Protein AF-A0A0P1NZK1-F1 (afdb_monomer_lite)

Structure (mmCIF, N/CA/C/O backbone):
data_AF-A0A0P1NZK1-F1
#
_entry.id   AF-A0A0P1NZK1-F1
#
loop_
_atom_site.group_PDB
_atom_site.id
_atom_site.type_symbol
_atom_site.label_atom_id
_atom_site.label_alt_id
_atom_site.label_comp_id
_atom_site.label_asym_id
_atom_site.label_entity_id
_atom_site.label_seq_id
_atom_site.pdbx_PDB_ins_code
_atom_site.Cartn_x
_atom_site.Cartn_y
_atom_site.Cartn_z
_atom_site.occupancy
_atom_site.B_iso_or_equiv
_atom_site.auth_seq_id
_atom_site.auth_comp_id
_atom_site.auth_asym_id
_atom_site.auth_atom_id
_atom_site.pdbx_PDB_model_num
ATOM 1 N N . MET A 1 1 ? 33.932 2.929 -53.462 1.00 49.22 1 MET A N 1
ATOM 2 C CA . MET A 1 1 ? 33.419 3.842 -52.414 1.00 49.22 1 MET A CA 1
ATOM 3 C C . MET A 1 1 ? 33.458 3.099 -51.087 1.00 49.22 1 MET A C 1
ATOM 5 O O . MET A 1 1 ? 32.961 1.983 -51.046 1.00 49.22 1 MET A O 1
ATOM 9 N N . LYS A 1 2 ? 34.105 3.637 -50.042 1.00 56.56 2 LYS A N 1
ATOM 10 C CA . LYS A 1 2 ? 34.019 3.042 -48.695 1.00 56.56 2 LYS A CA 1
ATOM 11 C C . LYS A 1 2 ? 32.570 3.193 -48.228 1.00 56.56 2 LYS A C 1
ATOM 13 O O . LYS A 1 2 ? 32.084 4.318 -48.188 1.00 56.56 2 LYS A O 1
ATOM 18 N N . GLU A 1 3 ? 31.894 2.078 -47.959 1.00 59.88 3 GLU A N 1
ATOM 19 C CA . GLU A 1 3 ? 30.515 2.084 -47.463 1.00 59.88 3 GLU A CA 1
ATOM 20 C C . GLU A 1 3 ? 30.405 2.930 -46.191 1.00 59.88 3 GLU A C 1
ATOM 22 O O . GLU A 1 3 ? 31.264 2.859 -45.305 1.00 59.88 3 GLU A O 1
ATOM 27 N N . GLU A 1 4 ? 29.350 3.736 -46.133 1.00 66.81 4 GLU A N 1
ATOM 28 C CA . GLU A 1 4 ? 29.003 4.565 -44.986 1.00 66.81 4 GLU A CA 1
ATOM 29 C C . GLU A 1 4 ? 28.733 3.672 -43.771 1.00 66.81 4 GLU A C 1
ATOM 31 O O . GLU A 1 4 ? 28.030 2.664 -43.870 1.00 66.81 4 GLU A O 1
ATOM 36 N N . ARG A 1 5 ? 29.373 3.986 -42.641 1.00 79.94 5 ARG A N 1
ATOM 37 C CA . ARG A 1 5 ? 29.208 3.232 -41.397 1.00 79.94 5 ARG A CA 1
ATOM 38 C C . ARG A 1 5 ? 29.163 4.183 -40.214 1.00 79.94 5 ARG A C 1
ATOM 40 O O . ARG A 1 5 ? 30.105 4.952 -40.017 1.00 79.94 5 ARG A O 1
ATOM 47 N N . PHE A 1 6 ? 28.113 4.056 -39.420 1.00 83.00 6 PHE A N 1
ATOM 48 C CA . PHE A 1 6 ? 27.947 4.720 -38.137 1.00 83.00 6 PHE A CA 1
ATOM 49 C C . PHE A 1 6 ? 28.688 3.920 -37.076 1.00 83.00 6 PHE A C 1
ATOM 51 O O . PHE A 1 6 ? 28.549 2.696 -37.013 1.00 83.00 6 PHE A O 1
ATOM 58 N N . LYS A 1 7 ? 29.498 4.600 -36.267 1.00 86.62 7 LYS A N 1
ATOM 59 C CA . LYS A 1 7 ? 30.209 4.002 -35.141 1.00 86.62 7 LYS A CA 1
ATOM 60 C C . LYS A 1 7 ? 29.671 4.603 -33.851 1.00 86.62 7 LYS A C 1
ATOM 62 O O . LYS A 1 7 ? 29.614 5.823 -33.717 1.00 86.62 7 LYS A O 1
ATOM 67 N N . ILE A 1 8 ? 29.302 3.737 -32.918 1.00 85.94 8 ILE A N 1
ATOM 68 C CA . ILE A 1 8 ? 28.911 4.122 -31.566 1.00 85.94 8 ILE A CA 1
ATOM 69 C C . ILE A 1 8 ? 29.997 3.646 -30.616 1.00 85.94 8 ILE A C 1
ATOM 71 O O . ILE A 1 8 ? 30.360 2.467 -30.619 1.00 85.94 8 ILE A O 1
ATOM 75 N N . GLU A 1 9 ? 30.522 4.572 -29.827 1.00 88.56 9 GLU A N 1
ATOM 76 C CA . GLU A 1 9 ? 31.442 4.291 -28.731 1.00 88.56 9 GLU A CA 1
ATOM 77 C C . GLU A 1 9 ? 30.789 4.736 -27.438 1.00 88.56 9 GLU A C 1
ATOM 79 O O . GLU A 1 9 ? 30.301 5.862 -27.337 1.00 88.56 9 GLU A O 1
ATOM 84 N N . GLY A 1 10 ? 30.766 3.851 -26.454 1.00 86.44 10 GLY A N 1
ATOM 85 C CA . GLY A 1 10 ? 30.181 4.170 -25.173 1.00 86.44 10 GLY A CA 1
ATOM 86 C C . GLY A 1 10 ? 30.790 3.402 -24.023 1.00 86.44 10 GLY A C 1
ATOM 87 O O . GLY A 1 10 ? 31.536 2.444 -24.205 1.00 86.44 10 GLY A O 1
ATOM 88 N N . GLU A 1 11 ? 30.460 3.863 -22.831 1.00 87.94 11 GLU A N 1
ATOM 89 C CA . GLU A 1 11 ? 30.982 3.376 -21.569 1.00 87.94 11 GLU A CA 1
ATOM 90 C C . GLU A 1 11 ? 29.815 3.161 -20.609 1.00 87.94 11 GLU A C 1
ATOM 92 O O . GLU A 1 11 ? 28.948 4.027 -20.461 1.00 87.94 11 GLU A O 1
ATOM 97 N N . VAL A 1 12 ? 29.807 2.013 -19.941 1.00 85.88 12 VAL A N 1
ATOM 98 C CA . VAL A 1 12 ? 28.857 1.683 -18.879 1.00 85.88 12 VAL A CA 1
ATOM 99 C C . VAL A 1 12 ? 29.594 1.667 -17.549 1.00 85.88 12 VAL A C 1
ATOM 101 O O . VAL A 1 12 ? 30.631 1.012 -17.414 1.00 85.88 12 VAL A O 1
ATOM 104 N N . TRP A 1 13 ? 29.037 2.369 -16.569 1.00 83.12 13 TRP A N 1
ATOM 105 C CA . TRP A 1 13 ? 29.583 2.515 -15.226 1.00 83.12 13 TRP A CA 1
ATOM 106 C C . TRP A 1 13 ? 28.562 2.065 -14.181 1.00 83.12 13 TRP A C 1
ATOM 108 O O . TRP A 1 13 ? 27.394 2.435 -14.263 1.00 83.12 13 TRP A O 1
ATOM 118 N N . PHE A 1 14 ? 29.007 1.327 -13.163 1.00 78.56 14 PHE A N 1
ATOM 119 C CA . PHE A 1 14 ? 28.186 0.953 -12.003 1.00 78.56 14 PHE A CA 1
ATOM 120 C C . PHE A 1 14 ? 28.749 1.561 -10.713 1.00 78.56 14 PHE A C 1
ATOM 122 O O . PHE A 1 14 ? 29.967 1.593 -10.519 1.00 78.56 14 PHE A O 1
ATOM 129 N N . GLY A 1 15 ? 27.871 2.014 -9.814 1.00 65.12 15 GLY A N 1
ATOM 130 C CA . GLY A 1 15 ? 28.260 2.555 -8.507 1.00 65.12 15 GLY A CA 1
ATOM 131 C C . GLY A 1 15 ? 28.775 1.478 -7.541 1.00 65.12 15 GLY A C 1
ATOM 132 O O . GLY A 1 15 ? 28.077 0.511 -7.257 1.00 65.12 15 GLY A O 1
ATOM 133 N N . GLY A 1 16 ? 29.996 1.634 -7.013 1.00 56.16 16 GLY A N 1
ATOM 134 C CA . GLY A 1 16 ? 30.585 0.742 -6.002 1.00 56.16 16 GLY A CA 1
ATOM 135 C C . GLY A 1 16 ? 32.078 1.004 -5.750 1.00 56.16 16 GLY A C 1
ATOM 136 O O . GLY A 1 16 ? 32.742 1.649 -6.552 1.00 56.16 16 GLY A O 1
ATOM 137 N N . ALA A 1 17 ? 32.636 0.485 -4.643 1.00 44.00 17 ALA A N 1
ATOM 138 C CA . ALA A 1 17 ? 34.033 0.725 -4.221 1.00 44.00 17 ALA A CA 1
ATOM 139 C C . ALA A 1 17 ? 35.107 0.250 -5.228 1.00 44.00 17 ALA A C 1
ATOM 141 O O . ALA A 1 17 ? 36.265 0.656 -5.149 1.00 44.00 17 ALA A O 1
ATOM 142 N N . LYS A 1 18 ? 34.722 -0.596 -6.188 1.00 49.97 18 LYS A N 1
ATOM 143 C CA . LYS A 1 18 ? 35.483 -0.883 -7.404 1.00 49.97 18 LYS A CA 1
ATOM 144 C C . LYS A 1 18 ? 34.634 -0.388 -8.572 1.00 49.97 18 LYS A C 1
ATOM 146 O O . LYS A 1 18 ? 33.710 -1.089 -8.969 1.00 49.97 18 LYS A O 1
ATOM 151 N N . ASN A 1 19 ? 34.911 0.814 -9.077 1.00 54.41 19 ASN A N 1
ATOM 152 C CA . ASN A 1 19 ? 34.243 1.356 -10.263 1.00 54.41 19 ASN A CA 1
ATOM 153 C C . ASN A 1 19 ? 34.354 0.340 -11.407 1.00 54.41 19 ASN A C 1
ATOM 155 O O . ASN A 1 19 ? 35.443 0.113 -11.938 1.00 54.41 19 ASN A O 1
ATOM 159 N N . PHE A 1 20 ? 33.243 -0.309 -11.752 1.00 69.94 20 PHE A N 1
ATOM 160 C CA . PHE A 1 20 ? 33.209 -1.274 -12.839 1.00 69.94 20 PHE A CA 1
ATOM 161 C C . PHE A 1 20 ? 32.874 -0.519 -14.119 1.00 69.94 20 PHE A C 1
ATOM 163 O O . PHE A 1 20 ? 31.742 -0.072 -14.299 1.00 69.94 20 PHE A O 1
ATOM 170 N N . LYS A 1 21 ? 33.890 -0.334 -14.963 1.00 82.94 21 LYS A N 1
ATOM 171 C CA . LYS A 1 21 ? 33.775 0.290 -16.281 1.00 82.94 21 LYS A CA 1
ATOM 172 C C . LYS A 1 21 ? 33.770 -0.794 -17.358 1.00 82.94 21 LYS A C 1
ATOM 174 O O . LYS A 1 21 ? 34.608 -1.703 -17.338 1.00 82.94 21 LYS A O 1
ATOM 179 N N . ARG A 1 22 ? 32.835 -0.695 -18.300 1.00 85.50 22 ARG A N 1
ATOM 180 C CA . ARG A 1 22 ? 32.758 -1.537 -19.500 1.00 85.50 22 ARG A CA 1
ATOM 181 C C . ARG A 1 22 ? 32.665 -0.661 -20.737 1.00 85.50 22 ARG A C 1
ATOM 183 O O . ARG A 1 22 ? 31.718 0.107 -20.873 1.00 85.50 22 ARG A O 1
ATOM 190 N N . ASP A 1 23 ? 33.630 -0.817 -21.632 1.00 89.31 23 ASP A N 1
ATOM 191 C CA . ASP A 1 23 ? 33.650 -0.116 -22.910 1.00 89.31 23 ASP A CA 1
ATOM 192 C C . ASP A 1 23 ? 32.896 -0.930 -23.963 1.00 89.31 23 ASP A C 1
ATOM 194 O O . ASP A 1 23 ? 33.093 -2.139 -24.106 1.00 89.31 23 ASP A O 1
ATOM 198 N N . ILE A 1 24 ? 32.025 -0.261 -24.711 1.00 89.31 24 ILE A N 1
ATOM 199 C CA . ILE A 1 24 ? 31.193 -0.846 -25.755 1.00 89.31 24 ILE A CA 1
ATOM 200 C C . ILE A 1 24 ? 31.467 -0.099 -27.057 1.00 89.31 24 ILE A C 1
ATOM 202 O O . ILE A 1 24 ? 31.371 1.124 -27.132 1.00 89.31 24 ILE A O 1
ATOM 206 N N . SER A 1 25 ? 31.761 -0.850 -28.118 1.00 91.25 25 SER A N 1
ATOM 207 C CA . SER A 1 25 ? 31.860 -0.305 -29.471 1.00 91.25 25 SER A CA 1
ATOM 208 C C . SER A 1 25 ? 31.006 -1.109 -30.446 1.00 91.25 25 SER A C 1
ATOM 210 O O . SER A 1 25 ? 31.015 -2.348 -30.435 1.00 91.25 25 SER A O 1
ATOM 212 N N . VAL A 1 26 ? 30.240 -0.405 -31.275 1.00 90.25 26 VAL A N 1
ATOM 213 C CA . VAL A 1 26 ? 29.365 -0.969 -32.312 1.00 90.25 26 VAL A CA 1
ATOM 214 C C . VAL A 1 26 ? 29.567 -0.201 -33.608 1.00 90.25 26 VAL A C 1
ATOM 216 O O . VAL A 1 26 ? 29.790 1.009 -33.594 1.00 90.25 26 VAL A O 1
ATOM 219 N N . GLN A 1 27 ? 29.494 -0.900 -34.740 1.00 89.69 27 GLN A N 1
ATOM 220 C CA . GLN A 1 27 ? 29.602 -0.273 -36.048 1.00 89.69 27 GLN A CA 1
ATOM 221 C C . GLN A 1 27 ? 28.663 -0.929 -37.058 1.00 89.69 27 GLN A C 1
ATOM 223 O O . GLN A 1 27 ? 28.843 -2.096 -37.383 1.00 89.69 27 GLN A O 1
ATOM 228 N N . GLU A 1 28 ? 27.738 -0.156 -37.627 1.00 90.81 28 GLU A N 1
ATOM 229 C CA . GLU A 1 28 ? 26.769 -0.637 -38.622 1.00 90.81 28 GLU A CA 1
ATOM 230 C C . GLU A 1 28 ? 26.623 0.320 -39.800 1.00 90.81 28 GLU A C 1
ATOM 232 O O . GLU A 1 28 ? 27.124 1.444 -39.777 1.00 90.81 28 GLU A O 1
ATOM 237 N N . ARG A 1 29 ? 25.941 -0.133 -40.858 1.00 86.31 29 ARG A N 1
ATOM 238 C CA . ARG A 1 29 ? 25.690 0.677 -42.060 1.00 86.31 29 ARG A CA 1
ATOM 239 C C . ARG A 1 29 ? 24.663 1.782 -41.819 1.00 86.31 29 ARG A C 1
ATOM 241 O O . ARG A 1 29 ? 24.811 2.864 -42.376 1.00 86.31 29 ARG A O 1
ATOM 248 N N . LYS A 1 30 ? 23.643 1.530 -40.993 1.00 86.50 30 LYS A N 1
ATOM 249 C CA . LYS A 1 30 ? 22.625 2.521 -40.615 1.00 86.50 30 LYS A CA 1
ATOM 250 C C . LYS A 1 30 ? 22.752 2.895 -39.145 1.00 86.50 30 LYS A C 1
ATOM 252 O O . LYS A 1 30 ? 23.001 2.034 -38.308 1.00 86.50 30 LYS A O 1
ATOM 257 N N . GLU A 1 31 ? 22.503 4.163 -38.828 1.00 83.00 31 GLU A N 1
ATOM 258 C CA . GLU A 1 31 ? 22.537 4.667 -37.451 1.00 83.00 31 GLU A CA 1
ATOM 259 C C . GLU A 1 31 ? 21.571 3.910 -36.535 1.00 83.00 31 GLU A C 1
ATOM 261 O O . GLU A 1 31 ? 21.951 3.495 -35.446 1.00 83.00 31 GLU A O 1
ATOM 266 N N . ARG A 1 32 ? 20.342 3.664 -37.007 1.00 84.56 32 ARG A N 1
ATOM 267 C CA . ARG A 1 32 ? 19.329 2.906 -36.264 1.00 84.56 32 ARG A CA 1
ATOM 268 C C . ARG A 1 32 ? 19.810 1.501 -35.894 1.00 84.56 32 ARG A C 1
ATOM 270 O O . ARG A 1 32 ? 19.697 1.112 -34.741 1.00 84.56 32 ARG A O 1
ATOM 277 N N . GLU A 1 33 ? 20.387 0.777 -36.852 1.00 87.38 33 GLU A N 1
ATOM 278 C CA . GLU A 1 33 ? 20.924 -0.575 -36.632 1.00 87.38 33 GLU A CA 1
ATOM 279 C C . GLU A 1 33 ? 22.104 -0.544 -35.642 1.00 87.38 33 GLU A C 1
ATOM 281 O O . GLU A 1 33 ? 22.230 -1.426 -34.794 1.00 87.38 33 GLU A O 1
ATOM 286 N N . ALA A 1 34 ? 22.950 0.496 -35.705 1.00 85.88 34 ALA A N 1
ATOM 287 C CA . ALA A 1 34 ? 24.035 0.691 -34.744 1.00 85.88 34 ALA A CA 1
ATOM 288 C C . ALA A 1 34 ? 23.501 0.948 -33.325 1.00 85.88 34 ALA A C 1
ATOM 290 O O . ALA A 1 34 ? 24.021 0.372 -32.370 1.00 85.88 34 ALA A O 1
ATOM 291 N N . LYS A 1 35 ? 22.465 1.788 -33.189 1.00 86.06 35 LYS A N 1
ATOM 292 C CA . LYS A 1 35 ? 21.804 2.094 -31.911 1.00 86.06 35 LYS A CA 1
ATOM 293 C C . LYS A 1 35 ? 21.144 0.853 -31.315 1.00 86.06 35 LYS A C 1
ATOM 295 O O . LYS A 1 35 ? 21.416 0.538 -30.163 1.00 86.06 35 LYS A O 1
ATOM 300 N N . GLU A 1 36 ? 20.365 0.108 -32.102 1.00 88.00 36 GLU A N 1
ATOM 301 C CA . GLU A 1 36 ? 19.723 -1.147 -31.675 1.00 88.00 36 GLU A CA 1
ATOM 302 C C . GLU A 1 36 ? 20.766 -2.152 -31.149 1.00 88.00 36 GLU A C 1
ATOM 304 O O . GLU A 1 36 ? 20.678 -2.592 -30.004 1.00 88.00 36 GLU A O 1
ATOM 309 N N . LYS A 1 37 ? 21.840 -2.407 -31.910 1.00 89.56 37 LYS A N 1
ATOM 310 C CA . LYS A 1 37 ? 22.923 -3.305 -31.46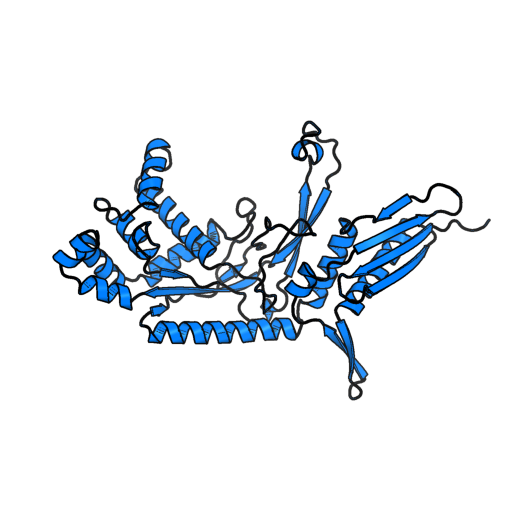8 1.00 89.56 37 LYS A CA 1
ATOM 311 C C . LYS A 1 37 ? 23.685 -2.799 -30.243 1.00 89.56 37 LYS A C 1
ATOM 313 O O . LYS A 1 37 ? 24.187 -3.601 -29.459 1.00 89.56 37 LYS A O 1
ATOM 318 N N . PHE A 1 38 ? 23.830 -1.486 -30.077 1.00 89.81 38 PHE A N 1
ATOM 319 C CA . PHE A 1 38 ? 24.457 -0.917 -28.884 1.00 89.81 38 PHE A CA 1
ATOM 320 C C . PHE A 1 38 ? 23.584 -1.124 -27.641 1.00 89.81 38 PHE A C 1
ATOM 322 O O . PHE A 1 38 ? 24.103 -1.509 -26.594 1.00 89.81 38 PHE A O 1
ATOM 329 N N . ILE A 1 39 ? 22.265 -0.953 -27.769 1.00 88.38 39 ILE A N 1
ATOM 330 C CA . ILE A 1 39 ? 21.299 -1.243 -26.703 1.00 88.38 39 ILE A CA 1
ATOM 331 C C . ILE A 1 39 ? 21.331 -2.725 -26.312 1.00 88.38 39 ILE A C 1
ATOM 333 O O . ILE A 1 39 ? 21.346 -3.032 -25.119 1.00 88.38 39 ILE A O 1
ATOM 337 N N . ASP A 1 40 ? 21.412 -3.640 -27.279 1.00 89.38 40 ASP A N 1
ATOM 338 C CA . ASP A 1 40 ? 21.532 -5.075 -26.992 1.00 89.38 40 ASP A CA 1
ATOM 339 C C . ASP A 1 40 ? 22.804 -5.394 -26.192 1.00 89.38 40 ASP A C 1
ATOM 341 O O . ASP A 1 40 ? 22.743 -6.101 -25.185 1.00 89.38 40 ASP A O 1
ATOM 345 N N . LYS A 1 41 ? 23.944 -4.782 -26.543 1.00 89.50 41 LYS A N 1
ATOM 346 C CA . LYS A 1 41 ? 25.182 -4.925 -25.758 1.00 89.50 41 LYS A CA 1
ATOM 347 C C . LYS A 1 41 ? 25.063 -4.353 -24.343 1.00 89.50 41 LYS A C 1
ATOM 349 O O . LYS A 1 41 ? 25.617 -4.928 -23.411 1.00 89.50 41 LYS A O 1
ATOM 354 N N . ILE A 1 42 ? 24.344 -3.244 -24.150 1.00 88.19 42 ILE A N 1
ATOM 355 C CA . ILE A 1 42 ? 24.078 -2.710 -22.803 1.00 88.19 42 ILE A CA 1
ATOM 356 C C . ILE A 1 42 ? 23.262 -3.710 -21.983 1.00 88.19 42 ILE A C 1
ATOM 358 O O . ILE A 1 42 ? 23.593 -3.955 -20.823 1.00 88.19 42 ILE A O 1
ATOM 362 N N . LYS A 1 43 ? 22.221 -4.308 -22.578 1.00 87.50 43 LYS A N 1
ATOM 363 C CA . LYS A 1 43 ? 21.408 -5.336 -21.912 1.00 87.50 43 LYS A CA 1
ATOM 364 C C . LYS A 1 43 ? 22.263 -6.510 -21.450 1.00 87.50 43 LYS A C 1
ATOM 366 O O . LYS A 1 43 ? 22.110 -6.954 -20.315 1.00 87.50 43 LYS A O 1
ATOM 371 N N . GLU A 1 44 ? 23.166 -6.991 -22.301 1.00 86.56 44 GLU A N 1
ATOM 372 C CA . GLU A 1 44 ? 24.112 -8.055 -21.949 1.00 86.56 44 GLU A CA 1
ATOM 373 C C . GLU A 1 44 ? 25.009 -7.644 -20.778 1.00 86.56 44 GLU A C 1
ATOM 375 O O . GLU A 1 44 ? 25.074 -8.363 -19.783 1.00 86.56 44 GLU A O 1
ATOM 380 N N . VAL A 1 45 ? 25.617 -6.453 -20.837 1.00 86.38 45 VAL A N 1
ATOM 381 C CA . VAL A 1 45 ? 26.463 -5.930 -19.752 1.00 86.38 45 VAL A CA 1
ATOM 382 C C . VAL A 1 45 ? 25.693 -5.828 -18.432 1.00 86.38 45 VAL A C 1
ATOM 384 O O . VAL A 1 45 ? 26.225 -6.198 -17.385 1.00 86.38 45 VAL A O 1
ATOM 387 N N . PHE A 1 46 ? 24.440 -5.365 -18.450 1.00 85.38 46 PHE A N 1
ATOM 388 C CA . PHE A 1 46 ? 23.596 -5.313 -17.253 1.00 85.38 46 PHE A CA 1
ATOM 389 C C . PHE A 1 46 ? 23.311 -6.715 -16.701 1.00 85.38 46 PHE A C 1
ATOM 391 O O . PHE A 1 46 ? 23.503 -6.946 -15.508 1.00 85.38 46 PHE A O 1
ATOM 398 N N . LYS A 1 47 ? 22.931 -7.672 -17.557 1.00 80.69 47 LYS A N 1
ATOM 399 C CA . LYS A 1 47 ? 22.675 -9.065 -17.152 1.00 80.69 47 LYS A CA 1
ATOM 400 C C . LYS A 1 47 ? 23.909 -9.719 -16.539 1.00 80.69 47 LYS A C 1
ATOM 402 O O . LYS A 1 47 ? 23.809 -10.307 -15.469 1.00 80.69 47 LYS A O 1
ATOM 407 N N . GLU A 1 48 ? 25.071 -9.575 -17.169 1.00 79.44 48 GLU A N 1
ATOM 408 C CA . GLU A 1 48 ? 26.343 -10.081 -16.637 1.00 79.44 48 GLU A CA 1
ATOM 409 C C . GLU A 1 48 ? 26.741 -9.425 -15.309 1.00 79.44 48 GLU A C 1
ATOM 411 O O . GLU A 1 48 ? 27.425 -10.044 -14.499 1.00 79.44 48 GLU A O 1
ATOM 416 N N . SER A 1 49 ? 26.316 -8.183 -15.066 1.00 77.62 49 SER A N 1
ATOM 417 C CA . SER A 1 49 ? 26.636 -7.476 -13.822 1.00 77.62 49 SER A CA 1
ATOM 418 C C . SER A 1 49 ? 25.722 -7.879 -12.663 1.00 77.62 49 SER A C 1
ATOM 420 O O . SER A 1 49 ? 26.155 -7.868 -11.512 1.00 77.62 49 SER A O 1
ATOM 422 N N . PHE A 1 50 ? 24.466 -8.242 -12.943 1.00 75.44 50 PHE A N 1
ATOM 423 C CA . PHE A 1 50 ? 23.483 -8.610 -11.916 1.00 75.44 50 PHE A CA 1
ATOM 424 C C . PHE A 1 50 ? 23.347 -10.120 -11.716 1.00 75.44 50 PHE A C 1
ATOM 426 O O . PHE A 1 50 ? 22.789 -10.546 -10.701 1.00 75.44 50 PHE A O 1
ATOM 433 N N . CYS A 1 51 ? 23.853 -10.928 -12.649 1.00 70.94 51 CYS A N 1
ATOM 434 C CA . CYS A 1 51 ? 23.767 -12.380 -12.610 1.00 70.94 51 CYS A CA 1
ATOM 435 C C . CYS A 1 51 ? 25.130 -13.044 -12.798 1.00 70.94 51 CYS A C 1
ATOM 437 O O . CYS A 1 51 ? 25.808 -12.849 -13.803 1.00 70.94 51 CYS A O 1
ATOM 439 N N . GLU A 1 52 ? 25.494 -13.915 -11.859 1.00 63.94 52 GLU A N 1
ATOM 440 C CA . GLU A 1 52 ? 26.661 -14.781 -11.987 1.00 63.94 52 GLU A CA 1
ATOM 441 C C . GLU A 1 52 ? 26.298 -16.051 -12.765 1.00 63.94 52 GLU A C 1
ATOM 443 O O . GLU A 1 52 ? 25.310 -16.727 -12.468 1.00 63.94 52 GLU A O 1
ATOM 448 N N . LYS A 1 53 ? 27.117 -16.409 -13.760 1.00 60.19 53 LYS A N 1
ATOM 449 C CA . LYS A 1 53 ? 27.025 -17.708 -14.440 1.00 60.19 53 LYS A CA 1
ATOM 450 C C . LYS A 1 53 ? 27.550 -18.805 -13.513 1.00 60.19 53 LYS A C 1
ATOM 452 O O . LYS A 1 53 ? 28.751 -18.874 -13.263 1.00 60.19 53 LYS A O 1
ATOM 457 N N . LEU A 1 54 ? 26.679 -19.705 -13.061 1.00 54.69 54 LEU A N 1
ATOM 458 C CA . LEU A 1 54 ? 27.074 -20.967 -12.438 1.00 54.69 54 LEU A CA 1
ATOM 459 C C . LEU A 1 54 ? 26.982 -22.095 -13.471 1.00 54.69 54 LEU A C 1
ATOM 461 O O . LEU A 1 54 ? 25.905 -22.469 -13.937 1.00 54.69 54 LEU A O 1
ATOM 465 N N . LEU A 1 55 ? 28.139 -22.656 -13.817 1.00 46.38 55 LEU A N 1
ATOM 466 C CA . LEU A 1 55 ? 28.240 -23.869 -14.624 1.00 46.38 55 LEU A CA 1
ATOM 467 C C . LEU A 1 55 ? 27.878 -25.077 -13.760 1.00 46.38 55 LEU A C 1
ATOM 469 O O . LEU A 1 55 ? 28.637 -25.467 -12.871 1.00 46.38 55 LEU A O 1
ATOM 473 N N . ASN A 1 56 ? 26.727 -25.693 -14.028 1.00 50.50 56 ASN A N 1
ATOM 474 C CA . ASN A 1 56 ? 26.373 -26.952 -13.389 1.00 50.50 56 ASN A CA 1
ATOM 475 C C . ASN A 1 56 ? 27.046 -28.112 -14.140 1.00 50.50 56 ASN A C 1
ATOM 477 O O . ASN A 1 56 ? 26.510 -28.630 -15.121 1.00 50.50 56 ASN A O 1
ATOM 481 N N . GLN A 1 57 ? 28.235 -28.515 -13.675 1.00 47.50 57 GLN A N 1
ATOM 482 C CA . GLN A 1 57 ? 29.092 -29.518 -14.331 1.00 47.50 57 GLN A CA 1
ATOM 483 C C . GLN A 1 57 ? 28.410 -30.881 -14.561 1.00 47.50 57 GLN A C 1
ATOM 485 O O . GLN A 1 57 ? 28.860 -31.647 -15.405 1.00 47.50 57 GLN A O 1
ATOM 490 N N . GLN A 1 58 ? 27.323 -31.191 -13.846 1.00 48.53 58 GLN A N 1
ATOM 491 C CA . GLN A 1 58 ? 26.611 -32.468 -13.970 1.00 48.53 58 GLN A CA 1
ATOM 492 C C . GLN A 1 58 ? 25.482 -32.477 -15.011 1.00 48.53 58 GLN A C 1
ATOM 494 O O . GLN A 1 58 ? 25.051 -33.558 -15.403 1.00 48.53 58 GLN A O 1
ATOM 499 N N . LYS A 1 59 ? 24.976 -31.315 -15.450 1.00 53.06 59 LYS A N 1
ATOM 500 C CA . LYS A 1 59 ? 23.789 -31.240 -16.327 1.00 53.06 59 LYS A CA 1
ATOM 501 C C . LYS A 1 59 ? 24.009 -30.550 -17.671 1.00 53.06 59 LYS A C 1
ATOM 503 O O . LYS A 1 59 ? 23.094 -30.565 -18.482 1.00 53.06 59 LYS A O 1
ATOM 508 N N . ASN A 1 60 ? 25.186 -29.970 -17.930 1.00 49.25 60 ASN A N 1
ATOM 509 C CA . ASN A 1 60 ? 25.412 -29.135 -19.123 1.00 49.25 60 ASN A CA 1
ATOM 510 C C . ASN A 1 60 ? 24.342 -28.027 -19.282 1.00 49.25 60 ASN A C 1
ATOM 512 O O . ASN A 1 60 ? 24.048 -27.575 -20.384 1.00 49.25 60 ASN A O 1
ATOM 516 N N . GLU A 1 61 ? 23.758 -27.593 -18.163 1.00 47.66 61 GLU A N 1
ATOM 517 C CA . GLU A 1 61 ? 22.777 -26.515 -18.090 1.00 47.66 61 GLU A CA 1
ATOM 518 C C . GLU A 1 61 ? 23.466 -25.288 -17.485 1.00 47.66 61 GLU A C 1
ATOM 520 O O . GLU A 1 61 ? 24.016 -25.347 -16.378 1.00 47.66 61 GLU A O 1
ATOM 525 N N . GLU A 1 62 ? 23.447 -24.171 -18.212 1.00 49.16 62 GLU A N 1
ATOM 526 C CA . GLU A 1 62 ? 23.879 -22.876 -17.687 1.00 49.16 62 GLU A CA 1
ATOM 527 C C . GLU A 1 62 ? 22.830 -22.367 -16.693 1.00 49.16 62 GLU A C 1
ATOM 529 O O . GLU A 1 62 ? 21.672 -22.149 -17.056 1.00 49.16 62 GLU A O 1
ATOM 534 N N . LYS A 1 63 ? 23.215 -22.170 -15.425 1.00 54.94 63 LYS A N 1
ATOM 535 C CA . LYS A 1 63 ? 22.329 -21.587 -14.414 1.00 54.94 63 LYS A CA 1
ATOM 536 C C . LYS A 1 63 ? 22.846 -20.213 -14.020 1.00 54.94 63 LYS A C 1
ATOM 538 O O . LYS A 1 63 ? 23.918 -20.089 -13.441 1.00 54.94 63 LYS A O 1
ATOM 543 N N . PHE A 1 64 ? 22.069 -19.176 -14.301 1.00 56.53 64 PHE A N 1
ATOM 544 C CA . PHE A 1 64 ? 22.369 -17.828 -13.833 1.00 56.53 64 PHE A CA 1
ATOM 545 C C . PHE A 1 64 ? 21.844 -17.654 -12.406 1.00 56.53 64 PHE A C 1
ATOM 547 O O . PHE A 1 64 ? 20.691 -17.977 -12.111 1.00 56.53 64 PHE A O 1
ATOM 554 N N . VAL A 1 65 ? 22.697 -17.166 -11.508 1.00 61.22 65 VAL A N 1
ATOM 555 C CA . VAL A 1 65 ? 22.331 -16.801 -10.140 1.00 61.22 65 VAL A CA 1
ATOM 556 C C . VAL A 1 65 ? 22.405 -15.297 -10.028 1.00 61.22 65 VAL A C 1
ATOM 558 O O . VAL A 1 65 ? 23.475 -14.696 -10.009 1.00 61.22 65 VAL A O 1
ATOM 561 N N . CYS A 1 66 ? 21.227 -14.693 -10.005 1.00 67.44 66 CYS A N 1
ATOM 562 C CA . CYS A 1 66 ? 21.086 -13.256 -9.940 1.00 67.44 66 CYS A CA 1
ATOM 563 C C . CYS A 1 66 ? 21.054 -12.768 -8.499 1.00 67.44 66 CYS A C 1
ATOM 565 O O . CYS A 1 66 ? 20.677 -13.499 -7.579 1.00 67.44 66 CYS A O 1
ATOM 567 N N . TRP A 1 67 ? 21.466 -11.521 -8.310 1.00 72.12 67 TRP A N 1
ATOM 568 C CA . TRP A 1 67 ? 21.418 -10.851 -7.021 1.00 72.12 67 TRP A CA 1
ATOM 569 C C . TRP A 1 67 ? 20.008 -10.918 -6.433 1.00 72.12 67 TRP A C 1
ATOM 571 O O . TRP A 1 67 ? 19.013 -10.683 -7.110 1.00 72.12 67 TRP A O 1
ATOM 581 N N . SER A 1 68 ? 19.922 -11.242 -5.146 1.00 68.44 68 SER A N 1
ATOM 582 C CA . SER A 1 68 ? 18.654 -11.577 -4.492 1.00 68.44 68 SER A CA 1
ATOM 583 C C . SER A 1 68 ? 17.836 -10.367 -4.039 1.00 68.44 68 SER A C 1
ATOM 585 O O . SER A 1 68 ? 16.676 -10.529 -3.666 1.00 68.44 68 SER A O 1
ATOM 587 N N . ASN A 1 69 ? 18.417 -9.162 -4.050 1.00 80.06 69 ASN A N 1
ATOM 588 C CA . ASN A 1 69 ? 17.791 -7.971 -3.486 1.00 80.06 69 ASN A CA 1
ATOM 589 C C . ASN A 1 69 ? 17.679 -6.826 -4.507 1.00 80.06 69 ASN A C 1
ATOM 591 O O . ASN A 1 69 ? 18.639 -6.095 -4.758 1.00 80.06 69 ASN A O 1
ATOM 595 N N . LEU A 1 70 ? 16.465 -6.634 -5.028 1.00 84.69 70 LEU A N 1
ATOM 596 C CA . LEU A 1 70 ? 16.125 -5.588 -5.994 1.00 84.69 70 LEU A CA 1
ATOM 597 C C . LEU A 1 70 ? 16.393 -4.170 -5.466 1.00 84.69 70 LEU A C 1
ATOM 599 O O . LEU A 1 70 ? 16.884 -3.327 -6.216 1.00 84.69 70 LEU A O 1
ATOM 603 N N . ILE A 1 71 ? 16.133 -3.900 -4.178 1.00 86.81 71 ILE A N 1
ATOM 604 C CA . ILE A 1 71 ? 16.312 -2.548 -3.621 1.00 86.81 71 ILE A CA 1
ATOM 605 C C . ILE A 1 71 ? 17.789 -2.143 -3.586 1.00 86.81 71 ILE A C 1
ATOM 607 O O . ILE A 1 71 ? 18.116 -0.968 -3.732 1.00 86.81 71 ILE A O 1
ATOM 611 N N . LEU A 1 72 ? 18.694 -3.116 -3.436 1.00 84.44 72 LEU A N 1
ATOM 612 C CA . LEU A 1 72 ? 20.127 -2.858 -3.461 1.00 84.44 72 LEU A CA 1
ATOM 613 C C . LEU A 1 72 ? 20.554 -2.396 -4.854 1.00 84.44 72 LEU A C 1
ATOM 615 O O . LEU A 1 72 ? 21.278 -1.411 -4.970 1.00 84.44 72 LEU A O 1
ATOM 619 N N . ILE A 1 73 ? 20.072 -3.068 -5.901 1.00 84.75 73 ILE A N 1
ATOM 620 C CA . ILE A 1 73 ? 20.420 -2.720 -7.279 1.00 84.75 73 ILE A CA 1
ATOM 621 C C . ILE A 1 73 ? 19.842 -1.354 -7.646 1.00 84.75 73 ILE A C 1
ATOM 623 O O . ILE A 1 73 ? 20.590 -0.481 -8.081 1.00 84.75 73 ILE A O 1
ATOM 627 N N . LEU A 1 74 ? 18.549 -1.141 -7.376 1.00 85.69 74 LEU A N 1
ATOM 628 C CA . LEU A 1 74 ? 17.868 0.123 -7.665 1.00 85.69 74 LEU A CA 1
ATOM 629 C C . LEU A 1 74 ? 18.502 1.320 -6.952 1.00 85.69 74 LEU A C 1
ATOM 631 O O . LEU A 1 74 ? 18.604 2.377 -7.559 1.00 85.69 74 LEU A O 1
ATOM 635 N N . ASN A 1 75 ? 18.965 1.165 -5.706 1.00 83.38 75 ASN A N 1
ATOM 636 C CA . ASN A 1 75 ? 19.462 2.301 -4.923 1.00 83.38 75 ASN A CA 1
ATOM 637 C C . ASN A 1 75 ? 20.986 2.478 -4.952 1.00 83.38 75 ASN A C 1
ATOM 639 O O . ASN A 1 75 ? 21.469 3.569 -4.646 1.00 83.38 75 ASN A O 1
ATOM 643 N N . LYS A 1 76 ? 21.763 1.415 -5.199 1.00 82.94 76 LYS A N 1
ATOM 644 C CA . LYS A 1 76 ? 23.236 1.444 -5.070 1.00 82.94 76 LYS A CA 1
ATOM 645 C C . LYS A 1 76 ? 23.981 1.135 -6.363 1.00 82.94 76 LYS A C 1
ATOM 647 O O . LYS A 1 76 ? 25.121 1.570 -6.483 1.00 82.94 76 LYS A O 1
ATOM 652 N N . TYR A 1 77 ? 23.348 0.459 -7.320 1.00 82.56 77 TYR A N 1
ATOM 653 C CA . TYR A 1 77 ? 23.982 0.005 -8.561 1.00 82.56 77 TYR A CA 1
ATOM 654 C C . TYR A 1 77 ? 23.249 0.518 -9.805 1.00 82.56 77 TYR A C 1
ATOM 656 O O . TYR A 1 77 ? 23.178 -0.176 -10.818 1.00 82.56 77 TYR A O 1
ATOM 664 N N . VAL A 1 78 ? 22.720 1.745 -9.737 1.00 85.38 78 VAL A N 1
ATOM 665 C CA . VAL A 1 78 ? 22.143 2.427 -10.903 1.00 85.38 78 VAL A CA 1
ATOM 666 C C . VAL A 1 78 ? 23.239 2.605 -11.960 1.00 85.38 78 VAL A C 1
ATOM 668 O O . VAL A 1 78 ? 24.265 3.223 -11.653 1.00 85.38 78 VAL A O 1
ATOM 671 N N . PRO A 1 79 ? 23.066 2.060 -13.177 1.00 84.62 79 PRO A N 1
ATOM 672 C CA . PRO A 1 79 ? 24.073 2.166 -14.215 1.00 84.62 79 PRO A CA 1
ATOM 673 C C . PRO A 1 79 ? 24.062 3.555 -14.847 1.00 84.62 79 PRO A C 1
ATOM 675 O O . PRO A 1 79 ? 23.006 4.089 -15.176 1.00 84.62 79 PRO A O 1
ATOM 678 N N . ILE A 1 80 ? 25.252 4.097 -15.087 1.00 84.44 80 ILE A N 1
ATOM 679 C CA . ILE A 1 80 ? 25.460 5.320 -15.859 1.00 84.44 80 ILE A CA 1
ATOM 680 C C . ILE A 1 80 ? 25.993 4.921 -17.234 1.00 84.44 80 ILE A C 1
ATOM 682 O O . ILE A 1 80 ? 26.998 4.214 -17.334 1.00 84.44 80 ILE A O 1
ATOM 686 N N . VAL A 1 81 ? 25.320 5.372 -18.293 1.00 84.75 81 VAL A N 1
ATOM 687 C CA . VAL A 1 81 ? 25.657 5.029 -19.680 1.00 84.75 81 VAL A CA 1
ATOM 688 C C . VAL A 1 81 ? 26.019 6.294 -20.447 1.00 84.75 81 VAL A C 1
ATOM 690 O O . VAL A 1 81 ? 25.199 7.200 -20.587 1.00 84.75 81 VAL A O 1
ATOM 693 N N . TYR A 1 82 ? 27.231 6.320 -20.994 1.00 84.62 82 TYR A N 1
ATOM 694 C CA . TYR A 1 82 ? 27.691 7.356 -21.913 1.00 84.62 82 TYR A CA 1
ATOM 695 C C . TYR A 1 82 ? 27.849 6.759 -23.307 1.00 84.62 82 TYR A C 1
ATOM 697 O O . TYR A 1 82 ? 28.459 5.705 -23.441 1.00 84.62 82 TYR A O 1
ATOM 705 N N . ALA A 1 83 ? 27.332 7.410 -24.348 1.00 84.88 83 ALA A N 1
ATOM 706 C CA . ALA A 1 83 ? 27.504 6.962 -25.728 1.00 84.88 83 ALA A CA 1
ATOM 707 C C . ALA A 1 83 ? 27.592 8.137 -26.707 1.00 84.88 83 ALA A C 1
ATOM 709 O O . ALA A 1 83 ? 26.795 9.080 -26.660 1.00 84.88 83 ALA A O 1
ATOM 710 N N . ARG A 1 84 ? 28.550 8.053 -27.630 1.00 84.38 84 ARG A N 1
ATOM 711 C CA . ARG A 1 84 ? 28.769 9.012 -28.717 1.00 84.38 84 ARG A CA 1
ATOM 712 C C . ARG A 1 84 ? 28.590 8.325 -30.057 1.00 84.38 84 ARG A C 1
ATOM 714 O O . ARG A 1 84 ? 29.058 7.202 -30.251 1.00 84.38 84 ARG A O 1
ATOM 721 N N . VAL A 1 85 ? 27.929 9.015 -30.979 1.00 82.75 85 VAL A N 1
ATOM 722 C CA . VAL A 1 85 ? 27.718 8.549 -32.349 1.00 82.75 85 VAL A CA 1
ATOM 723 C C . VAL A 1 85 ? 28.603 9.374 -33.273 1.00 82.75 85 VAL A C 1
ATOM 725 O O . VAL A 1 85 ? 28.525 10.602 -33.284 1.00 82.75 85 VAL A O 1
ATOM 728 N N . SER A 1 86 ? 29.421 8.687 -34.066 1.00 82.06 86 SER A N 1
ATOM 729 C CA . SER A 1 86 ? 30.289 9.294 -35.076 1.00 82.06 86 SER A CA 1
ATOM 730 C C . SER A 1 86 ? 30.000 8.712 -36.465 1.00 82.06 86 SER A C 1
ATOM 732 O O . SER A 1 86 ? 29.752 7.510 -36.629 1.00 82.06 86 SER A O 1
ATOM 734 N N . ASN A 1 87 ? 30.043 9.570 -37.490 1.00 76.50 87 ASN A N 1
ATOM 735 C CA . ASN A 1 87 ? 29.974 9.181 -38.901 1.00 76.50 87 ASN A CA 1
ATOM 736 C C . ASN A 1 87 ? 31.253 9.638 -39.624 1.00 76.50 87 ASN A C 1
ATOM 738 O O . ASN A 1 87 ? 31.698 10.772 -39.480 1.00 76.50 87 ASN A O 1
ATOM 742 N N . LYS A 1 88 ? 31.845 8.764 -40.447 1.00 59.28 88 LYS A N 1
ATOM 743 C CA . LYS A 1 88 ? 33.135 8.993 -41.125 1.00 59.28 88 LYS A CA 1
ATOM 744 C C . LYS A 1 88 ? 33.169 10.179 -42.109 1.00 59.28 88 LYS A C 1
ATOM 746 O O . LYS A 1 88 ? 34.264 10.513 -42.555 1.00 59.28 88 LYS A O 1
ATOM 751 N N . LYS A 1 89 ? 32.032 10.787 -42.477 1.00 54.28 89 LYS A N 1
ATOM 752 C CA . LYS A 1 89 ? 31.974 11.969 -43.367 1.00 54.28 89 LYS A CA 1
ATOM 753 C C . LYS A 1 89 ? 32.133 13.311 -42.640 1.00 54.28 89 LYS A C 1
ATOM 755 O O . LYS A 1 89 ? 32.776 14.194 -43.197 1.00 54.28 89 LYS A O 1
ATOM 760 N N . ASN A 1 90 ? 31.631 13.443 -41.412 1.00 49.38 90 ASN A N 1
ATOM 761 C CA . ASN A 1 90 ? 31.761 14.667 -40.619 1.00 49.38 90 ASN A CA 1
ATOM 762 C C . ASN A 1 90 ? 32.894 14.470 -39.610 1.00 49.38 90 ASN A C 1
ATOM 764 O O . ASN A 1 90 ? 32.654 14.201 -38.436 1.00 49.38 90 ASN A O 1
ATOM 768 N N . GLN A 1 91 ? 34.146 14.555 -40.074 1.00 45.47 91 GLN A N 1
ATOM 769 C CA . GLN A 1 91 ? 35.296 14.691 -39.174 1.00 45.47 91 GLN A CA 1
ATOM 770 C C . GLN A 1 91 ? 35.170 16.034 -38.431 1.00 45.47 91 GLN A C 1
ATOM 772 O O . GLN A 1 91 ? 35.702 17.041 -38.885 1.00 45.47 91 GLN A O 1
ATOM 777 N N . GLY A 1 92 ? 34.405 16.060 -37.336 1.00 48.38 92 GLY A N 1
ATOM 778 C CA . GLY A 1 92 ? 34.209 17.257 -36.514 1.00 48.38 92 GLY A CA 1
ATOM 779 C C . GLY A 1 92 ? 32.908 17.326 -35.707 1.00 48.38 92 GLY A C 1
ATOM 780 O O . GLY A 1 92 ? 32.865 18.083 -34.745 1.00 48.38 92 GLY A O 1
ATOM 781 N N . GLU A 1 93 ? 31.877 16.541 -36.034 1.00 51.00 93 GLU A N 1
ATOM 782 C CA . GLU A 1 93 ? 30.590 16.565 -35.314 1.00 51.00 93 GLU A CA 1
ATOM 783 C C . GLU A 1 93 ? 30.313 15.211 -34.653 1.00 51.00 93 GLU A C 1
ATOM 785 O O . GLU A 1 93 ? 29.484 14.422 -35.107 1.00 51.00 93 GLU A O 1
ATOM 790 N N . ASP A 1 94 ? 31.031 14.927 -33.565 1.00 59.12 94 ASP A N 1
ATOM 791 C CA . ASP A 1 94 ? 30.608 13.880 -32.639 1.00 59.12 94 ASP A CA 1
ATOM 792 C C . ASP A 1 94 ? 29.312 14.342 -31.968 1.00 59.12 94 ASP A C 1
ATOM 794 O O . ASP A 1 94 ? 29.305 15.287 -31.175 1.00 59.12 94 ASP A O 1
ATOM 798 N N . SER A 1 95 ? 28.204 13.671 -32.279 1.00 65.88 95 SER A N 1
ATOM 799 C CA . SER A 1 95 ? 26.948 13.911 -31.575 1.00 65.88 95 SER A CA 1
ATOM 800 C C . SER A 1 95 ? 26.897 13.025 -30.335 1.00 65.88 95 SER A C 1
ATOM 802 O O . SER A 1 95 ? 27.031 11.796 -30.383 1.00 65.88 95 SER A O 1
ATOM 804 N N . ILE A 1 96 ? 26.745 13.668 -29.183 1.00 65.81 96 ILE A N 1
ATOM 805 C CA . ILE A 1 96 ? 26.452 12.977 -27.938 1.00 65.81 96 ILE A CA 1
ATOM 806 C C . ILE A 1 96 ? 25.034 12.413 -28.054 1.00 65.81 96 ILE A C 1
ATOM 808 O O . ILE A 1 96 ? 24.083 13.174 -28.209 1.00 65.81 96 ILE A O 1
ATOM 812 N N . TRP A 1 97 ? 24.898 11.088 -27.980 1.00 66.62 97 TRP A N 1
ATOM 813 C CA . TRP A 1 97 ? 23.595 10.422 -28.040 1.00 66.62 97 TRP A CA 1
ATOM 814 C C . TRP A 1 97 ? 23.060 10.112 -26.642 1.00 66.62 97 TRP A C 1
ATOM 816 O O . TRP A 1 97 ? 21.918 10.445 -26.345 1.00 66.62 97 TRP A O 1
ATOM 826 N N . LEU A 1 98 ? 23.893 9.544 -25.763 1.00 63.94 98 LEU A N 1
ATOM 827 C CA . LEU A 1 98 ? 23.552 9.282 -24.362 1.00 63.94 98 LEU A CA 1
ATOM 828 C C . LEU A 1 98 ? 24.582 9.968 -23.465 1.00 63.94 98 LEU A C 1
ATOM 830 O O . LEU A 1 98 ? 25.771 9.656 -23.526 1.00 63.94 98 LEU A O 1
ATOM 834 N N . ASN A 1 99 ? 24.144 10.921 -22.647 1.00 56.75 99 ASN A N 1
ATOM 835 C CA . ASN A 1 99 ? 25.017 11.625 -21.707 1.00 56.75 99 ASN A CA 1
ATOM 836 C C . ASN A 1 99 ? 24.247 12.095 -20.487 1.00 56.75 99 ASN A C 1
ATOM 838 O O . ASN A 1 99 ? 24.143 13.286 -20.236 1.00 56.75 99 ASN A O 1
ATOM 842 N N . TYR A 1 100 ? 23.695 11.148 -19.743 1.00 53.66 100 TYR A N 1
ATOM 843 C CA . TYR A 1 100 ? 23.154 11.413 -18.422 1.00 53.66 100 TYR A CA 1
ATOM 844 C C . TYR A 1 100 ? 23.327 10.173 -17.559 1.00 53.66 100 TYR A C 1
ATOM 846 O O . TYR A 1 100 ? 23.406 9.053 -18.064 1.00 53.66 100 TYR A O 1
ATOM 854 N N . ALA A 1 101 ? 23.341 10.387 -16.241 1.00 50.00 101 ALA A N 1
ATOM 855 C CA . ALA A 1 101 ? 23.259 9.315 -15.256 1.00 50.00 101 ALA A CA 1
ATOM 856 C C . ALA A 1 101 ? 22.123 8.327 -15.584 1.00 50.00 101 ALA A C 1
ATOM 858 O O . ALA A 1 101 ? 22.252 7.148 -15.281 1.00 50.00 101 ALA A O 1
ATOM 859 N N . VAL A 1 102 ? 21.054 8.803 -16.246 1.00 50.25 102 VAL A N 1
ATOM 860 C CA . VAL A 1 102 ? 19.924 8.023 -16.752 1.00 50.25 102 VAL A CA 1
ATOM 861 C C . VAL A 1 102 ? 19.314 8.755 -17.967 1.00 50.25 102 VAL A C 1
ATOM 863 O O . VAL A 1 102 ? 18.556 9.699 -17.792 1.00 50.25 102 VAL A O 1
ATOM 866 N N . GLY A 1 103 ? 19.646 8.385 -19.208 1.00 63.03 103 GLY A N 1
ATOM 867 C CA . GLY A 1 103 ? 18.814 8.777 -20.359 1.00 63.03 103 GLY A CA 1
ATOM 868 C C . GLY A 1 103 ? 17.532 7.936 -20.372 1.00 63.03 103 GLY A C 1
ATOM 869 O O . GLY A 1 103 ? 17.569 6.797 -19.915 1.00 63.03 103 GLY A O 1
ATOM 870 N N . GLU A 1 104 ? 16.403 8.437 -20.888 1.00 70.50 104 GLU A N 1
ATOM 871 C CA . GLU A 1 104 ? 15.128 7.681 -20.891 1.00 70.50 104 GLU A CA 1
ATOM 872 C C . GLU A 1 104 ? 15.269 6.289 -21.542 1.00 70.50 104 GLU A C 1
ATOM 874 O O . GLU A 1 104 ? 14.759 5.295 -21.020 1.00 70.50 104 GLU A O 1
ATOM 879 N N . GLU A 1 105 ? 16.048 6.187 -22.625 1.00 78.25 105 GLU A N 1
ATOM 880 C CA . GLU A 1 105 ? 16.350 4.913 -23.289 1.00 78.25 105 GLU A CA 1
ATOM 881 C C . GLU A 1 105 ? 17.174 3.967 -22.397 1.00 78.25 105 GLU A C 1
ATOM 883 O O . GLU A 1 105 ? 16.852 2.783 -22.293 1.00 78.25 105 GLU A O 1
ATOM 888 N N . SER A 1 106 ? 18.205 4.464 -21.699 1.00 80.19 106 SER A N 1
ATOM 889 C CA . SER A 1 106 ? 19.015 3.626 -20.802 1.00 80.19 106 SER A CA 1
ATOM 890 C C . SER A 1 106 ? 18.259 3.246 -19.527 1.00 80.19 106 SER A C 1
ATOM 892 O O . SER A 1 106 ? 18.417 2.124 -19.042 1.00 80.19 106 SER A O 1
ATOM 894 N N . LYS A 1 107 ? 17.378 4.129 -19.033 1.00 85.88 107 LYS A N 1
ATOM 895 C CA . LYS A 1 107 ? 16.430 3.862 -17.942 1.00 85.88 107 LYS A CA 1
ATOM 896 C C . LYS A 1 107 ? 15.547 2.676 -18.277 1.00 85.88 107 LYS A C 1
ATOM 898 O O . LYS A 1 107 ? 15.484 1.723 -17.507 1.00 85.88 107 LYS A O 1
ATOM 903 N N . LYS A 1 108 ? 14.886 2.737 -19.435 1.00 88.31 108 LYS A N 1
ATOM 904 C CA . LYS A 1 108 ? 13.999 1.682 -19.918 1.00 88.31 108 LYS A CA 1
ATOM 905 C C . LYS A 1 108 ? 14.739 0.352 -19.975 1.00 88.31 108 LYS A C 1
ATOM 907 O O . LYS A 1 108 ? 14.285 -0.622 -19.394 1.00 88.31 108 LYS A O 1
ATOM 912 N N . VAL A 1 109 ? 15.910 0.339 -20.612 1.00 88.94 109 VAL A N 1
ATOM 913 C CA . VAL A 1 109 ? 16.746 -0.861 -20.739 1.00 88.94 109 VAL A CA 1
ATOM 914 C C . VAL A 1 109 ? 17.141 -1.427 -19.377 1.00 88.94 109 VAL A C 1
ATOM 916 O O . VAL A 1 109 ? 17.089 -2.638 -19.178 1.00 88.94 109 VAL A O 1
ATOM 919 N N . PHE A 1 110 ? 17.517 -0.568 -18.430 1.00 88.69 110 PHE A N 1
ATOM 920 C CA . PHE A 1 110 ? 17.854 -0.985 -17.074 1.00 88.69 110 PHE A CA 1
ATOM 921 C C . PHE A 1 110 ? 16.658 -1.620 -16.358 1.00 88.69 110 PHE A C 1
ATOM 923 O O . PHE A 1 110 ? 16.790 -2.713 -15.810 1.00 88.69 110 PHE A O 1
ATOM 930 N N . LEU A 1 111 ? 15.488 -0.976 -16.398 1.00 90.56 111 LEU A N 1
ATOM 931 C CA . LEU A 1 111 ? 14.273 -1.494 -15.770 1.00 90.56 111 LEU A CA 1
ATOM 932 C C . LEU A 1 111 ? 13.790 -2.799 -16.428 1.00 90.56 111 LEU A C 1
ATOM 934 O O . LEU A 1 111 ? 13.453 -3.731 -15.703 1.00 90.56 111 LEU A O 1
ATOM 938 N N . ASP A 1 112 ? 13.845 -2.904 -17.760 1.00 90.75 112 ASP A N 1
ATOM 939 C CA . ASP A 1 112 ? 13.542 -4.135 -18.508 1.00 90.75 112 ASP A CA 1
ATOM 940 C C . ASP A 1 112 ? 14.437 -5.294 -18.026 1.00 90.75 112 ASP A C 1
ATOM 942 O O . ASP A 1 112 ? 13.948 -6.372 -17.686 1.00 90.75 112 ASP A O 1
ATOM 946 N N . VAL A 1 113 ? 15.753 -5.063 -17.908 1.00 88.19 113 VAL A N 1
ATOM 947 C CA . VAL A 1 113 ? 16.693 -6.081 -17.409 1.00 88.19 113 VAL A CA 1
ATOM 948 C C . VAL A 1 113 ? 16.379 -6.479 -15.967 1.00 88.19 113 VAL A C 1
ATOM 950 O O . VAL A 1 113 ? 16.458 -7.665 -15.644 1.00 88.19 113 VAL A O 1
ATOM 953 N N . LEU A 1 114 ? 16.003 -5.540 -15.093 1.00 88.69 114 LEU A N 1
ATOM 954 C CA . LEU A 1 114 ? 15.590 -5.869 -13.725 1.00 88.69 114 LEU A CA 1
ATOM 955 C C . LEU A 1 114 ? 14.333 -6.744 -13.710 1.00 88.69 114 LEU A C 1
ATOM 957 O O . LEU A 1 114 ? 14.308 -7.753 -13.009 1.00 88.69 114 LEU A O 1
ATOM 961 N N . ILE A 1 115 ? 13.315 -6.400 -14.498 1.00 89.94 115 ILE A N 1
ATOM 962 C CA . ILE A 1 115 ? 12.083 -7.189 -14.610 1.00 89.94 115 ILE A CA 1
ATOM 963 C C . ILE A 1 115 ? 12.419 -8.618 -15.053 1.00 89.94 115 ILE A C 1
ATOM 965 O O . ILE A 1 115 ? 12.044 -9.567 -14.365 1.00 89.94 115 ILE A O 1
ATOM 969 N N . GLU A 1 116 ? 13.188 -8.775 -16.135 1.00 87.00 116 GLU A N 1
ATOM 970 C CA . GLU A 1 116 ? 13.628 -10.080 -16.651 1.00 87.00 116 GLU A CA 1
ATOM 971 C C . GLU A 1 116 ? 14.445 -10.883 -15.627 1.00 87.00 116 GLU A C 1
ATOM 973 O O . GLU A 1 116 ? 14.352 -12.107 -15.572 1.00 87.00 116 GLU A O 1
ATOM 978 N N . THR A 1 117 ? 15.243 -10.194 -14.811 1.00 82.56 117 THR A N 1
ATOM 979 C CA . THR A 1 117 ? 16.145 -10.808 -13.830 1.00 82.56 117 THR A CA 1
ATOM 980 C C . THR A 1 117 ? 15.411 -11.283 -12.577 1.00 82.56 117 THR A C 1
ATOM 982 O O . THR A 1 117 ? 15.731 -12.342 -12.034 1.00 82.56 117 THR A O 1
ATOM 985 N N . PHE A 1 118 ? 14.454 -10.497 -12.078 1.00 83.75 118 PHE A N 1
ATOM 986 C CA . PHE A 1 118 ? 13.800 -10.755 -10.794 1.00 83.75 118 PHE A CA 1
ATOM 987 C C . PHE A 1 118 ? 12.511 -11.556 -10.925 1.00 83.75 118 PHE A C 1
ATOM 989 O O . PHE A 1 118 ? 12.250 -12.408 -10.063 1.00 83.75 118 PHE A O 1
ATOM 996 N N . ASN A 1 119 ? 11.731 -11.336 -11.986 1.00 85.12 119 ASN A N 1
ATOM 997 C CA . ASN A 1 119 ? 10.539 -12.134 -12.237 1.00 85.12 119 ASN A CA 1
ATOM 998 C C . ASN A 1 119 ? 10.939 -13.602 -12.455 1.00 85.12 119 ASN A C 1
ATOM 1000 O O . ASN A 1 119 ? 11.886 -13.929 -13.161 1.00 85.12 119 ASN A O 1
ATOM 1004 N N . ASN A 1 120 ? 10.209 -14.507 -11.811 1.00 80.50 120 ASN A N 1
ATOM 1005 C CA . ASN A 1 120 ? 10.471 -15.943 -11.706 1.00 80.50 120 ASN A CA 1
ATOM 1006 C C . ASN A 1 120 ? 11.767 -16.344 -10.990 1.00 80.50 120 ASN A C 1
ATOM 1008 O O . ASN A 1 120 ? 12.018 -17.548 -10.863 1.00 80.50 120 ASN A O 1
ATOM 1012 N N . SER A 1 121 ? 12.570 -15.400 -10.492 1.00 82.50 121 SER A N 1
ATOM 1013 C CA . SER A 1 121 ? 13.834 -15.742 -9.845 1.00 82.50 121 SER A CA 1
ATOM 1014 C C . SER A 1 121 ? 13.606 -16.563 -8.574 1.00 82.50 121 SER A C 1
ATOM 1016 O O . SER A 1 121 ? 12.659 -16.353 -7.807 1.00 82.50 121 SER A O 1
ATOM 1018 N N . PHE A 1 122 ? 14.504 -17.521 -8.334 1.00 82.12 122 PHE A N 1
ATOM 1019 C CA . PHE A 1 122 ? 14.444 -18.386 -7.157 1.00 82.12 122 PHE A CA 1
ATOM 1020 C C . PHE A 1 122 ? 14.456 -17.573 -5.853 1.00 82.12 122 PHE A C 1
ATOM 1022 O O . PHE A 1 122 ? 13.650 -17.825 -4.958 1.00 82.12 122 PHE A O 1
ATOM 1029 N N . TYR A 1 123 ? 15.328 -16.563 -5.765 1.00 81.62 123 TYR A N 1
ATOM 1030 C CA . TYR A 1 123 ? 15.440 -15.724 -4.574 1.00 81.62 123 TYR A CA 1
ATOM 1031 C C . TYR A 1 123 ? 14.205 -14.869 -4.332 1.00 81.62 123 TYR A C 1
ATOM 1033 O O . TYR A 1 123 ? 13.806 -14.717 -3.182 1.00 81.62 123 TYR A O 1
ATOM 1041 N N . PHE A 1 124 ? 13.569 -14.349 -5.384 1.00 84.88 124 PHE A N 1
ATOM 1042 C CA . PHE A 1 124 ? 12.344 -13.576 -5.224 1.00 84.88 124 PHE A CA 1
ATOM 1043 C C . PHE A 1 124 ? 11.217 -14.433 -4.627 1.00 84.88 124 PHE A C 1
ATOM 1045 O O . PHE A 1 124 ? 10.608 -14.047 -3.628 1.00 84.88 124 PHE A O 1
ATOM 1052 N N . LYS A 1 125 ? 11.021 -15.654 -5.149 1.00 87.06 125 LYS A N 1
ATOM 1053 C CA . LYS A 1 125 ? 10.072 -16.631 -4.582 1.00 87.06 125 LYS A CA 1
ATOM 1054 C C . LYS A 1 125 ? 10.403 -16.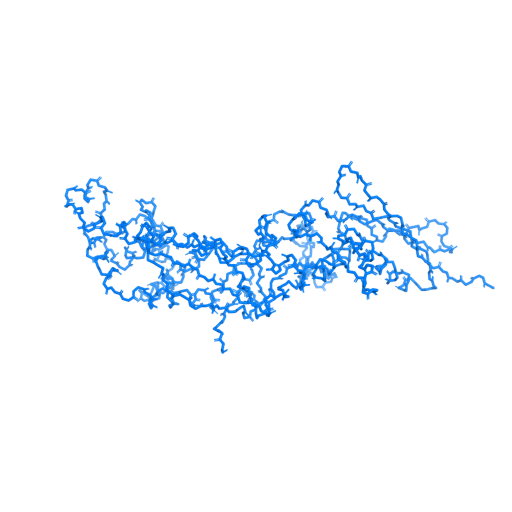958 -3.121 1.00 87.06 125 LYS A C 1
ATOM 1056 O O . LYS A 1 125 ? 9.525 -16.942 -2.263 1.00 87.06 125 LYS A O 1
ATOM 1061 N N . GLN A 1 126 ? 11.681 -17.195 -2.816 1.00 87.69 126 GLN A N 1
ATOM 1062 C CA . GLN A 1 126 ? 12.137 -17.471 -1.452 1.00 87.69 126 GLN A CA 1
ATOM 1063 C C . GLN A 1 126 ? 11.916 -16.284 -0.498 1.00 87.69 126 GLN A C 1
ATOM 1065 O O . GLN A 1 126 ? 11.585 -16.494 0.673 1.00 87.69 126 GLN A O 1
ATOM 1070 N N . SER A 1 127 ? 12.078 -15.048 -0.976 1.00 89.00 127 SER A N 1
ATOM 1071 C CA . SER A 1 127 ? 11.801 -13.827 -0.214 1.00 89.00 127 SER A CA 1
ATOM 1072 C C . SER A 1 127 ? 10.319 -13.708 0.138 1.00 89.00 127 SER A C 1
ATOM 1074 O O . SER A 1 127 ? 10.008 -13.439 1.299 1.00 89.00 127 SER A O 1
ATOM 1076 N N . LEU A 1 128 ? 9.412 -13.974 -0.811 1.00 89.94 128 LEU A N 1
ATOM 1077 C CA . LEU A 1 128 ? 7.965 -13.988 -0.556 1.00 89.94 128 LEU A CA 1
ATOM 1078 C C . LEU A 1 128 ? 7.584 -15.041 0.496 1.00 89.94 128 LEU A C 1
ATOM 1080 O O . LEU A 1 128 ? 6.901 -14.727 1.470 1.00 89.94 128 LEU A O 1
ATOM 1084 N N . GLU A 1 129 ? 8.097 -16.265 0.362 1.00 91.62 129 GLU A N 1
ATOM 1085 C CA . GLU A 1 129 ? 7.878 -17.346 1.335 1.00 91.62 129 GLU A CA 1
ATOM 1086 C C . GLU A 1 129 ? 8.418 -17.010 2.732 1.00 91.62 129 GLU A C 1
ATOM 1088 O O . GLU A 1 129 ? 7.764 -17.231 3.755 1.00 91.62 129 GLU A O 1
ATOM 1093 N N . SER A 1 130 ? 9.623 -16.441 2.796 1.00 91.81 130 SER A N 1
ATOM 1094 C CA . SER A 1 130 ? 10.249 -16.044 4.062 1.00 91.81 130 SER A CA 1
ATOM 1095 C C . SER A 1 130 ? 9.462 -14.937 4.757 1.00 91.81 130 SER A C 1
ATOM 1097 O O . SER A 1 130 ? 9.338 -14.929 5.983 1.00 91.81 130 SER A O 1
ATOM 1099 N N . LEU A 1 131 ? 8.930 -13.995 3.982 1.00 91.75 131 LEU A N 1
ATOM 1100 C CA . LEU A 1 131 ? 8.123 -12.901 4.487 1.00 91.75 131 LEU A CA 1
ATOM 1101 C C . LEU A 1 131 ? 6.757 -13.390 4.982 1.00 91.75 131 LEU A C 1
ATOM 1103 O O . LEU A 1 131 ? 6.365 -13.010 6.085 1.00 91.75 131 LEU A O 1
ATOM 1107 N N . LYS A 1 132 ? 6.085 -14.282 4.240 1.00 92.75 132 LYS A N 1
ATOM 1108 C CA . LYS A 1 132 ? 4.838 -14.933 4.675 1.00 92.75 132 LYS A CA 1
ATOM 1109 C C . LYS A 1 132 ? 5.001 -15.559 6.061 1.00 92.75 132 LYS A C 1
ATOM 1111 O O . LYS A 1 132 ? 4.278 -15.188 6.982 1.00 92.75 132 LYS A O 1
ATOM 1116 N N . LYS A 1 133 ? 6.025 -16.399 6.244 1.00 94.50 133 LYS A N 1
ATOM 1117 C CA . LYS A 1 133 ? 6.322 -17.040 7.538 1.00 94.50 133 LYS A CA 1
ATOM 1118 C C . LYS A 1 133 ? 6.559 -16.023 8.656 1.00 94.50 133 LYS A C 1
ATOM 1120 O O . LYS A 1 133 ? 6.097 -16.207 9.777 1.00 94.50 133 LYS A O 1
ATOM 1125 N N . ARG A 1 134 ? 7.268 -14.923 8.372 1.00 94.44 134 ARG A N 1
ATOM 1126 C CA . ARG A 1 134 ? 7.505 -13.856 9.364 1.00 94.44 134 ARG A CA 1
ATOM 1127 C C . ARG A 1 134 ? 6.220 -13.139 9.766 1.00 94.44 134 ARG A C 1
ATOM 1129 O O . ARG A 1 134 ? 6.077 -12.780 10.933 1.00 94.44 134 ARG A O 1
ATOM 1136 N N . ILE A 1 135 ? 5.307 -12.914 8.825 1.00 93.81 135 ILE A N 1
ATOM 1137 C CA . ILE A 1 135 ? 4.007 -12.297 9.105 1.00 93.81 135 ILE A CA 1
ATOM 1138 C C . ILE A 1 135 ? 3.144 -13.244 9.937 1.00 93.81 135 ILE A C 1
ATOM 1140 O O . ILE A 1 135 ? 2.565 -12.803 10.922 1.00 93.81 135 ILE A O 1
ATOM 1144 N N . GLU A 1 136 ? 3.114 -14.533 9.599 1.00 94.56 136 GLU A N 1
ATOM 1145 C CA . GLU A 1 136 ? 2.391 -15.558 10.362 1.00 94.56 136 GLU A CA 1
ATOM 1146 C C . GLU A 1 136 ? 2.875 -15.623 11.816 1.00 94.56 136 GLU A C 1
ATOM 1148 O O . GLU A 1 136 ? 2.064 -15.525 12.733 1.00 94.56 136 GLU A O 1
ATOM 1153 N N . VAL A 1 137 ? 4.194 -15.665 12.046 1.00 97.25 137 VAL A N 1
ATOM 1154 C CA . VAL A 1 137 ? 4.770 -15.619 13.403 1.00 97.25 137 VAL A CA 1
ATOM 1155 C C . VAL A 1 137 ? 4.411 -14.316 14.123 1.00 97.25 137 VAL A C 1
ATOM 1157 O O . VAL A 1 137 ? 4.065 -14.334 15.302 1.00 97.25 137 VAL A O 1
ATOM 1160 N N . LYS A 1 138 ? 4.464 -13.170 13.431 1.00 96.56 138 LYS A N 1
ATOM 1161 C CA . LYS A 1 138 ? 4.084 -11.877 14.021 1.00 96.56 138 LYS A CA 1
ATOM 1162 C C . LYS A 1 138 ? 2.614 -11.868 14.449 1.00 96.56 138 LYS A C 1
ATOM 1164 O O . LYS A 1 138 ? 2.315 -11.371 15.529 1.00 96.56 138 LYS A O 1
ATOM 1169 N N . ILE A 1 139 ? 1.719 -12.416 13.630 1.00 96.50 139 ILE A N 1
ATOM 1170 C CA . ILE A 1 139 ? 0.291 -12.535 13.947 1.00 96.50 139 ILE A CA 1
ATOM 1171 C C . ILE A 1 139 ? 0.093 -13.437 15.165 1.00 96.50 139 ILE A C 1
ATOM 1173 O O . ILE A 1 139 ? -0.565 -13.008 16.100 1.00 96.50 139 ILE A O 1
ATOM 1177 N N . GLN A 1 140 ? 0.739 -14.605 15.218 1.00 97.31 140 GLN A N 1
ATOM 1178 C CA . GLN A 1 140 ? 0.658 -15.508 16.375 1.00 97.31 140 GLN A CA 1
ATOM 1179 C C . GLN A 1 140 ? 1.115 -14.835 17.678 1.00 97.31 140 GLN A C 1
ATOM 1181 O O . GLN A 1 140 ? 0.494 -14.999 18.725 1.00 97.31 140 GLN A O 1
ATOM 1186 N N . ILE A 1 141 ? 2.192 -14.041 17.630 1.00 98.19 141 ILE A N 1
ATOM 1187 C CA . ILE A 1 141 ? 2.658 -13.268 18.792 1.00 98.19 141 ILE A CA 1
ATOM 1188 C C . ILE A 1 141 ? 1.598 -12.251 19.235 1.00 98.19 141 ILE A C 1
ATOM 1190 O O . ILE A 1 141 ? 1.376 -12.095 20.433 1.00 98.19 141 ILE A O 1
ATOM 1194 N N . LEU A 1 142 ? 0.950 -11.567 18.290 1.00 97.94 142 LEU A N 1
ATOM 1195 C CA . LEU A 1 142 ? -0.110 -10.601 18.586 1.00 97.94 142 LEU A CA 1
ATOM 1196 C C . LEU A 1 142 ? -1.364 -11.293 19.141 1.00 97.94 142 LEU A C 1
ATOM 1198 O O . LEU A 1 142 ? -1.949 -10.804 20.102 1.00 97.94 142 LEU A O 1
ATOM 1202 N N . GLU A 1 143 ? -1.743 -12.451 18.606 1.00 97.31 143 GLU A N 1
ATOM 1203 C CA . GLU A 1 143 ? -2.859 -13.259 19.113 1.00 97.31 143 GLU A CA 1
ATOM 1204 C C . GLU A 1 143 ? -2.623 -13.704 20.562 1.00 97.31 143 GLU A C 1
ATOM 1206 O O . GLU A 1 143 ? -3.511 -13.568 21.403 1.00 97.31 143 GLU A O 1
ATOM 1211 N N . ASN A 1 144 ? -1.393 -14.103 20.904 1.00 97.62 144 ASN A N 1
ATOM 1212 C CA . ASN A 1 144 ? -0.998 -14.391 22.290 1.00 97.62 144 ASN A CA 1
ATOM 1213 C C . ASN A 1 144 ? -1.054 -13.155 23.209 1.00 97.62 144 ASN A C 1
ATOM 1215 O O . ASN A 1 144 ? -1.120 -13.293 24.428 1.00 97.62 144 ASN A O 1
ATOM 1219 N N . GLN A 1 145 ? -1.026 -11.948 22.641 1.00 97.19 145 GLN A N 1
ATOM 1220 C CA . GLN A 1 145 ? -1.231 -10.678 23.344 1.00 97.19 145 GLN A CA 1
ATOM 1221 C C . GLN A 1 145 ? -2.696 -10.218 23.295 1.00 97.19 145 GLN A C 1
ATOM 1223 O O . GLN A 1 145 ? -2.973 -9.044 23.530 1.00 97.19 145 GLN A O 1
ATOM 1228 N N . HIS A 1 146 ? -3.628 -11.132 23.000 1.00 96.75 146 HIS A N 1
ATOM 1229 C CA . HIS A 1 146 ? -5.060 -10.862 22.892 1.00 96.75 146 HIS A CA 1
ATOM 1230 C C . HIS A 1 146 ? -5.394 -9.817 21.813 1.00 96.75 146 HIS A C 1
ATOM 1232 O O . HIS A 1 146 ? -6.296 -8.998 21.983 1.00 96.75 146 HIS A O 1
ATOM 1238 N N . TYR A 1 147 ? -4.687 -9.839 20.682 1.00 97.19 147 TYR A N 1
ATOM 1239 C CA . TYR A 1 147 ? -5.201 -9.254 19.445 1.00 97.19 147 TYR A CA 1
ATOM 1240 C C . TYR A 1 147 ? -6.043 -10.291 18.701 1.00 97.19 147 TYR A C 1
ATOM 1242 O O . TYR A 1 147 ? -5.678 -11.457 18.614 1.00 97.19 147 TYR A O 1
ATOM 1250 N N . GLU A 1 148 ? -7.149 -9.863 18.111 1.00 94.88 148 GLU A N 1
ATOM 1251 C CA . GLU A 1 148 ? -8.017 -10.721 17.311 1.00 94.88 148 GLU A CA 1
ATO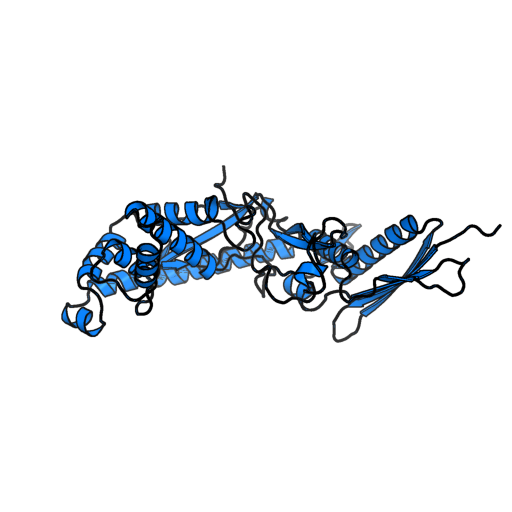M 1252 C C . GLU A 1 148 ? -7.823 -10.400 15.829 1.00 94.88 148 GLU A C 1
ATOM 1254 O O . GLU A 1 148 ? -8.056 -9.270 15.391 1.00 94.88 148 GLU A O 1
ATOM 1259 N N . LYS A 1 149 ? -7.359 -11.372 15.037 1.00 93.75 149 LYS A N 1
ATOM 1260 C CA . LYS A 1 149 ? -7.222 -11.183 13.592 1.00 93.75 149 LYS A CA 1
ATOM 1261 C C . LYS A 1 149 ? -8.605 -11.089 12.953 1.00 93.75 149 LYS A C 1
ATOM 1263 O O . LYS A 1 149 ? -9.398 -12.023 13.031 1.00 93.75 149 LYS A O 1
ATOM 1268 N N . ILE A 1 150 ? -8.853 -9.998 12.236 1.00 91.44 150 ILE A N 1
ATOM 1269 C CA . ILE A 1 150 ? -10.041 -9.859 11.400 1.00 91.44 150 ILE A CA 1
ATOM 1270 C C . ILE A 1 150 ? -9.795 -10.663 10.114 1.00 91.44 150 ILE A C 1
ATOM 1272 O O . ILE A 1 150 ? -8.837 -10.365 9.390 1.00 91.44 150 ILE A O 1
ATOM 1276 N N . PRO A 1 151 ? -10.600 -11.700 9.815 1.00 84.56 151 PRO A N 1
ATOM 1277 C CA . PRO A 1 151 ? -10.399 -12.495 8.615 1.00 84.56 151 PRO A CA 1
ATOM 1278 C C . PRO A 1 151 ? -10.730 -11.657 7.386 1.00 84.56 151 PRO A C 1
ATOM 1280 O O . PRO A 1 151 ? -11.869 -11.234 7.216 1.00 84.56 151 PRO A O 1
ATOM 1283 N N . VAL A 1 152 ? -9.735 -11.467 6.527 1.00 83.19 152 VAL A N 1
ATOM 1284 C CA . VAL A 1 152 ? -9.879 -10.833 5.219 1.00 83.19 152 VAL A CA 1
ATOM 1285 C C . VAL A 1 152 ? -9.324 -11.803 4.186 1.00 83.19 152 VAL A C 1
ATOM 1287 O O . VAL A 1 152 ? -8.199 -12.298 4.339 1.00 83.19 152 VAL A O 1
ATOM 1290 N N . GLN A 1 153 ? -10.115 -12.090 3.155 1.00 84.00 153 GLN A N 1
ATOM 1291 C CA . GLN A 1 153 ? -9.655 -12.908 2.039 1.00 84.00 153 GLN A CA 1
ATOM 1292 C C . GLN A 1 153 ? -8.531 -12.192 1.270 1.00 84.00 153 GLN A C 1
ATOM 1294 O O . GLN A 1 153 ? -8.513 -10.959 1.214 1.00 84.00 153 GLN A O 1
ATOM 1299 N N . PRO A 1 154 ? -7.570 -12.927 0.688 1.00 88.81 154 PRO A N 1
ATOM 1300 C CA . PRO A 1 154 ? -6.619 -12.323 -0.232 1.00 88.81 154 PRO A CA 1
ATOM 1301 C C . PRO A 1 154 ? -7.357 -11.689 -1.418 1.00 88.81 154 PRO A C 1
ATOM 1303 O O . PRO A 1 154 ? -8.384 -12.195 -1.870 1.00 88.81 154 PRO A O 1
ATOM 1306 N N . LEU A 1 155 ? -6.822 -10.583 -1.928 1.00 92.19 155 LEU A N 1
ATOM 1307 C CA . LEU A 1 155 ? -7.382 -9.873 -3.079 1.00 92.19 155 LEU A CA 1
ATOM 1308 C C . LEU A 1 155 ? -6.302 -9.692 -4.131 1.00 92.19 155 LEU A C 1
ATOM 1310 O O . LEU A 1 155 ? -5.126 -9.564 -3.795 1.00 92.19 155 LEU A O 1
ATOM 1314 N N . LYS A 1 156 ? -6.693 -9.653 -5.400 1.00 94.56 156 LYS A N 1
ATOM 1315 C CA . LYS A 1 156 ? -5.763 -9.474 -6.518 1.00 94.56 156 LYS A CA 1
ATOM 1316 C C . LYS A 1 156 ? -5.823 -8.054 -7.056 1.00 94.56 156 LYS A C 1
ATOM 1318 O O . LYS A 1 156 ? -6.898 -7.456 -7.089 1.00 94.56 156 LYS A O 1
ATOM 1323 N N . THR A 1 157 ? -4.689 -7.516 -7.494 1.00 96.06 157 THR A N 1
ATOM 1324 C CA . THR A 1 157 ? -4.656 -6.233 -8.203 1.00 96.06 157 THR A CA 1
ATOM 1325 C C . THR A 1 157 ? -5.560 -6.315 -9.439 1.00 96.06 157 THR A C 1
ATOM 1327 O O . THR A 1 157 ? -5.468 -7.246 -10.238 1.00 96.06 157 THR A O 1
ATOM 1330 N N . GLN A 1 158 ? -6.489 -5.374 -9.575 1.00 95.94 158 GLN A N 1
ATOM 1331 C CA . GLN A 1 158 ? -7.334 -5.213 -10.760 1.00 95.94 158 GLN A CA 1
ATOM 1332 C C . GLN A 1 158 ? -6.632 -4.357 -11.818 1.00 95.94 158 GLN A C 1
ATOM 1334 O O . GLN A 1 158 ? -6.859 -4.542 -13.005 1.00 95.94 158 GLN A O 1
ATOM 1339 N N . SER A 1 159 ? -5.785 -3.430 -11.381 1.00 95.44 159 SER A N 1
ATOM 1340 C CA . SER A 1 159 ? -4.993 -2.544 -12.227 1.00 95.44 159 SER A CA 1
ATOM 1341 C C . SER A 1 159 ? -3.549 -2.484 -11.735 1.00 95.44 159 SER A C 1
ATOM 1343 O O . SER A 1 159 ? -3.234 -2.970 -10.644 1.00 95.44 159 SER A O 1
ATOM 1345 N N . CYS A 1 160 ? -2.662 -1.872 -12.525 1.00 95.81 160 CYS A N 1
ATOM 1346 C CA . CYS A 1 160 ? -1.286 -1.628 -12.106 1.00 95.81 160 CYS A CA 1
ATOM 1347 C C . CYS A 1 160 ? -1.248 -0.896 -10.759 1.00 95.81 160 CYS A C 1
ATOM 1349 O O . CYS A 1 160 ? -1.964 0.080 -10.530 1.00 95.81 160 CYS A O 1
ATOM 1351 N N . LEU A 1 161 ? -0.377 -1.348 -9.866 1.00 96.38 161 LEU A N 1
ATOM 1352 C CA . LEU A 1 161 ? -0.193 -0.787 -8.537 1.00 96.38 161 LEU A CA 1
ATOM 1353 C C . LEU A 1 161 ? 1.189 -0.147 -8.440 1.00 96.38 161 LEU A C 1
ATOM 1355 O O . LEU A 1 161 ? 2.213 -0.778 -8.698 1.00 96.38 161 LEU A O 1
ATOM 1359 N N . ILE A 1 162 ? 1.224 1.107 -7.999 1.00 94.69 162 ILE A N 1
ATOM 1360 C CA . ILE A 1 162 ? 2.464 1.835 -7.750 1.00 94.69 162 ILE A CA 1
ATOM 1361 C C . ILE A 1 162 ? 2.403 2.511 -6.386 1.00 94.69 162 ILE A C 1
ATOM 1363 O O . ILE A 1 162 ? 1.553 3.358 -6.131 1.00 94.69 162 ILE A O 1
ATOM 1367 N N . ILE A 1 163 ? 3.315 2.143 -5.488 1.00 90.56 163 ILE A N 1
ATOM 1368 C CA . ILE A 1 163 ? 3.432 2.751 -4.158 1.00 90.56 163 ILE A CA 1
ATOM 1369 C C . ILE A 1 163 ? 4.740 3.533 -4.087 1.00 90.56 163 ILE A C 1
ATOM 1371 O O . ILE A 1 163 ? 5.800 2.989 -4.378 1.00 90.56 163 ILE A O 1
ATOM 1375 N N . GLY A 1 164 ? 4.680 4.791 -3.647 1.00 86.81 164 GLY A N 1
ATOM 1376 C CA . GLY A 1 164 ? 5.873 5.617 -3.426 1.00 86.81 164 GLY A CA 1
ATOM 1377 C C . GLY A 1 164 ? 6.464 6.246 -4.688 1.00 86.81 164 GLY A C 1
ATOM 1378 O O . GLY A 1 164 ? 7.653 6.547 -4.700 1.00 86.81 164 GLY A O 1
ATOM 1379 N N . LEU A 1 165 ? 5.649 6.492 -5.722 1.00 87.06 165 LEU A N 1
ATOM 1380 C CA . LEU A 1 165 ? 6.114 7.093 -6.980 1.00 87.06 165 LEU A CA 1
ATOM 1381 C C . LEU A 1 165 ? 6.868 8.415 -6.771 1.00 87.06 165 LEU A C 1
ATOM 1383 O O . LEU A 1 165 ? 7.851 8.672 -7.455 1.00 87.06 165 LEU A O 1
ATOM 1387 N N . GLY A 1 166 ? 6.409 9.230 -5.815 1.00 79.44 166 GLY A N 1
ATOM 1388 C CA . GLY A 1 166 ? 6.969 10.550 -5.511 1.00 79.44 166 GLY A CA 1
ATOM 1389 C C . GLY A 1 166 ? 8.188 10.554 -4.583 1.00 79.44 166 GLY A C 1
ATOM 1390 O O . GLY A 1 166 ? 8.612 11.626 -4.158 1.00 79.44 166 GLY A O 1
ATOM 1391 N N . SER A 1 167 ? 8.735 9.396 -4.203 1.00 80.50 167 SER A N 1
ATOM 1392 C CA . SER A 1 167 ? 9.962 9.364 -3.402 1.00 80.50 167 SER A CA 1
ATOM 1393 C C . SER A 1 167 ? 11.169 9.801 -4.236 1.00 80.50 167 SER A C 1
ATOM 1395 O O . SER A 1 167 ? 11.328 9.372 -5.376 1.00 80.50 167 SER A O 1
ATOM 1397 N N . GLN A 1 168 ? 12.042 10.624 -3.646 1.00 78.31 168 GLN A N 1
ATOM 1398 C CA . GLN A 1 168 ? 13.256 11.106 -4.310 1.00 78.31 168 GLN A CA 1
ATOM 1399 C C . GLN A 1 168 ? 14.155 9.933 -4.714 1.00 78.31 168 GLN A C 1
ATOM 1401 O O . GLN A 1 168 ? 14.558 9.129 -3.872 1.00 78.31 168 GLN A O 1
ATOM 1406 N N . HIS A 1 169 ? 14.475 9.846 -6.002 1.00 82.19 169 HIS A N 1
ATOM 1407 C CA . HIS A 1 169 ? 15.313 8.790 -6.551 1.00 82.19 169 HIS A CA 1
ATOM 1408 C C . HIS A 1 169 ? 16.067 9.283 -7.793 1.00 82.19 169 HIS A C 1
ATOM 1410 O O . HIS A 1 169 ? 15.571 10.141 -8.517 1.00 82.19 169 HIS A O 1
ATOM 1416 N N . VAL A 1 170 ? 17.247 8.714 -8.068 1.00 77.56 170 VAL A N 1
ATOM 1417 C CA . VAL A 1 170 ? 18.084 9.077 -9.237 1.00 77.56 170 VAL A CA 1
ATOM 1418 C C . VAL A 1 170 ? 17.383 8.762 -10.562 1.00 77.56 170 VAL A C 1
ATOM 1420 O O . VAL A 1 170 ? 17.604 9.431 -11.561 1.00 77.56 170 VAL A O 1
ATOM 1423 N N . LEU A 1 171 ? 16.500 7.763 -10.554 1.00 78.94 171 LEU A N 1
ATOM 1424 C CA . LEU A 1 171 ? 15.649 7.402 -11.690 1.00 78.94 171 LEU A CA 1
ATOM 1425 C C . LEU A 1 171 ? 14.406 8.305 -11.813 1.00 78.94 171 LEU A C 1
ATOM 1427 O O . LEU A 1 171 ? 13.517 7.941 -12.569 1.00 78.94 171 LEU A O 1
ATOM 1431 N N . GLU A 1 172 ? 14.275 9.395 -11.044 1.00 77.19 172 GLU A N 1
ATOM 1432 C CA . GLU A 1 172 ? 13.119 10.329 -10.994 1.00 77.19 172 GLU A CA 1
ATOM 1433 C C . GLU A 1 172 ? 11.803 9.729 -10.469 1.00 77.19 172 GLU A C 1
ATOM 1435 O O . GLU A 1 172 ? 10.947 10.433 -9.942 1.00 77.19 172 GLU A O 1
ATOM 1440 N N . THR A 1 173 ? 11.654 8.413 -10.579 1.00 82.00 173 THR A N 1
ATOM 1441 C CA . THR A 1 173 ? 10.507 7.618 -10.153 1.00 82.00 173 THR A CA 1
ATOM 1442 C C . THR A 1 173 ? 10.979 6.525 -9.210 1.00 82.00 173 THR A C 1
ATOM 1444 O O . THR A 1 173 ? 12.037 5.926 -9.435 1.00 82.00 173 THR A O 1
ATOM 1447 N N . SER A 1 174 ? 10.180 6.228 -8.189 1.00 85.94 174 SER A N 1
ATOM 1448 C CA . SER A 1 174 ? 10.493 5.204 -7.192 1.00 85.94 174 SER A CA 1
ATOM 1449 C C . SER A 1 174 ? 9.340 4.223 -6.991 1.00 85.94 174 SER A C 1
ATOM 1451 O O . SER A 1 174 ? 8.193 4.495 -7.343 1.00 85.94 174 SER A O 1
ATOM 1453 N N . ILE A 1 175 ? 9.660 3.070 -6.412 1.00 90.88 175 ILE A N 1
ATOM 1454 C CA . ILE A 1 175 ? 8.698 2.074 -5.952 1.00 90.88 175 ILE A CA 1
ATOM 1455 C C . ILE A 1 175 ? 9.066 1.653 -4.529 1.00 90.88 175 ILE A C 1
ATOM 1457 O O . ILE A 1 175 ? 10.232 1.450 -4.190 1.00 90.88 175 ILE A O 1
ATOM 1461 N N . THR A 1 176 ? 8.058 1.528 -3.674 1.00 92.12 176 THR A N 1
ATOM 1462 C CA . THR A 1 176 ? 8.233 1.131 -2.276 1.00 92.12 176 THR A CA 1
ATOM 1463 C C . THR A 1 176 ? 8.494 -0.366 -2.194 1.00 92.12 176 THR A C 1
ATOM 1465 O O . THR A 1 176 ? 7.591 -1.174 -2.404 1.00 92.12 176 THR A O 1
ATOM 1468 N N . LEU A 1 177 ? 9.737 -0.730 -1.869 1.00 92.06 177 LEU A N 1
ATOM 1469 C CA . LEU A 1 177 ? 10.172 -2.111 -1.670 1.00 92.06 177 LEU A CA 1
ATOM 1470 C C . LEU A 1 177 ? 10.614 -2.339 -0.225 1.00 92.06 177 LEU A C 1
ATOM 1472 O O . LEU A 1 177 ? 11.243 -1.486 0.403 1.00 92.06 177 LEU A O 1
ATOM 1476 N N . HIS A 1 178 ? 10.345 -3.530 0.298 1.00 91.69 178 HIS A N 1
ATOM 1477 C CA . HIS A 1 178 ? 10.820 -3.945 1.605 1.00 91.69 178 HIS A CA 1
ATOM 1478 C C . HIS A 1 178 ? 12.347 -4.070 1.584 1.00 91.69 178 HIS A C 1
ATOM 1480 O O . HIS A 1 178 ? 12.901 -4.926 0.894 1.00 91.69 178 HIS A O 1
ATOM 1486 N N . HIS A 1 179 ? 13.032 -3.279 2.409 1.00 88.62 179 HIS A N 1
ATOM 1487 C CA . HIS A 1 179 ? 14.490 -3.109 2.376 1.00 88.62 179 HIS A CA 1
ATOM 1488 C C . HIS A 1 179 ? 15.302 -4.423 2.396 1.00 88.62 179 HIS A C 1
ATOM 1490 O O . HIS A 1 179 ? 16.318 -4.560 1.720 1.00 88.62 179 HIS A O 1
ATOM 1496 N N . ILE A 1 180 ? 14.858 -5.415 3.173 1.00 87.12 180 ILE A N 1
ATOM 1497 C CA . ILE A 1 180 ? 15.568 -6.702 3.307 1.00 87.12 180 ILE A CA 1
ATOM 1498 C C . ILE A 1 180 ? 15.219 -7.685 2.180 1.00 87.12 180 ILE A C 1
ATOM 1500 O O . ILE A 1 180 ? 16.046 -8.511 1.814 1.00 87.12 180 ILE A O 1
ATOM 1504 N N . PHE A 1 181 ? 13.999 -7.617 1.648 1.00 86.94 181 PHE A N 1
ATOM 1505 C CA . PHE A 1 181 ? 13.433 -8.675 0.806 1.00 86.94 181 PHE A CA 1
ATOM 1506 C C . PHE A 1 181 ? 13.286 -8.272 -0.661 1.00 86.94 181 PHE A C 1
ATOM 1508 O O . PHE A 1 181 ? 13.069 -9.138 -1.499 1.00 86.94 181 PHE A O 1
ATOM 1515 N N . GLY A 1 182 ? 13.368 -6.976 -0.975 1.00 87.81 182 GLY A N 1
ATOM 1516 C CA . GLY A 1 182 ? 13.190 -6.461 -2.332 1.00 87.81 182 GLY A CA 1
ATOM 1517 C C . GLY A 1 182 ? 11.776 -6.647 -2.892 1.00 87.81 182 GLY A C 1
ATOM 1518 O O . GLY A 1 182 ? 11.587 -6.516 -4.094 1.00 87.81 182 GLY A O 1
ATOM 1519 N N . VAL A 1 183 ? 10.791 -6.964 -2.046 1.00 90.62 183 VAL A N 1
ATOM 1520 C CA . VAL A 1 183 ? 9.391 -7.175 -2.445 1.00 90.62 183 VAL A CA 1
ATOM 1521 C C . VAL A 1 183 ? 8.596 -5.878 -2.296 1.00 90.62 183 VAL A C 1
ATOM 1523 O O . VAL A 1 183 ? 8.809 -5.160 -1.315 1.00 90.62 183 VAL A O 1
ATOM 1526 N N . PRO A 1 184 ? 7.679 -5.555 -3.217 1.00 93.06 184 PRO A N 1
ATOM 1527 C CA . PRO A 1 184 ? 6.809 -4.404 -3.059 1.00 93.06 184 PRO A CA 1
ATOM 1528 C C . PRO A 1 184 ? 5.828 -4.658 -1.920 1.00 93.06 184 PRO A C 1
ATOM 1530 O O . PRO A 1 184 ? 5.473 -5.803 -1.633 1.00 93.06 184 PRO A O 1
ATOM 1533 N N . TYR A 1 185 ? 5.406 -3.595 -1.249 1.00 94.75 185 TYR A N 1
ATOM 1534 C CA . TYR A 1 185 ? 4.432 -3.704 -0.171 1.00 94.75 185 TYR A CA 1
ATOM 1535 C C . TYR A 1 185 ? 3.581 -2.449 -0.062 1.00 94.75 185 TYR A C 1
ATOM 1537 O O . TYR A 1 185 ? 4.010 -1.351 -0.420 1.00 94.75 185 TYR A O 1
ATOM 1545 N N . ILE A 1 186 ? 2.376 -2.624 0.467 1.00 96.06 186 ILE A N 1
ATOM 1546 C CA . ILE A 1 186 ? 1.485 -1.527 0.814 1.00 96.06 186 ILE A CA 1
ATOM 1547 C C . ILE A 1 186 ? 1.649 -1.262 2.313 1.00 96.06 186 ILE A C 1
ATOM 1549 O O . ILE A 1 186 ? 1.357 -2.153 3.117 1.00 96.06 186 ILE A O 1
ATOM 1553 N N . PRO A 1 187 ? 2.094 -0.061 2.718 1.00 95.75 187 PRO A N 1
ATOM 1554 C CA . PRO A 1 187 ? 2.218 0.278 4.127 1.00 95.75 187 PRO A CA 1
ATOM 1555 C C . PRO A 1 187 ? 0.880 0.171 4.868 1.00 95.75 187 PRO A C 1
ATOM 1557 O O . PRO A 1 187 ? -0.145 0.660 4.388 1.00 95.75 187 PRO A O 1
ATOM 1560 N N . GLY A 1 188 ? 0.894 -0.373 6.086 1.00 95.81 188 GLY A N 1
ATOM 1561 C CA . GLY A 1 188 ? -0.289 -0.447 6.948 1.00 95.81 188 GLY A CA 1
ATOM 1562 C C . GLY A 1 188 ? -0.880 0.933 7.257 1.00 95.81 188 GLY A C 1
ATOM 1563 O O . GLY A 1 188 ? -2.092 1.080 7.402 1.00 95.81 188 GLY A O 1
ATOM 1564 N N . SER A 1 189 ? -0.047 1.979 7.272 1.00 94.62 189 SER A N 1
ATOM 1565 C CA . SER A 1 189 ? -0.490 3.373 7.386 1.00 94.62 189 SER A CA 1
ATOM 1566 C C . SER A 1 189 ? -1.303 3.842 6.176 1.00 94.62 189 SER A C 1
ATOM 1568 O O . SER A 1 189 ? -2.302 4.535 6.360 1.00 94.62 189 SER A O 1
ATOM 1570 N N . ALA A 1 190 ? -0.921 3.439 4.960 1.00 94.81 190 ALA A N 1
ATOM 1571 C CA . ALA A 1 190 ? -1.663 3.752 3.742 1.00 94.81 190 ALA A CA 1
ATOM 1572 C C . ALA A 1 190 ? -3.022 3.039 3.740 1.00 94.81 190 ALA A C 1
ATOM 1574 O O . ALA A 1 190 ? -4.041 3.686 3.509 1.00 94.81 190 ALA A O 1
ATOM 1575 N N . LEU A 1 191 ? -3.049 1.747 4.101 1.00 95.94 191 LEU A N 1
ATOM 1576 C CA . LEU A 1 191 ? -4.286 0.965 4.243 1.00 95.94 191 LEU A CA 1
ATOM 1577 C C . LEU A 1 191 ? -5.235 1.572 5.273 1.00 95.94 191 LEU A C 1
ATOM 1579 O O . LEU A 1 191 ? -6.414 1.786 4.996 1.00 95.94 191 LEU A O 1
ATOM 1583 N N . LYS A 1 192 ? -4.704 1.901 6.453 1.00 97.06 192 LYS A N 1
ATOM 1584 C CA . LYS A 1 192 ? -5.462 2.559 7.514 1.00 97.06 192 LYS A CA 1
ATOM 1585 C C . LYS A 1 192 ? -6.030 3.898 7.046 1.00 97.06 192 LYS A C 1
ATOM 1587 O O . LYS A 1 192 ? -7.179 4.204 7.350 1.00 97.06 192 LYS A O 1
ATOM 1592 N N . GLY A 1 193 ? -5.234 4.681 6.318 1.00 96.25 193 GLY A N 1
ATOM 1593 C CA . GLY A 1 193 ? -5.635 5.972 5.769 1.00 96.25 193 GLY A CA 1
ATOM 1594 C C . GLY A 1 193 ? -6.808 5.855 4.799 1.00 96.25 193 GLY A C 1
ATOM 1595 O O . GLY A 1 193 ? -7.809 6.542 4.986 1.00 96.25 193 GLY A O 1
ATOM 1596 N N . VAL A 1 194 ? -6.725 4.952 3.817 1.00 96.62 194 VAL A N 1
ATOM 1597 C CA . VAL A 1 194 ? -7.805 4.771 2.833 1.00 96.62 194 VAL A CA 1
ATOM 1598 C C . VAL A 1 194 ? -9.070 4.179 3.466 1.00 96.62 194 VAL A C 1
ATOM 1600 O O . VAL A 1 194 ? -10.160 4.681 3.213 1.00 96.62 194 VAL A O 1
ATOM 1603 N N . CYS A 1 195 ? -8.947 3.215 4.385 1.00 97.44 195 CYS A N 1
ATOM 1604 C CA . CYS A 1 195 ? -10.096 2.682 5.129 1.00 97.44 195 CYS A CA 1
ATOM 1605 C C . CYS A 1 195 ? -10.786 3.771 5.962 1.00 97.44 195 CYS A C 1
ATOM 1607 O O . CYS A 1 195 ? -12.011 3.866 5.988 1.00 97.44 195 CYS A O 1
ATOM 1609 N N . ARG A 1 196 ? -10.002 4.635 6.620 1.00 97.75 196 ARG A N 1
ATOM 1610 C CA . ARG A 1 196 ? -10.532 5.774 7.376 1.00 97.75 196 ARG A CA 1
ATOM 1611 C C . ARG A 1 196 ? -11.207 6.805 6.462 1.00 97.75 196 ARG A C 1
ATOM 1613 O O . ARG A 1 196 ? -12.208 7.389 6.865 1.00 97.75 196 ARG A O 1
ATOM 1620 N N . ALA A 1 197 ? -10.696 7.005 5.246 1.00 96.75 197 ALA A N 1
ATOM 1621 C CA . ALA A 1 197 ? -11.301 7.890 4.252 1.00 96.75 197 ALA A CA 1
ATOM 1622 C C . ALA A 1 197 ? -12.648 7.358 3.732 1.00 96.75 197 ALA A C 1
ATOM 1624 O O . ALA A 1 197 ? -13.586 8.140 3.612 1.00 96.75 197 ALA A O 1
ATOM 1625 N N . VAL A 1 198 ? -12.777 6.047 3.494 1.00 97.06 198 VAL A N 1
ATOM 1626 C CA . VAL A 1 198 ? -14.062 5.413 3.135 1.00 97.06 198 VAL A CA 1
ATOM 1627 C C . VAL A 1 198 ? -15.119 5.700 4.192 1.00 97.06 198 VAL A C 1
ATOM 1629 O O . VAL A 1 198 ? -16.212 6.158 3.877 1.00 97.06 198 VAL A O 1
ATOM 1632 N N . VAL A 1 199 ? -14.777 5.477 5.462 1.00 97.25 199 VAL A N 1
ATOM 1633 C CA . VAL A 1 199 ? -15.685 5.743 6.582 1.00 97.25 199 VAL A CA 1
ATOM 1634 C C . VAL A 1 199 ? -16.066 7.220 6.654 1.00 97.25 199 VAL A C 1
ATOM 1636 O O . VAL A 1 199 ? -17.237 7.536 6.849 1.00 97.25 199 VAL A O 1
ATOM 1639 N N . PHE A 1 200 ? -15.095 8.121 6.483 1.00 97.62 200 PHE A N 1
ATOM 1640 C CA . PHE A 1 200 ? -15.345 9.560 6.466 1.00 97.62 200 PHE A CA 1
ATOM 1641 C C . PHE A 1 200 ? -16.386 9.939 5.405 1.00 97.62 200 PHE A C 1
ATOM 1643 O O . PHE A 1 200 ? -17.362 10.612 5.729 1.00 97.62 200 PHE A O 1
ATOM 1650 N N . TRP A 1 201 ? -16.204 9.484 4.162 1.00 96.62 201 TRP A N 1
ATOM 1651 C CA . TRP A 1 201 ? -17.117 9.812 3.067 1.00 96.62 201 TRP A CA 1
ATOM 1652 C C . TRP A 1 201 ? -18.484 9.162 3.224 1.00 96.62 201 TRP A C 1
ATOM 1654 O O . TRP A 1 201 ? -19.485 9.828 2.980 1.00 96.62 201 TRP A O 1
ATOM 1664 N N . LYS A 1 202 ? -18.534 7.920 3.716 1.00 95.69 202 LYS A N 1
ATOM 1665 C CA . LYS A 1 202 ? -19.793 7.247 4.041 1.00 95.69 202 LYS A CA 1
ATOM 1666 C C . LYS A 1 202 ? -20.610 8.050 5.057 1.00 95.69 202 LYS A C 1
ATOM 1668 O O . LYS A 1 202 ? -21.767 8.356 4.808 1.00 95.69 202 LYS A O 1
ATOM 1673 N N . LEU A 1 203 ? -19.997 8.460 6.171 1.00 95.94 203 LEU A N 1
ATOM 1674 C CA . LEU A 1 203 ? -20.687 9.264 7.185 1.00 95.94 203 LEU A CA 1
ATOM 1675 C C . LEU A 1 203 ? -21.073 10.658 6.674 1.00 95.94 203 LEU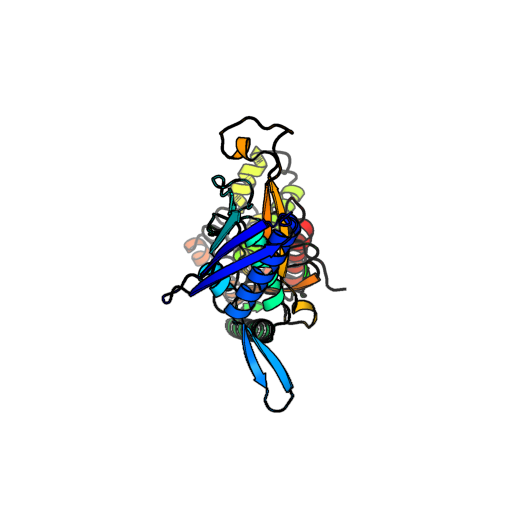 A C 1
ATOM 1677 O O . LEU A 1 203 ? -22.121 11.178 7.052 1.00 95.94 203 LEU A O 1
ATOM 1681 N N . ALA A 1 204 ? -20.238 11.274 5.833 1.00 96.25 204 ALA A N 1
ATOM 1682 C CA . ALA A 1 204 ? -20.558 12.560 5.220 1.00 96.25 204 ALA A CA 1
ATOM 1683 C C . ALA A 1 204 ? -21.778 12.458 4.286 1.00 96.25 204 ALA A C 1
ATOM 1685 O O . ALA A 1 204 ? -22.614 13.362 4.267 1.00 96.25 204 ALA A O 1
ATOM 1686 N N . GLU A 1 205 ? -21.904 11.355 3.546 1.00 95.25 205 GLU A N 1
ATOM 1687 C CA . GLU A 1 205 ? -23.062 11.062 2.702 1.00 95.25 205 GLU A CA 1
ATOM 1688 C C . GLU A 1 205 ? -24.318 10.760 3.531 1.00 95.25 205 GLU A C 1
ATOM 1690 O O . GLU A 1 205 ? -25.362 11.370 3.290 1.00 95.25 205 GLU A O 1
ATOM 1695 N N . ASP A 1 206 ? -24.207 9.903 4.551 1.00 94.75 206 ASP A N 1
ATOM 1696 C CA . ASP A 1 206 ? -25.313 9.545 5.451 1.00 94.75 206 ASP A CA 1
ATOM 1697 C C . ASP A 1 206 ? -25.891 10.792 6.152 1.00 94.75 206 ASP A C 1
ATOM 1699 O O . ASP A 1 206 ? -27.111 10.954 6.261 1.00 94.75 206 ASP A O 1
ATOM 1703 N N . LYS A 1 207 ? -25.020 11.729 6.558 1.00 94.56 207 LYS A N 1
ATOM 1704 C CA . LYS A 1 207 ? -25.396 13.020 7.164 1.00 94.56 207 LYS A CA 1
ATOM 1705 C C . LYS A 1 207 ? -25.786 14.095 6.140 1.00 94.56 207 LYS A C 1
ATOM 1707 O O . LYS A 1 207 ? -26.244 15.161 6.542 1.00 94.56 207 LYS A O 1
ATOM 1712 N N . ARG A 1 208 ? -25.661 13.821 4.835 1.00 94.75 208 ARG A N 1
ATOM 1713 C CA . ARG A 1 208 ? -25.991 14.721 3.710 1.00 94.75 208 ARG A CA 1
ATOM 1714 C C . ARG A 1 208 ? -25.208 16.042 3.686 1.00 94.75 208 ARG A C 1
ATOM 1716 O O . ARG A 1 208 ? -25.737 17.064 3.250 1.00 94.75 208 ARG A O 1
ATOM 1723 N N . ILE A 1 209 ? -23.950 16.021 4.127 1.00 94.38 209 ILE A N 1
ATOM 1724 C CA . ILE A 1 209 ? -23.094 17.216 4.258 1.00 94.38 209 ILE A CA 1
ATOM 1725 C C . ILE A 1 209 ? -22.056 17.365 3.132 1.00 94.38 209 ILE A C 1
ATOM 1727 O O . ILE A 1 209 ? -21.324 18.349 3.079 1.00 94.38 209 ILE A O 1
ATOM 1731 N N . GLN A 1 210 ? -21.986 16.419 2.192 1.00 89.50 210 GLN A N 1
ATOM 1732 C CA . GLN A 1 210 ? -20.973 16.371 1.128 1.00 89.50 210 GLN A CA 1
ATOM 1733 C C . GLN A 1 210 ? -20.991 17.576 0.171 1.00 89.50 210 GLN A C 1
ATOM 1735 O O . GLN A 1 210 ? -19.974 17.882 -0.445 1.00 89.50 210 GLN A O 1
ATOM 1740 N N . ASN A 1 211 ? -22.130 18.268 0.054 1.00 91.25 211 ASN A N 1
ATOM 1741 C CA . ASN A 1 211 ? -22.300 19.426 -0.831 1.00 91.25 211 ASN A CA 1
ATOM 1742 C C . ASN A 1 211 ? -22.199 20.776 -0.098 1.00 91.25 211 ASN A C 1
ATOM 1744 O O . ASN A 1 211 ? -22.301 21.820 -0.741 1.00 91.25 211 ASN A O 1
ATOM 1748 N N . ASN A 1 212 ? -22.010 20.778 1.226 1.00 93.94 212 ASN A N 1
ATOM 1749 C CA . ASN A 1 212 ? -21.844 21.993 2.018 1.00 93.94 212 ASN A CA 1
ATOM 1750 C C . ASN A 1 212 ? -20.407 22.074 2.543 1.00 93.94 212 ASN A C 1
ATOM 1752 O O . ASN A 1 212 ? -20.025 21.365 3.470 1.00 93.94 212 ASN A O 1
ATOM 1756 N N . GLN A 1 213 ? -19.609 22.964 1.951 1.00 94.12 213 GLN A N 1
ATOM 1757 C CA . GLN A 1 213 ? -18.184 23.068 2.259 1.00 94.12 213 GLN A CA 1
ATOM 1758 C C . GLN A 1 213 ? -17.914 23.383 3.739 1.00 94.12 213 GLN A C 1
ATOM 1760 O O . GLN A 1 213 ? -17.024 22.783 4.334 1.00 94.12 213 GLN A O 1
ATOM 1765 N N . ASN A 1 214 ? -18.698 24.275 4.350 1.00 95.19 214 ASN A N 1
ATOM 1766 C CA . ASN A 1 214 ? -18.483 24.671 5.743 1.00 95.19 214 ASN A CA 1
ATOM 1767 C C . ASN A 1 214 ? -18.789 23.516 6.710 1.00 95.19 214 ASN A C 1
ATOM 1769 O O . ASN A 1 214 ? -18.001 23.246 7.615 1.00 95.19 214 ASN A O 1
ATOM 1773 N N . GLU A 1 215 ? -19.900 22.807 6.491 1.00 95.56 215 GLU A N 1
ATOM 1774 C CA . GLU A 1 215 ? -20.273 21.635 7.297 1.00 95.56 215 GLU A CA 1
ATOM 1775 C C . GLU A 1 215 ? -19.264 20.494 7.125 1.00 95.56 215 GLU A C 1
ATOM 1777 O O . GLU A 1 215 ? -18.891 19.842 8.100 1.00 95.56 215 GLU A O 1
ATOM 1782 N N . LEU A 1 216 ? -18.766 20.283 5.903 1.00 95.75 216 LEU A N 1
ATOM 1783 C CA . LEU A 1 216 ? -17.750 19.274 5.618 1.00 95.75 216 LEU A CA 1
ATOM 1784 C C . LEU A 1 216 ? -16.415 19.589 6.308 1.00 95.75 216 LEU A C 1
ATOM 1786 O O . LEU A 1 216 ? -15.784 18.688 6.862 1.00 95.75 216 LEU A O 1
ATOM 1790 N N . GLU A 1 217 ? -15.986 20.854 6.310 1.00 96.50 217 GLU A N 1
ATOM 1791 C CA . GLU A 1 217 ? -14.769 21.292 7.002 1.00 96.50 217 GLU A CA 1
ATOM 1792 C C . GLU A 1 217 ? -14.878 21.118 8.525 1.00 96.50 217 GLU A C 1
ATOM 1794 O O . GLU A 1 217 ? -13.925 20.671 9.174 1.00 96.50 217 GLU A O 1
ATOM 1799 N N . GLU A 1 218 ? -16.033 21.440 9.111 1.00 95.94 218 GLU A N 1
ATOM 1800 C CA . GLU A 1 218 ? -16.299 21.219 10.535 1.00 95.94 218 GLU A CA 1
ATOM 1801 C C . GLU A 1 218 ? -16.327 19.722 10.874 1.00 95.94 218 GLU A C 1
ATOM 1803 O O . GLU A 1 218 ? -15.650 19.277 11.809 1.00 95.94 218 GLU A O 1
ATOM 1808 N N . PHE A 1 219 ? -17.020 18.923 10.062 1.00 97.19 219 PHE A N 1
ATOM 1809 C CA . PHE A 1 219 ? -17.066 17.472 10.203 1.00 97.19 219 PHE A CA 1
ATOM 1810 C C . PHE A 1 219 ? -15.674 16.841 10.087 1.00 97.19 219 PHE A C 1
ATOM 1812 O O . PHE A 1 219 ? -15.318 15.983 10.894 1.00 97.19 219 PHE A O 1
ATOM 1819 N N . GLN A 1 220 ? -14.840 17.301 9.151 1.00 97.19 220 GLN A N 1
ATOM 1820 C CA . GLN A 1 220 ? -13.456 16.848 9.011 1.00 97.19 220 GLN A CA 1
ATOM 1821 C C . GLN A 1 220 ? -12.628 17.155 10.260 1.00 97.19 220 GLN A C 1
ATOM 1823 O O . GLN A 1 220 ? -11.947 16.261 10.772 1.00 97.19 220 GLN A O 1
ATOM 1828 N N . LYS A 1 221 ? -12.701 18.384 10.786 1.00 97.19 221 LYS A N 1
ATOM 1829 C CA . LYS A 1 221 ? -12.002 18.756 12.028 1.00 97.19 221 LYS A CA 1
ATOM 1830 C C . LYS A 1 221 ? -12.433 17.866 13.191 1.00 97.19 221 LYS A C 1
ATOM 1832 O O . LYS A 1 221 ? -11.579 17.400 13.941 1.00 97.19 221 LYS A O 1
ATOM 1837 N N . LYS A 1 222 ? -13.732 17.581 13.302 1.00 97.12 222 LYS A N 1
ATOM 1838 C CA . LYS A 1 222 ? -14.281 16.702 14.338 1.00 97.12 222 LYS A CA 1
ATOM 1839 C C . LYS A 1 222 ? -13.819 15.253 14.162 1.00 97.12 222 LYS A C 1
ATOM 1841 O O . LYS A 1 222 ? -13.254 14.680 15.085 1.00 97.12 222 LYS A O 1
ATOM 1846 N N . PHE A 1 223 ? -13.968 14.673 12.972 1.00 97.88 223 PHE A N 1
ATOM 1847 C CA . PHE A 1 223 ? -13.659 13.266 12.690 1.00 97.88 223 PHE A CA 1
ATOM 1848 C C . PHE A 1 223 ? -12.166 12.919 12.837 1.00 97.88 223 PHE A C 1
ATOM 1850 O O . PHE A 1 223 ? -11.811 11.833 13.312 1.00 97.88 223 PHE A O 1
ATOM 1857 N N . TYR A 1 224 ? -11.273 13.840 12.463 1.00 97.31 224 TYR A N 1
ATOM 1858 C CA . TYR A 1 224 ? -9.818 13.669 12.585 1.00 97.31 224 TYR A CA 1
ATOM 1859 C C . TYR A 1 224 ? -9.216 14.276 13.866 1.00 97.31 224 TYR A C 1
ATOM 1861 O O . TYR A 1 224 ? -8.012 14.136 14.089 1.00 97.31 224 TYR A O 1
ATOM 1869 N N . GLY A 1 225 ? -10.035 14.925 14.697 1.00 97.19 225 GLY A N 1
ATOM 1870 C CA . GLY A 1 225 ? -9.634 15.574 15.943 1.00 97.19 225 GLY A CA 1
ATOM 1871 C C . GLY A 1 225 ? -9.561 14.627 17.144 1.00 97.19 225 GLY A C 1
ATOM 1872 O O . GLY A 1 225 ? -9.146 13.470 17.034 1.00 97.19 225 GLY A O 1
ATOM 1873 N N . GLU A 1 226 ? -9.927 15.152 18.312 1.00 97.31 226 GLU A N 1
ATOM 1874 C CA . GLU A 1 226 ? -10.073 14.404 19.565 1.00 97.31 226 GLU A CA 1
ATOM 1875 C C . GLU A 1 226 ? -11.371 13.581 19.602 1.00 97.31 226 GLU A C 1
ATOM 1877 O O . GLU A 1 226 ? -12.265 13.780 18.777 1.00 97.31 226 GLU A O 1
ATOM 1882 N N . LEU A 1 227 ? -11.478 12.661 20.569 1.00 97.62 227 LEU A N 1
ATOM 1883 C CA . LEU A 1 227 ? -12.682 11.853 20.787 1.00 97.62 227 LEU A CA 1
ATOM 1884 C C . LEU A 1 227 ? -13.949 12.722 20.899 1.00 97.62 227 LEU A C 1
ATOM 1886 O O . LEU A 1 227 ? -14.091 13.523 21.827 1.00 97.62 227 LEU A O 1
ATOM 1890 N N . ALA A 1 228 ? -14.889 12.516 19.978 1.00 96.25 228 ALA A N 1
ATOM 1891 C CA . ALA A 1 228 ? -16.183 13.178 19.964 1.00 96.25 228 ALA A CA 1
ATOM 1892 C C . ALA A 1 228 ? -17.028 12.721 21.161 1.00 96.25 228 ALA A C 1
ATOM 1894 O O . ALA A 1 228 ? -17.140 11.531 21.444 1.00 96.25 228 ALA A O 1
ATOM 1895 N N . LYS A 1 229 ? -17.635 13.672 21.876 1.00 93.12 229 LYS A N 1
ATOM 1896 C CA . LYS A 1 229 ? -18.492 13.384 23.044 1.00 93.12 229 LYS A CA 1
ATOM 1897 C C . LYS A 1 229 ? -19.980 13.383 22.698 1.00 93.12 229 LYS A C 1
ATOM 1899 O O . LYS A 1 229 ? -20.788 12.839 23.441 1.00 93.12 229 LYS A O 1
ATOM 1904 N N . ASP A 1 230 ? -20.321 14.009 21.583 1.00 93.00 230 ASP A N 1
ATOM 1905 C CA . ASP A 1 230 ? -21.669 14.373 21.160 1.00 93.00 230 ASP A CA 1
ATOM 1906 C C . ASP A 1 230 ? -22.113 13.663 19.869 1.00 93.00 230 ASP A C 1
ATOM 1908 O O . ASP A 1 230 ? -23.272 13.775 19.485 1.00 93.00 230 ASP A O 1
ATOM 1912 N N . ASP A 1 231 ? -21.223 12.915 19.211 1.00 95.00 231 ASP A N 1
ATOM 1913 C CA . ASP A 1 231 ? -21.530 12.136 18.006 1.00 95.00 231 ASP A CA 1
ATOM 1914 C C . ASP A 1 231 ? -20.982 10.709 18.147 1.00 95.00 231 ASP A C 1
ATOM 1916 O O . ASP A 1 231 ? -19.773 10.477 18.084 1.00 95.00 231 ASP A O 1
ATOM 1920 N N . GLU A 1 232 ? -21.887 9.757 18.381 1.00 94.81 232 GLU A N 1
ATOM 1921 C CA . GLU A 1 232 ? -21.557 8.345 18.601 1.00 94.81 232 GLU A CA 1
ATOM 1922 C C . GLU A 1 232 ? -20.966 7.666 17.367 1.00 94.81 232 GLU A C 1
ATOM 1924 O O . GLU A 1 232 ? -20.084 6.815 17.501 1.00 94.81 232 GLU A O 1
ATOM 1929 N N . GLU A 1 233 ? -21.419 8.041 16.169 1.00 94.19 233 GLU A N 1
ATOM 1930 C CA . GLU A 1 233 ? -20.931 7.451 14.925 1.00 94.19 233 GLU A CA 1
ATOM 1931 C C . GLU A 1 233 ? -19.480 7.855 14.692 1.00 94.19 233 GLU A C 1
ATOM 1933 O O . GLU A 1 233 ? -18.629 7.002 14.436 1.00 94.19 233 GLU A O 1
ATOM 1938 N N . ILE A 1 234 ? -19.167 9.145 14.862 1.00 97.00 234 ILE A N 1
ATOM 1939 C CA . ILE A 1 234 ? -17.786 9.632 14.801 1.00 97.00 234 ILE A CA 1
ATOM 1940 C C . ILE A 1 234 ? -16.946 8.956 15.889 1.00 97.00 234 ILE A C 1
ATOM 1942 O O . ILE A 1 234 ? -15.869 8.428 15.593 1.00 97.00 234 ILE A O 1
ATOM 1946 N N . LEU A 1 235 ? -17.443 8.928 17.131 1.00 97.56 235 LEU A N 1
ATOM 1947 C CA . LEU A 1 235 ? -16.732 8.347 18.267 1.00 97.56 235 LEU A CA 1
ATOM 1948 C C . LEU A 1 235 ? -16.386 6.869 18.028 1.00 97.56 235 LEU A C 1
ATOM 1950 O O . LEU A 1 235 ? -15.245 6.469 18.261 1.00 97.56 235 LEU A O 1
ATOM 1954 N N . LYS A 1 236 ? -17.318 6.064 17.500 1.00 96.69 236 LYS A N 1
ATOM 1955 C CA . LYS A 1 236 ? -17.090 4.648 17.161 1.00 96.69 236 LYS A CA 1
ATOM 1956 C C . LYS A 1 236 ? -15.856 4.474 16.275 1.00 96.69 236 LYS A C 1
ATOM 1958 O O . LYS A 1 236 ? -14.965 3.678 16.581 1.00 96.69 236 LYS A O 1
ATOM 1963 N N . TYR A 1 237 ? -15.770 5.226 15.181 1.00 97.31 237 TYR A N 1
ATOM 1964 C CA . TYR A 1 237 ? -14.651 5.089 14.250 1.00 97.31 237 TYR A CA 1
ATOM 1965 C C . TYR A 1 237 ? -13.373 5.768 14.744 1.00 97.31 237 TYR A C 1
ATOM 1967 O O . TYR A 1 237 ? -12.279 5.316 14.407 1.00 97.31 237 TYR A O 1
ATOM 1975 N N . GLN A 1 238 ? -13.469 6.783 15.599 1.00 98.19 238 GLN A N 1
ATOM 1976 C CA . GLN A 1 238 ? -12.313 7.309 16.321 1.00 98.19 238 GLN A CA 1
ATOM 1977 C C . GLN A 1 238 ? -11.745 6.300 17.328 1.00 98.19 238 GLN A C 1
ATOM 1979 O O . GLN A 1 238 ? -10.529 6.223 17.478 1.00 98.19 238 GLN A O 1
ATOM 1984 N N . ILE A 1 239 ? -12.572 5.466 17.963 1.00 97.81 239 ILE A N 1
ATOM 1985 C CA . ILE A 1 239 ? -12.099 4.357 18.805 1.00 97.81 239 ILE A CA 1
ATOM 1986 C C . ILE A 1 239 ? -11.377 3.308 17.946 1.00 97.81 239 ILE A C 1
ATOM 1988 O O . ILE A 1 239 ? -10.293 2.847 18.303 1.00 97.81 239 ILE A O 1
ATOM 1992 N N . LEU A 1 240 ? -11.929 2.954 16.782 1.00 97.25 240 LEU A N 1
ATOM 1993 C CA . LEU A 1 240 ? -11.333 1.962 15.880 1.00 97.25 240 LEU A CA 1
ATOM 1994 C C . LEU A 1 240 ? -10.026 2.457 15.236 1.00 97.25 240 LEU A C 1
ATOM 1996 O O . LEU A 1 240 ? -8.981 1.815 15.357 1.00 97.25 240 LEU A O 1
ATOM 2000 N N . PHE A 1 241 ? -10.046 3.617 14.578 1.00 97.88 241 PHE A N 1
ATOM 2001 C CA . PHE A 1 241 ? -8.909 4.150 13.820 1.00 97.88 241 PHE A CA 1
ATOM 2002 C C . PHE A 1 241 ? -7.981 5.049 14.650 1.00 97.88 241 PHE A C 1
ATOM 2004 O O . PHE A 1 241 ? -6.809 5.209 14.300 1.00 97.88 241 PHE A O 1
ATOM 2011 N N . GLY A 1 242 ? -8.445 5.597 15.766 1.00 97.56 242 GLY A N 1
ATOM 2012 C CA . GLY A 1 242 ? -7.710 6.529 16.620 1.00 97.56 242 GLY A CA 1
ATOM 2013 C C . GLY A 1 242 ? -8.109 7.995 16.424 1.00 97.56 242 GLY A C 1
ATOM 2014 O O . GLY A 1 242 ? -8.531 8.419 15.345 1.00 97.56 242 GLY A O 1
ATOM 2015 N N . ALA A 1 243 ? -7.891 8.772 17.478 1.00 97.56 243 ALA A N 1
ATOM 2016 C CA . ALA A 1 243 ? -8.066 10.219 17.568 1.00 97.56 243 ALA A CA 1
ATOM 2017 C C . ALA A 1 243 ? -6.757 10.866 18.054 1.00 97.56 243 ALA A C 1
ATOM 2019 O O . ALA A 1 243 ? -5.831 10.161 18.459 1.00 97.56 243 ALA A O 1
ATOM 2020 N N . GLN A 1 244 ? -6.658 12.196 18.045 1.00 96.56 244 GLN A N 1
ATOM 2021 C CA . GLN A 1 244 ? -5.441 12.888 18.507 1.00 96.56 244 GLN A CA 1
ATOM 2022 C C . GLN A 1 244 ? -5.060 12.534 19.954 1.00 96.56 244 GLN A C 1
ATOM 2024 O O . GLN A 1 244 ? -3.882 12.385 20.267 1.00 96.56 244 GLN A O 1
ATOM 2029 N N . ASN A 1 245 ? -6.061 12.332 20.810 1.00 96.38 245 ASN A N 1
ATOM 2030 C CA . ASN A 1 245 ? -5.910 11.969 22.217 1.00 96.38 245 ASN A CA 1
ATOM 2031 C C . ASN A 1 245 ? -6.176 10.478 22.499 1.00 96.38 245 ASN A C 1
ATOM 2033 O O . ASN A 1 245 ? -6.263 10.082 23.660 1.00 96.38 245 ASN A O 1
ATOM 2037 N N . PHE A 1 246 ? -6.312 9.634 21.467 1.00 97.38 246 PHE A N 1
ATOM 2038 C CA . PHE A 1 246 ? -6.639 8.220 21.652 1.00 97.38 246 PHE A CA 1
ATOM 2039 C C . PHE A 1 246 ? -5.993 7.312 20.604 1.00 97.38 246 PHE A C 1
ATOM 2041 O O . PHE A 1 246 ? -6.234 7.422 19.401 1.00 97.38 246 PHE A O 1
ATOM 2048 N N . LYS A 1 247 ? -5.221 6.323 21.062 1.00 97.06 247 LYS A N 1
ATOM 2049 C CA . LYS A 1 247 ? -4.681 5.278 20.185 1.00 97.06 247 LYS A CA 1
ATOM 2050 C C . LYS A 1 247 ? -5.802 4.325 19.764 1.00 97.06 247 LYS A C 1
ATOM 2052 O O . LYS A 1 247 ? -6.360 3.639 20.616 1.00 97.06 247 LYS A O 1
ATOM 2057 N N . GLY A 1 248 ? -6.060 4.225 18.461 1.00 97.56 248 GLY A N 1
ATOM 2058 C CA . GLY A 1 248 ? -7.087 3.331 17.918 1.00 97.56 248 GLY A CA 1
ATOM 2059 C C . GLY A 1 248 ? -6.910 1.857 18.307 1.00 97.56 248 GLY A C 1
ATOM 2060 O O . GLY A 1 248 ? -5.805 1.425 18.655 1.00 97.56 248 GLY A O 1
ATOM 2061 N N . LEU A 1 249 ? -8.004 1.102 18.239 1.00 97.75 249 LEU A N 1
ATOM 2062 C CA . LEU A 1 249 ? -8.051 -0.333 18.532 1.00 97.75 249 LEU A CA 1
ATOM 2063 C C . LEU A 1 249 ? -7.766 -1.219 17.310 1.00 97.75 249 LEU A C 1
ATOM 2065 O O . LEU A 1 249 ? -7.575 -2.418 17.466 1.00 97.75 249 LEU A O 1
ATOM 2069 N N . LEU A 1 250 ? -7.701 -0.662 16.098 1.00 97.69 250 LEU A N 1
ATOM 2070 C CA . LEU A 1 250 ? -7.291 -1.401 14.904 1.00 97.69 250 LEU A CA 1
ATOM 2071 C C . LEU A 1 250 ? -5.790 -1.258 14.632 1.00 97.69 250 LEU A C 1
ATOM 2073 O O . LEU A 1 250 ? -5.251 -0.150 14.505 1.00 97.69 250 LEU A O 1
ATOM 2077 N N . LEU A 1 251 ? -5.140 -2.404 14.452 1.00 97.56 251 LEU A N 1
ATOM 2078 C CA . LEU A 1 251 ? -3.769 -2.546 13.991 1.00 97.56 251 LEU A CA 1
ATOM 2079 C C . LEU A 1 251 ? -3.765 -3.019 12.534 1.00 97.56 251 LEU A C 1
ATOM 2081 O O . LEU A 1 251 ? -4.162 -4.141 12.229 1.00 97.56 251 LEU A O 1
ATOM 2085 N N . PHE A 1 252 ? -3.272 -2.166 11.642 1.00 97.50 252 PHE A N 1
ATOM 2086 C CA . PHE A 1 252 ? -3.059 -2.496 10.235 1.00 97.50 252 PHE A CA 1
ATOM 2087 C C . PHE A 1 252 ? -1.602 -2.906 10.047 1.00 97.50 252 PHE A C 1
ATOM 2089 O O . PHE A 1 252 ? -0.702 -2.092 10.268 1.00 97.50 252 PHE A O 1
ATOM 2096 N N . LEU A 1 253 ? -1.367 -4.157 9.659 1.00 96.69 253 LEU A N 1
ATOM 2097 C CA . LEU A 1 253 ? -0.044 -4.588 9.218 1.00 96.69 253 LEU A CA 1
ATOM 2098 C C . LEU A 1 253 ? 0.163 -4.200 7.751 1.00 96.69 253 LEU A C 1
ATOM 2100 O O . LEU A 1 253 ? -0.795 -3.997 7.004 1.00 96.69 253 LEU A O 1
ATOM 2104 N N . ASP A 1 254 ? 1.426 -4.120 7.343 1.00 96.31 254 ASP A N 1
ATOM 2105 C CA . ASP A 1 254 ? 1.784 -3.982 5.934 1.00 96.31 254 ASP A CA 1
ATOM 2106 C C . ASP A 1 254 ? 1.216 -5.162 5.126 1.00 96.31 254 ASP A C 1
ATOM 2108 O O . ASP A 1 254 ? 1.255 -6.314 5.577 1.00 96.31 254 ASP A O 1
ATOM 2112 N N . ALA A 1 255 ? 0.696 -4.874 3.933 1.00 95.00 255 ALA A N 1
ATOM 2113 C CA . ALA A 1 255 ? 0.240 -5.895 2.997 1.00 95.00 255 ALA A CA 1
ATOM 2114 C C . ALA A 1 255 ? 1.322 -6.182 1.958 1.00 95.00 255 ALA A C 1
ATOM 2116 O O . ALA A 1 255 ? 1.950 -5.272 1.413 1.00 95.00 255 ALA A O 1
ATOM 2117 N N . TYR A 1 256 ? 1.510 -7.461 1.665 1.00 93.88 256 TYR A N 1
ATOM 2118 C CA . TYR A 1 256 ? 2.549 -7.946 0.767 1.00 93.88 256 TYR A CA 1
ATOM 2119 C C . TYR A 1 2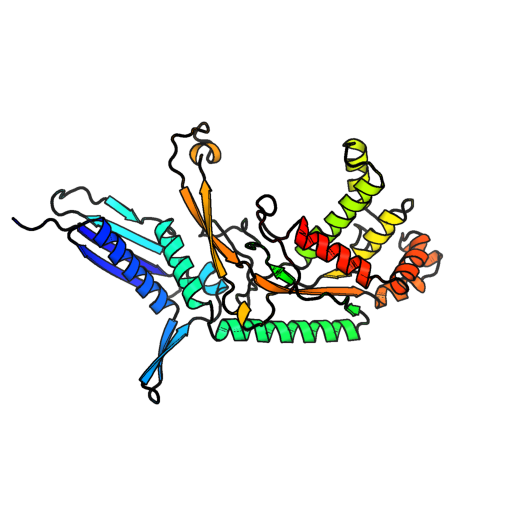56 ? 1.957 -8.913 -0.260 1.00 93.88 256 TYR A C 1
ATOM 2121 O O . TYR A 1 256 ? 0.918 -9.525 0.028 1.00 93.88 256 TYR A O 1
ATOM 2129 N N . PRO A 1 257 ? 2.621 -9.099 -1.417 1.00 93.94 257 PRO A N 1
ATOM 2130 C CA . PRO A 1 257 ? 2.247 -10.136 -2.360 1.00 93.94 257 PRO A CA 1
ATOM 2131 C C . PRO A 1 257 ? 2.249 -11.509 -1.681 1.00 93.94 257 PRO A C 1
ATOM 2133 O O . PRO A 1 257 ? 3.194 -11.864 -0.971 1.00 93.94 257 PRO A O 1
ATOM 2136 N N . TYR A 1 258 ? 1.188 -12.281 -1.888 1.00 89.12 258 TYR A N 1
ATOM 2137 C CA . TYR A 1 258 ? 1.082 -13.639 -1.368 1.00 89.12 258 TYR A CA 1
ATOM 2138 C C . TYR A 1 258 ? 1.905 -14.597 -2.248 1.00 89.12 258 TYR A C 1
ATOM 2140 O O . TYR A 1 258 ? 1.886 -14.443 -3.469 1.00 89.12 258 TYR A O 1
ATOM 2148 N N . PRO A 1 259 ? 2.662 -15.563 -1.698 1.00 86.06 259 PRO A N 1
ATOM 2149 C CA . PRO A 1 259 ? 3.450 -16.480 -2.515 1.00 86.06 259 PRO A CA 1
ATOM 2150 C C . PRO A 1 259 ? 2.542 -17.514 -3.200 1.00 86.06 259 PRO A C 1
ATOM 2152 O O . PRO A 1 259 ? 2.305 -18.601 -2.679 1.00 86.06 259 PRO A O 1
ATOM 2155 N N . THR A 1 260 ? 2.020 -17.164 -4.374 1.00 83.56 260 THR A N 1
ATOM 2156 C CA . THR A 1 260 ? 1.363 -18.089 -5.310 1.00 83.56 260 THR A CA 1
ATOM 2157 C C . THR A 1 260 ? 2.242 -18.328 -6.532 1.00 83.56 260 THR A C 1
ATOM 2159 O O . THR A 1 260 ? 3.186 -17.576 -6.792 1.00 83.56 260 THR A O 1
ATOM 2162 N N . GLU A 1 261 ? 1.942 -19.368 -7.314 1.00 75.19 261 GLU A N 1
ATOM 2163 C CA . GLU A 1 261 ? 2.659 -19.622 -8.571 1.00 75.19 261 GLU A CA 1
ATOM 2164 C C . GLU A 1 261 ? 2.556 -18.424 -9.534 1.00 75.19 261 GLU A C 1
ATOM 2166 O O . GLU A 1 261 ? 3.550 -18.039 -10.161 1.00 75.19 261 GLU A O 1
ATOM 2171 N N . ASN A 1 262 ? 1.391 -17.768 -9.557 1.00 73.81 262 ASN A N 1
ATOM 2172 C CA . ASN A 1 262 ? 1.105 -16.586 -10.376 1.00 73.81 262 ASN A CA 1
ATOM 2173 C C . ASN A 1 262 ? 1.869 -15.333 -9.913 1.00 73.81 262 ASN A C 1
ATOM 2175 O O . ASN A 1 262 ? 2.282 -14.516 -10.737 1.00 73.81 262 ASN A O 1
ATOM 2179 N N . ASN A 1 263 ? 2.161 -15.222 -8.615 1.00 82.88 263 ASN A N 1
ATOM 2180 C CA . ASN A 1 263 ? 2.906 -14.111 -8.014 1.00 82.88 263 ASN A CA 1
ATOM 2181 C C . ASN A 1 263 ? 4.432 -14.242 -8.126 1.00 82.88 263 ASN A C 1
ATOM 2183 O O . ASN A 1 263 ? 5.194 -13.608 -7.394 1.00 82.88 263 ASN A O 1
ATOM 2187 N N . SER A 1 264 ? 4.905 -15.055 -9.064 1.00 77.94 264 SER A N 1
ATOM 2188 C CA . SER A 1 264 ? 6.323 -15.128 -9.396 1.00 77.94 264 SER A CA 1
ATOM 2189 C C . SER A 1 264 ? 6.763 -14.062 -10.399 1.00 77.94 264 SER A C 1
ATOM 2191 O O . SER A 1 264 ? 7.947 -13.745 -10.454 1.00 77.94 264 SER A O 1
ATOM 2193 N N . GLN A 1 265 ? 5.826 -13.470 -11.143 1.00 87.12 265 GLN A N 1
ATOM 2194 C CA . GLN A 1 265 ? 6.071 -12.390 -12.098 1.00 87.12 265 GLN A CA 1
ATOM 2195 C C . GLN A 1 265 ? 5.223 -11.191 -11.708 1.00 87.12 265 GLN A C 1
ATOM 2197 O O . GLN A 1 265 ? 4.081 -11.106 -12.143 1.00 87.12 265 GLN A O 1
ATOM 2202 N N . ILE A 1 266 ? 5.727 -10.302 -10.861 1.00 91.56 266 ILE A N 1
ATOM 2203 C CA . ILE A 1 266 ? 4.885 -9.230 -10.312 1.00 91.56 266 ILE A CA 1
ATOM 2204 C C . ILE A 1 266 ? 5.254 -7.848 -10.825 1.00 91.56 266 ILE A C 1
ATOM 2206 O O . ILE A 1 266 ? 4.420 -6.955 -10.745 1.00 91.56 266 ILE A O 1
ATOM 2210 N N . PHE A 1 267 ? 6.477 -7.663 -11.320 1.00 92.88 267 PHE A N 1
ATOM 2211 C CA . PHE A 1 267 ? 6.926 -6.371 -11.819 1.00 92.88 267 PHE A CA 1
ATOM 2212 C C . PHE A 1 267 ? 6.640 -6.238 -13.307 1.00 92.88 267 PHE A C 1
ATOM 2214 O O . PHE A 1 267 ? 6.838 -7.198 -14.055 1.00 92.88 267 PHE A O 1
ATOM 2221 N N . ASP A 1 268 ? 6.234 -5.040 -13.706 1.00 93.62 268 ASP A N 1
ATOM 2222 C CA . ASP A 1 268 ? 6.090 -4.624 -15.097 1.00 93.62 268 ASP A CA 1
ATOM 2223 C C . ASP A 1 268 ? 6.576 -3.177 -15.269 1.00 93.62 268 ASP A C 1
ATOM 2225 O O . ASP A 1 268 ? 6.859 -2.479 -14.283 1.00 93.62 268 ASP A O 1
ATOM 2229 N N . LEU A 1 269 ? 6.708 -2.745 -16.519 1.00 93.25 269 LEU A N 1
ATOM 2230 C CA . LEU A 1 269 ? 7.108 -1.398 -16.888 1.00 93.25 269 LEU A CA 1
ATOM 2231 C C . LEU A 1 269 ? 5.907 -0.606 -17.393 1.00 93.25 269 LEU A C 1
ATOM 2233 O O . LEU A 1 269 ? 5.176 -1.054 -18.270 1.00 93.25 269 LEU A O 1
ATOM 2237 N N . ASP A 1 270 ? 5.768 0.616 -16.902 1.00 93.00 270 ASP A N 1
ATOM 2238 C CA . ASP A 1 270 ? 4.754 1.553 -17.369 1.00 93.00 270 ASP A CA 1
ATOM 2239 C C . ASP A 1 270 ? 5.395 2.890 -17.767 1.00 93.00 270 ASP A C 1
ATOM 2241 O O . ASP A 1 270 ? 6.570 3.144 -17.473 1.00 93.00 270 ASP A O 1
ATOM 2245 N N . VAL A 1 271 ? 4.650 3.742 -18.473 1.00 91.38 271 VAL A N 1
ATOM 2246 C CA . VAL A 1 271 ? 5.146 4.998 -19.047 1.00 91.38 271 VAL A CA 1
ATOM 2247 C C . VAL A 1 271 ? 4.222 6.176 -18.744 1.00 91.38 271 VAL A C 1
ATOM 2249 O O . VAL A 1 271 ? 3.002 6.111 -18.861 1.00 91.38 271 VAL A O 1
ATOM 2252 N N . MET A 1 272 ? 4.821 7.299 -18.357 1.00 86.19 272 MET A N 1
ATOM 2253 C CA . MET A 1 272 ? 4.158 8.597 -18.275 1.00 86.19 272 MET A CA 1
ATOM 2254 C C . MET A 1 272 ? 4.703 9.521 -19.352 1.00 86.19 272 MET A C 1
ATOM 2256 O O . MET A 1 272 ? 5.907 9.734 -19.402 1.00 86.19 272 MET A O 1
ATOM 2260 N N . ASN A 1 273 ? 3.829 10.148 -20.135 1.00 82.00 273 ASN A N 1
ATOM 2261 C CA . ASN A 1 273 ? 4.242 11.157 -21.107 1.00 82.00 273 ASN A CA 1
ATOM 2262 C C . ASN A 1 273 ? 3.907 12.556 -20.587 1.00 82.00 273 ASN A C 1
ATOM 2264 O O . ASN A 1 273 ? 2.739 12.873 -20.351 1.00 82.00 273 ASN A O 1
ATOM 2268 N N . VAL A 1 274 ? 4.924 13.403 -20.421 1.00 75.69 274 VAL A N 1
ATOM 2269 C CA . VAL A 1 274 ? 4.715 14.831 -20.145 1.00 75.69 274 VAL A CA 1
ATOM 2270 C C . VAL A 1 274 ? 4.597 15.559 -21.480 1.00 75.69 274 VAL A C 1
ATOM 2272 O O . VAL A 1 274 ? 5.559 15.602 -22.242 1.00 75.69 274 VAL A O 1
ATOM 2275 N N . HIS A 1 275 ? 3.417 16.116 -21.759 1.00 74.44 275 HIS A N 1
ATOM 2276 C CA . HIS A 1 275 ? 3.130 16.823 -23.013 1.00 74.44 275 HIS A CA 1
ATOM 2277 C C . HIS A 1 275 ? 3.552 18.300 -23.007 1.00 74.44 275 HIS A C 1
ATOM 2279 O O . HIS A 1 275 ? 3.726 18.868 -24.074 1.00 74.44 275 HIS A O 1
ATOM 2285 N N . TYR A 1 276 ? 3.758 18.907 -21.831 1.00 75.00 276 TYR A N 1
ATOM 2286 C CA . TYR A 1 276 ? 4.128 20.326 -21.693 1.00 75.00 276 TYR A CA 1
ATOM 2287 C C . TYR A 1 276 ? 5.328 20.525 -20.747 1.00 75.00 276 TYR A C 1
ATOM 2289 O O . TYR A 1 276 ? 5.187 21.183 -19.710 1.00 75.00 276 TYR A O 1
ATOM 2297 N N . PRO A 1 277 ? 6.495 19.905 -21.010 1.00 71.94 277 PRO A N 1
ATOM 2298 C CA . PRO A 1 277 ? 7.638 19.969 -20.100 1.00 71.94 277 PRO A CA 1
ATOM 2299 C C . PRO A 1 277 ? 8.074 21.410 -19.798 1.00 71.94 277 PRO A C 1
ATOM 2301 O O . PRO A 1 277 ? 8.305 21.735 -18.636 1.00 71.94 277 PRO A O 1
ATOM 2304 N N . SER A 1 278 ? 8.076 22.301 -20.795 1.00 71.75 278 SER A N 1
ATOM 2305 C CA . SER A 1 278 ? 8.495 23.702 -20.618 1.00 71.75 278 SER A CA 1
ATOM 2306 C C . SER A 1 278 ? 7.558 24.485 -19.689 1.00 71.75 278 SER A C 1
ATOM 2308 O O . SER A 1 278 ? 7.994 25.330 -18.906 1.00 71.75 278 SER A O 1
ATOM 2310 N N . TYR A 1 279 ? 6.258 24.181 -19.726 1.00 74.81 279 TYR A N 1
ATOM 2311 C CA . TYR A 1 279 ? 5.284 24.769 -18.806 1.00 74.81 279 TYR A CA 1
ATOM 2312 C C . TYR A 1 279 ? 5.522 24.322 -17.359 1.00 74.81 279 TYR A C 1
ATOM 2314 O O . TYR A 1 279 ? 5.557 25.154 -16.453 1.00 74.81 279 TYR A O 1
ATOM 2322 N N . TYR A 1 280 ? 5.734 23.021 -17.136 1.00 70.00 280 TYR A N 1
ATOM 2323 C CA . TYR A 1 280 ? 5.987 22.485 -15.794 1.00 70.00 280 TYR A CA 1
ATOM 2324 C C . TYR A 1 280 ? 7.340 22.921 -15.214 1.00 70.00 280 TYR A C 1
ATOM 2326 O O . TYR A 1 280 ? 7.469 23.040 -13.997 1.00 70.00 280 TYR A O 1
ATOM 2334 N N . GLU A 1 281 ? 8.326 23.206 -16.065 1.00 75.81 281 GLU A N 1
ATOM 2335 C CA . GLU A 1 281 ? 9.622 23.780 -15.678 1.00 75.81 281 GLU A CA 1
ATOM 2336 C C . GLU A 1 281 ? 9.561 25.309 -15.457 1.00 75.81 281 GLU A C 1
ATOM 2338 O O . GLU A 1 281 ? 10.549 25.917 -15.045 1.00 75.81 281 GLU A O 1
ATOM 2343 N N . GLY A 1 282 ? 8.410 25.948 -15.709 1.00 74.19 282 GLY A N 1
ATOM 2344 C CA . GLY A 1 282 ? 8.214 27.393 -15.551 1.00 74.19 282 GLY A CA 1
ATOM 2345 C C . GLY A 1 282 ? 8.904 28.244 -16.623 1.00 74.19 282 GLY A C 1
ATOM 2346 O O . GLY A 1 282 ? 9.061 29.450 -16.440 1.00 74.19 282 GLY A O 1
ATOM 2347 N N . SER A 1 283 ? 9.328 27.630 -17.730 1.00 77.56 283 SER A N 1
ATOM 2348 C CA . SER A 1 283 ? 10.100 28.255 -18.809 1.00 77.56 283 SER A CA 1
ATOM 2349 C C . SER A 1 283 ? 9.267 28.590 -20.054 1.00 77.56 283 SER A C 1
ATOM 2351 O O . SER A 1 283 ? 9.773 29.241 -20.968 1.00 77.56 283 SER A O 1
ATOM 2353 N N . GLY A 1 284 ? 7.988 28.200 -20.096 1.00 76.38 284 GLY A N 1
ATOM 2354 C CA . GLY A 1 284 ? 7.110 28.427 -21.244 1.00 76.38 284 GLY A CA 1
ATOM 2355 C C . GLY A 1 284 ? 5.615 28.393 -20.926 1.00 76.38 284 GLY A C 1
ATOM 2356 O O . GLY A 1 284 ? 5.191 28.175 -19.792 1.00 76.38 284 GLY A O 1
ATOM 2357 N N . THR A 1 285 ? 4.805 28.625 -21.959 1.00 79.69 285 THR A N 1
ATOM 2358 C CA . THR A 1 285 ? 3.344 28.434 -21.916 1.00 79.69 285 THR A CA 1
ATOM 2359 C C . THR A 1 285 ? 3.000 27.047 -22.458 1.00 79.69 285 THR A C 1
ATOM 2361 O O . THR A 1 285 ? 3.747 26.545 -23.298 1.00 79.69 285 THR A O 1
ATOM 2364 N N . PRO A 1 286 ? 1.915 26.407 -21.990 1.00 76.56 286 PRO A N 1
ATOM 2365 C CA . PRO A 1 286 ? 1.563 25.075 -22.457 1.00 76.56 286 PRO A CA 1
ATOM 2366 C C . PRO A 1 286 ? 1.104 25.158 -23.916 1.00 76.56 286 PRO A C 1
ATOM 2368 O O . PRO A 1 286 ? 0.196 25.927 -24.239 1.00 76.56 286 PRO A O 1
ATOM 2371 N N . GLY A 1 287 ? 1.746 24.385 -24.789 1.00 75.38 287 GLY A N 1
ATOM 2372 C CA . GLY A 1 287 ? 1.456 24.359 -26.217 1.00 75.38 287 GLY A CA 1
ATOM 2373 C C . GLY A 1 287 ? 1.562 22.968 -26.829 1.00 75.38 287 GLY A C 1
ATOM 2374 O O . GLY A 1 287 ? 2.447 22.197 -26.473 1.00 75.38 287 GLY A O 1
ATOM 2375 N N . ASP A 1 288 ? 0.691 22.659 -27.791 1.00 74.06 288 ASP A N 1
ATOM 2376 C CA . ASP A 1 288 ? 0.587 21.337 -28.444 1.00 74.06 288 ASP A CA 1
ATOM 2377 C C . ASP A 1 288 ? 1.745 21.002 -29.413 1.00 74.06 288 ASP A C 1
ATOM 2379 O O . ASP A 1 288 ? 1.679 20.036 -30.171 1.00 74.06 288 ASP A O 1
ATOM 2383 N N . TRP A 1 289 ? 2.807 21.809 -29.434 1.00 75.44 289 TRP A N 1
ATOM 2384 C CA . TRP A 1 289 ? 3.965 21.653 -30.325 1.00 75.44 289 TRP A CA 1
ATOM 2385 C C . TRP A 1 289 ? 5.188 21.037 -29.633 1.00 75.44 289 TRP A C 1
ATOM 2387 O O . TRP A 1 289 ? 6.229 20.857 -30.269 1.00 75.44 289 TRP A O 1
ATOM 2397 N N . GLU A 1 290 ? 5.101 20.753 -28.333 1.00 70.75 290 GLU A N 1
ATOM 2398 C CA . GLU A 1 290 ? 6.189 20.131 -27.584 1.00 70.75 290 GLU A CA 1
ATOM 2399 C C . GLU A 1 290 ? 6.236 18.613 -27.833 1.00 70.75 290 GLU A C 1
ATOM 2401 O O . GLU A 1 290 ? 5.215 17.927 -27.895 1.00 70.75 290 GLU A O 1
ATOM 2406 N N . ASN A 1 291 ? 7.446 18.064 -27.976 1.00 74.94 291 ASN A N 1
ATOM 2407 C CA . ASN A 1 291 ? 7.623 16.617 -28.081 1.00 74.94 291 ASN A CA 1
ATOM 2408 C C . ASN A 1 291 ? 7.403 15.975 -26.699 1.00 74.94 291 ASN A C 1
ATOM 2410 O O . ASN A 1 291 ? 8.046 16.408 -25.736 1.00 74.94 291 ASN A O 1
ATOM 2414 N N . PRO A 1 292 ? 6.556 14.934 -26.582 1.00 76.19 292 PRO A N 1
ATOM 2415 C CA . PRO A 1 292 ? 6.330 14.265 -25.310 1.00 76.19 292 PRO A CA 1
ATOM 2416 C C . PRO A 1 292 ? 7.611 13.585 -24.818 1.00 76.19 292 PRO A C 1
ATOM 2418 O O . PRO A 1 292 ? 8.322 12.952 -25.600 1.00 76.19 292 PRO A O 1
ATOM 2421 N N . ARG A 1 293 ? 7.877 13.691 -23.513 1.00 77.25 293 ARG A N 1
ATOM 2422 C CA . ARG A 1 293 ? 9.006 13.023 -22.846 1.00 77.25 293 ARG A CA 1
ATOM 2423 C C . ARG A 1 293 ? 8.522 11.778 -22.083 1.00 77.25 293 ARG A C 1
ATOM 2425 O O . ARG A 1 293 ? 7.802 11.954 -21.090 1.00 77.25 293 ARG A O 1
ATOM 2432 N N . PRO A 1 294 ? 8.794 10.551 -22.576 1.00 82.62 294 PRO A N 1
ATOM 2433 C CA . PRO A 1 294 ? 8.371 9.309 -21.936 1.00 82.62 294 PRO A CA 1
ATOM 2434 C C . PRO A 1 294 ? 9.210 8.956 -20.701 1.00 82.62 294 PRO A C 1
ATOM 2436 O O . PRO A 1 294 ? 10.357 8.520 -20.776 1.00 82.62 294 PRO A O 1
ATOM 2439 N N . ILE A 1 295 ? 8.574 9.012 -19.538 1.00 85.94 295 ILE A N 1
ATOM 2440 C CA . ILE A 1 295 ? 9.154 8.637 -18.252 1.00 85.94 295 ILE A CA 1
ATOM 2441 C C . ILE A 1 295 ? 8.706 7.217 -17.904 1.00 85.94 295 ILE A C 1
ATOM 2443 O O . ILE A 1 295 ? 7.572 6.993 -17.480 1.00 85.94 295 ILE A O 1
ATOM 2447 N N . PHE A 1 296 ? 9.615 6.255 -18.057 1.00 89.81 296 PHE A N 1
ATOM 2448 C CA . PHE A 1 296 ? 9.377 4.856 -17.687 1.00 89.81 296 PHE A CA 1
ATOM 2449 C C . PHE A 1 296 ? 9.506 4.628 -16.177 1.00 89.81 296 PHE A C 1
ATOM 2451 O O . PHE A 1 296 ? 10.410 5.185 -15.553 1.00 89.81 296 PHE A O 1
ATOM 2458 N N . PHE A 1 297 ? 8.658 3.793 -15.580 1.00 91.88 297 PHE A N 1
ATOM 2459 C CA . PHE A 1 297 ? 8.706 3.465 -14.151 1.00 91.88 297 PHE A CA 1
ATOM 2460 C C . PHE A 1 297 ? 8.211 2.044 -13.871 1.00 91.88 297 PHE A C 1
ATOM 2462 O O . PHE A 1 297 ? 7.411 1.492 -14.621 1.00 91.88 297 PHE A O 1
ATOM 2469 N N . LEU A 1 298 ? 8.709 1.446 -12.785 1.00 93.00 298 LEU A N 1
ATOM 2470 C CA . LEU A 1 298 ? 8.290 0.112 -12.355 1.00 93.00 298 LEU A CA 1
ATOM 2471 C C . LEU A 1 298 ? 6.918 0.163 -11.693 1.00 93.00 298 LEU A C 1
ATOM 2473 O O . LEU A 1 298 ? 6.662 1.036 -10.864 1.00 93.00 298 LEU A O 1
ATOM 2477 N N . VAL A 1 299 ? 6.093 -0.835 -11.987 1.00 95.38 299 VAL A N 1
ATOM 2478 C CA . VAL A 1 299 ? 4.796 -1.064 -11.348 1.00 95.38 299 VAL A CA 1
ATOM 2479 C C . VAL A 1 299 ? 4.669 -2.515 -10.902 1.00 95.38 299 VAL A C 1
ATOM 2481 O O . VAL A 1 299 ? 5.390 -3.397 -11.371 1.00 95.38 299 VAL A O 1
ATOM 2484 N N . VAL A 1 300 ? 3.743 -2.769 -9.983 1.00 95.75 300 VAL A N 1
ATOM 2485 C CA . VAL A 1 300 ? 3.209 -4.112 -9.757 1.00 95.75 300 VAL A CA 1
ATOM 2486 C C . VAL A 1 300 ? 2.079 -4.333 -10.756 1.00 95.75 300 VAL A C 1
ATOM 2488 O O . VAL A 1 300 ? 1.166 -3.510 -10.825 1.00 95.75 300 VAL A O 1
ATOM 2491 N N . LYS A 1 301 ? 2.139 -5.415 -11.532 1.00 94.94 301 LYS A N 1
ATOM 2492 C CA . LYS A 1 301 ? 1.159 -5.705 -12.585 1.00 94.94 301 LYS A CA 1
ATOM 2493 C C . LYS A 1 301 ? -0.227 -6.053 -12.032 1.00 94.94 301 LYS A C 1
ATOM 2495 O O . LYS A 1 301 ? -0.407 -6.299 -10.835 1.00 94.94 301 LYS A O 1
ATOM 2500 N N . GLU A 1 302 ? -1.206 -6.113 -12.924 1.00 94.94 302 GLU A N 1
ATOM 2501 C CA . GLU A 1 302 ? -2.527 -6.670 -12.631 1.00 94.94 302 GLU A CA 1
ATOM 2502 C C . GLU A 1 302 ? -2.477 -8.182 -12.330 1.00 94.94 302 GLU A C 1
ATOM 2504 O O . GLU A 1 302 ? -1.594 -8.915 -12.780 1.00 94.94 302 GLU A O 1
ATOM 2509 N N . GLY A 1 303 ? -3.445 -8.663 -11.553 1.00 93.88 303 GLY A N 1
ATOM 2510 C CA . GLY A 1 303 ? -3.586 -10.072 -11.191 1.00 93.88 303 GLY A CA 1
ATOM 2511 C C . GLY A 1 303 ? -2.656 -10.556 -10.074 1.00 93.88 303 GLY A C 1
ATOM 2512 O O . GLY A 1 303 ? -2.615 -11.756 -9.819 1.00 93.88 303 GLY A O 1
ATOM 2513 N N . VAL A 1 304 ? -1.933 -9.663 -9.394 1.00 94.88 304 VAL A N 1
ATOM 2514 C CA . VAL A 1 304 ? -1.042 -10.013 -8.278 1.00 94.88 304 VAL A CA 1
ATOM 2515 C C . VAL A 1 304 ? -1.839 -10.089 -6.983 1.00 94.88 304 VAL A C 1
ATOM 2517 O O . VAL A 1 304 ? -2.468 -9.117 -6.570 1.00 94.88 304 VAL A O 1
ATOM 2520 N N . GLU A 1 305 ? -1.794 -11.237 -6.317 1.00 94.56 305 GLU A N 1
ATOM 2521 C CA . GLU A 1 305 ? -2.519 -11.475 -5.066 1.00 94.56 305 GLU A CA 1
ATOM 2522 C C . GLU A 1 305 ? -1.806 -10.837 -3.867 1.00 94.56 305 GLU A C 1
ATOM 2524 O O . GLU A 1 305 ? -0.606 -11.024 -3.682 1.00 94.56 305 GLU A O 1
ATOM 2529 N N . PHE A 1 306 ? -2.530 -10.126 -3.010 1.00 94.44 306 PHE A N 1
ATOM 2530 C CA . PHE A 1 306 ? -2.028 -9.546 -1.766 1.00 94.44 306 PHE A CA 1
ATOM 2531 C C . PHE A 1 306 ? -2.813 -10.078 -0.573 1.00 94.44 306 PHE A C 1
ATOM 2533 O O . PHE A 1 306 ? -4.037 -10.216 -0.618 1.00 94.44 306 PHE A O 1
ATOM 2540 N N . GLN A 1 307 ? -2.101 -10.311 0.531 1.00 92.00 307 GLN A N 1
ATOM 2541 C CA . GLN A 1 307 ? -2.728 -10.598 1.817 1.00 92.00 307 GLN A CA 1
ATOM 2542 C C . GLN A 1 307 ? -2.768 -9.336 2.676 1.00 92.00 307 GLN A C 1
ATOM 2544 O O . GLN A 1 307 ? -1.732 -8.761 3.018 1.00 92.00 307 GLN A O 1
ATOM 2549 N N . PHE A 1 308 ? -3.973 -8.975 3.106 1.00 93.75 308 PHE A N 1
ATOM 2550 C CA . PHE A 1 308 ? -4.221 -7.892 4.049 1.00 93.75 308 PHE A CA 1
ATOM 2551 C C . PHE A 1 308 ? -4.410 -8.481 5.446 1.00 93.75 308 PHE A C 1
ATOM 2553 O O . PHE A 1 308 ? -5.076 -9.504 5.614 1.00 93.75 308 PHE A O 1
ATOM 2560 N N . ASN A 1 309 ? -3.791 -7.866 6.453 1.00 94.38 309 ASN A N 1
ATOM 2561 C CA . ASN A 1 309 ? -3.902 -8.313 7.838 1.00 94.38 309 ASN A CA 1
ATOM 2562 C C . ASN A 1 309 ? -4.269 -7.121 8.721 1.00 94.38 309 ASN A C 1
ATOM 2564 O O . ASN A 1 309 ? -3.457 -6.217 8.933 1.00 94.38 309 ASN A O 1
ATOM 2568 N N . VAL A 1 310 ? -5.497 -7.146 9.234 1.00 95.75 310 VAL A N 1
ATOM 2569 C CA . VAL A 1 310 ? -6.005 -6.186 10.213 1.00 95.75 310 VAL A CA 1
ATOM 2570 C C . VAL A 1 310 ? -6.302 -6.950 11.494 1.00 95.75 310 VAL A C 1
ATOM 2572 O O . VAL A 1 310 ? -6.882 -8.035 11.452 1.00 95.75 310 VAL A O 1
ATOM 2575 N N . LEU A 1 311 ? -5.872 -6.411 12.628 1.00 96.50 311 LEU A N 1
ATOM 2576 C CA . LEU A 1 311 ? -6.110 -6.999 13.938 1.00 96.50 311 LEU A CA 1
ATOM 2577 C C . LEU A 1 311 ? -6.836 -6.000 14.834 1.00 96.50 311 LEU A C 1
ATOM 2579 O O . LEU A 1 311 ? -6.579 -4.798 14.768 1.00 96.50 311 LEU A O 1
ATOM 2583 N N . PHE A 1 312 ? -7.716 -6.511 15.681 1.00 97.06 312 PHE A N 1
ATOM 2584 C CA . PHE A 1 312 ? -8.410 -5.760 16.713 1.00 97.06 312 PHE A CA 1
ATOM 2585 C C . PHE A 1 312 ? -7.727 -5.978 18.068 1.00 97.06 312 PHE A C 1
ATOM 2587 O O . PHE A 1 312 ? -7.499 -7.109 18.483 1.00 97.06 312 PHE A O 1
ATOM 2594 N N . ASP A 1 313 ? -7.381 -4.893 18.752 1.00 97.69 313 ASP A N 1
ATOM 2595 C CA . ASP A 1 313 ? -6.748 -4.866 20.075 1.00 97.69 313 ASP A CA 1
ATOM 2596 C C . ASP A 1 313 ? -7.786 -5.187 21.164 1.00 97.69 313 ASP A C 1
ATOM 2598 O O . ASP A 1 313 ? -8.269 -4.311 21.891 1.00 97.69 313 ASP A O 1
ATOM 2602 N N . LYS A 1 314 ? -8.181 -6.464 21.220 1.00 96.88 314 LYS A N 1
ATOM 2603 C CA . LYS A 1 314 ? -9.214 -6.969 22.129 1.00 96.88 314 LYS A CA 1
ATOM 2604 C C . LYS A 1 314 ? -8.811 -6.797 23.590 1.00 96.88 314 LYS A C 1
ATOM 2606 O O . LYS A 1 314 ? -9.657 -6.419 24.393 1.00 96.88 314 LYS A O 1
ATOM 2611 N N . PHE A 1 315 ? -7.525 -6.961 23.911 1.00 97.38 315 PHE A N 1
ATOM 2612 C CA . PHE A 1 315 ? -6.986 -6.649 25.235 1.00 97.38 315 PHE A CA 1
ATOM 2613 C C . PHE A 1 315 ? -7.381 -5.243 25.696 1.00 97.38 315 PHE A C 1
ATOM 2615 O O . PHE A 1 315 ? -8.027 -5.079 26.729 1.00 97.38 315 PHE A O 1
ATOM 2622 N N . ARG A 1 316 ? -7.030 -4.207 24.919 1.00 97.00 316 ARG A N 1
ATOM 2623 C CA . ARG A 1 316 ? -7.334 -2.824 25.312 1.00 97.00 316 ARG A CA 1
ATOM 2624 C C . ARG A 1 316 ? -8.828 -2.533 25.309 1.00 97.00 316 ARG A C 1
ATOM 2626 O O . ARG A 1 316 ? -9.272 -1.734 26.130 1.00 97.00 316 ARG A O 1
ATOM 2633 N N . ALA A 1 317 ? -9.595 -3.172 24.429 1.00 96.88 317 ALA A N 1
ATOM 2634 C CA . ALA A 1 317 ? -11.050 -3.080 24.453 1.00 96.88 317 ALA A CA 1
ATOM 2635 C C . ALA A 1 317 ? -11.626 -3.584 25.792 1.00 96.88 317 ALA A C 1
ATOM 2637 O O . ALA A 1 317 ? -12.417 -2.887 26.423 1.00 96.88 317 ALA A O 1
ATOM 2638 N N . GLU A 1 318 ? -11.184 -4.751 26.265 1.00 96.44 318 GLU A N 1
ATOM 2639 C CA . GLU A 1 318 ? -11.606 -5.329 27.548 1.00 96.44 318 GLU A CA 1
ATOM 2640 C C . GLU A 1 318 ? -11.164 -4.477 28.748 1.00 96.44 318 GLU A C 1
ATOM 2642 O O . GLU A 1 318 ? -11.932 -4.307 29.695 1.00 96.44 318 GLU A O 1
ATOM 2647 N N . GLU A 1 319 ? -9.967 -3.886 28.706 1.00 96.50 319 GLU A N 1
ATOM 2648 C CA . GLU A 1 319 ? -9.498 -2.979 29.762 1.00 96.50 319 GLU A CA 1
ATOM 2649 C C . GLU A 1 319 ? -10.349 -1.704 29.855 1.00 96.50 319 GLU A C 1
ATOM 2651 O O . GLU A 1 319 ? -10.690 -1.279 30.957 1.00 96.50 319 GLU A O 1
ATOM 2656 N N . ILE A 1 320 ? -10.778 -1.130 28.724 1.00 96.19 320 ILE A N 1
ATOM 2657 C CA . ILE A 1 320 ? -11.703 0.019 28.709 1.00 96.19 320 ILE A CA 1
ATOM 2658 C C . ILE A 1 320 ? -13.028 -0.333 29.403 1.00 96.19 320 ILE A C 1
ATOM 2660 O O . ILE A 1 320 ? -13.581 0.486 30.139 1.00 96.19 320 ILE A O 1
ATOM 2664 N N . LEU A 1 321 ? -13.534 -1.558 29.225 1.00 95.88 321 LEU A N 1
ATOM 2665 C CA . LEU A 1 321 ? -14.770 -2.001 29.877 1.00 95.88 321 LEU A CA 1
ATOM 2666 C C . LEU A 1 321 ? -14.639 -2.146 31.399 1.00 95.88 321 LEU A C 1
ATOM 2668 O O . LEU A 1 321 ? -15.634 -1.991 32.113 1.00 95.88 321 LEU A O 1
ATOM 2672 N N . LYS A 1 322 ? -13.431 -2.398 31.911 1.00 96.44 322 LYS A N 1
ATOM 2673 C CA . LYS A 1 322 ? -13.165 -2.528 33.352 1.00 96.44 322 LYS A CA 1
ATOM 2674 C C . LYS A 1 322 ? -13.004 -1.181 34.062 1.00 96.44 322 LYS A C 1
ATOM 2676 O O . LYS A 1 322 ? -13.187 -1.138 35.274 1.00 96.44 322 LYS A O 1
ATOM 2681 N N . MET A 1 323 ? -12.719 -0.096 33.335 1.00 96.19 323 MET A N 1
ATOM 2682 C CA . MET A 1 323 ? -12.508 1.234 33.924 1.00 96.19 323 MET A CA 1
ATOM 2683 C C . MET A 1 323 ? -13.744 1.741 34.674 1.00 96.19 323 MET A C 1
ATOM 2685 O O . MET A 1 323 ? -14.871 1.637 34.191 1.00 96.19 323 MET A O 1
ATOM 2689 N N . THR A 1 324 ? -13.539 2.337 35.839 1.00 95.62 324 THR A N 1
ATOM 2690 C CA . THR A 1 324 ? -14.570 3.068 36.585 1.00 95.62 324 THR A CA 1
ATOM 2691 C C . THR A 1 324 ? -14.882 4.415 35.926 1.00 95.62 324 THR A C 1
ATOM 2693 O O . THR A 1 324 ? -14.077 4.953 35.163 1.00 95.62 324 THR A O 1
ATOM 2696 N N . ASP A 1 325 ? -16.034 5.010 36.242 1.00 93.25 325 ASP A N 1
ATOM 2697 C CA . ASP A 1 325 ? -16.406 6.329 35.706 1.00 93.25 325 ASP A CA 1
ATOM 2698 C C . ASP A 1 325 ? -15.415 7.429 36.123 1.00 93.25 325 ASP A C 1
ATOM 2700 O O . ASP A 1 325 ? -15.153 8.367 35.365 1.00 93.25 325 ASP A O 1
ATOM 2704 N N . GLU A 1 326 ? -14.818 7.304 37.313 1.00 94.44 326 GLU A N 1
ATOM 2705 C CA . GLU A 1 326 ? -13.757 8.201 37.779 1.00 94.44 326 GLU A CA 1
ATOM 2706 C C . GLU A 1 326 ? -12.490 8.072 36.923 1.00 94.44 326 GLU A C 1
ATOM 2708 O O . GLU A 1 326 ? -11.895 9.081 36.537 1.00 94.44 326 GLU A O 1
ATOM 2713 N N . GLU A 1 327 ? -12.098 6.847 36.563 1.00 94.56 327 GLU A N 1
ATOM 2714 C CA . GLU A 1 327 ? -10.957 6.598 35.678 1.00 94.56 327 GLU A CA 1
ATOM 2715 C C . GLU A 1 327 ? -11.213 7.104 34.259 1.00 94.56 327 GLU A C 1
ATOM 2717 O O . GLU A 1 327 ? -10.318 7.708 33.666 1.00 94.56 327 GLU A O 1
ATOM 2722 N N . LEU A 1 328 ? -12.422 6.925 33.719 1.00 93.25 328 LEU A N 1
ATOM 2723 C CA . LEU A 1 328 ? -12.779 7.477 32.410 1.00 93.25 328 LEU A CA 1
ATOM 2724 C C . LEU A 1 328 ? -12.622 8.998 32.392 1.00 93.25 328 LEU A C 1
ATOM 2726 O O . LEU A 1 328 ? -11.944 9.537 31.516 1.00 93.25 328 LEU A O 1
ATOM 2730 N N . LYS A 1 329 ? -13.175 9.683 33.402 1.00 92.69 329 LYS A N 1
ATOM 2731 C CA . LYS A 1 329 ? -13.066 11.142 33.543 1.00 92.69 329 LYS A CA 1
ATOM 2732 C C . LYS A 1 329 ? -11.615 11.588 33.688 1.00 92.69 329 LYS A C 1
ATOM 2734 O O . LYS A 1 329 ? -11.200 12.522 33.005 1.00 92.69 329 LYS A O 1
ATOM 2739 N N . LYS A 1 330 ? -10.824 10.895 34.516 1.00 93.94 330 LYS A N 1
ATOM 2740 C CA . LYS A 1 330 ? -9.394 11.181 34.713 1.00 93.94 330 LYS A CA 1
ATOM 2741 C C . LYS A 1 330 ? -8.587 11.051 33.418 1.00 93.94 330 LYS A C 1
ATOM 2743 O O . LYS A 1 330 ? -7.674 11.840 33.197 1.00 93.94 330 LYS A O 1
ATOM 2748 N N . ASN A 1 331 ? -8.927 10.083 32.568 1.00 89.94 331 ASN A N 1
ATOM 2749 C CA . ASN A 1 331 ? -8.276 9.861 31.275 1.00 89.94 331 ASN A CA 1
ATOM 2750 C C . ASN A 1 331 ? -8.899 10.680 30.125 1.00 89.94 331 ASN A C 1
ATOM 2752 O O . ASN A 1 331 ? -8.478 10.535 28.980 1.00 89.94 331 ASN A O 1
ATOM 2756 N N . GLY A 1 332 ? -9.897 11.530 30.401 1.00 91.00 332 GLY A N 1
ATOM 2757 C CA . GLY A 1 332 ? -10.567 12.355 29.391 1.00 91.00 332 GLY A CA 1
ATOM 2758 C C . GLY A 1 332 ? -11.422 11.568 28.391 1.00 91.00 332 GLY A C 1
ATOM 2759 O O . GLY A 1 332 ? -11.720 12.079 27.311 1.00 91.00 332 GLY A O 1
ATOM 2760 N N . LEU A 1 333 ? -11.812 10.337 28.728 1.00 94.50 333 LEU A N 1
ATOM 2761 C CA . LEU A 1 333 ? -12.579 9.458 27.850 1.00 94.50 333 LEU A CA 1
ATOM 2762 C C . LEU A 1 333 ? -14.088 9.775 27.929 1.00 94.50 333 LEU A C 1
ATOM 2764 O O . LEU A 1 333 ? -14.597 10.028 29.023 1.00 94.50 333 LEU A O 1
ATOM 2768 N N . PRO A 1 334 ? -14.828 9.767 26.801 1.00 94.19 334 PRO A N 1
ATOM 2769 C CA . PRO A 1 334 ? -16.281 9.957 26.805 1.00 94.19 334 PRO A CA 1
ATOM 2770 C C . PRO A 1 334 ? -17.013 8.826 27.540 1.00 94.19 334 PRO A C 1
ATOM 2772 O O . PRO A 1 334 ? -16.628 7.669 27.415 1.00 94.19 334 PRO A O 1
ATOM 2775 N N . GLU A 1 335 ? -18.120 9.125 28.225 1.00 88.50 335 GLU A N 1
ATOM 2776 C CA . GLU A 1 335 ? -18.898 8.125 28.986 1.00 88.50 335 GLU A CA 1
ATOM 2777 C C . GLU A 1 335 ? -19.404 6.971 28.097 1.00 88.50 335 GLU A C 1
ATOM 2779 O O . GLU A 1 335 ? -19.313 5.799 28.465 1.00 88.50 335 GLU A O 1
ATOM 2784 N N . LYS A 1 336 ? -19.825 7.284 26.863 1.00 94.12 336 LYS A N 1
ATOM 2785 C CA . LYS A 1 336 ? -20.305 6.301 25.873 1.00 94.12 336 LYS A CA 1
ATOM 2786 C C . LYS A 1 336 ? -19.222 5.355 25.344 1.00 94.12 336 LYS A C 1
ATOM 2788 O O . LYS A 1 336 ? -19.544 4.392 24.651 1.00 94.12 336 LYS A O 1
ATOM 2793 N N . ILE A 1 337 ? -17.942 5.580 25.664 1.00 95.56 337 ILE A N 1
ATOM 2794 C CA . ILE A 1 337 ? -16.849 4.733 25.167 1.00 95.56 337 ILE A CA 1
ATOM 2795 C C . ILE A 1 337 ? -17.024 3.271 25.593 1.00 95.56 337 ILE A C 1
ATOM 2797 O O . ILE A 1 337 ? -16.728 2.378 24.800 1.00 95.56 337 ILE A O 1
ATOM 2801 N N . LYS A 1 338 ? -17.537 3.009 26.807 1.00 94.88 338 LYS A N 1
ATOM 2802 C CA . LYS A 1 338 ? -17.738 1.638 27.302 1.00 94.88 338 LYS A CA 1
ATOM 2803 C C . LYS A 1 338 ? -18.816 0.921 26.503 1.00 94.88 338 LYS A C 1
ATOM 2805 O O . LYS A 1 338 ? -18.597 -0.200 26.059 1.00 94.88 338 LYS A O 1
ATOM 2810 N N . GLU A 1 339 ? -19.950 1.580 26.290 1.00 94.94 339 GLU A N 1
ATOM 2811 C CA . GLU A 1 339 ? -21.059 1.037 25.505 1.00 94.94 339 GLU A CA 1
ATOM 2812 C C . GLU A 1 339 ? -20.612 0.720 24.075 1.00 94.94 339 GLU A C 1
ATOM 2814 O O . GLU A 1 339 ? -20.748 -0.415 23.619 1.00 94.94 339 GLU A O 1
ATOM 2819 N N . LEU A 1 340 ? -19.979 1.682 23.396 1.00 95.25 340 LEU A N 1
ATOM 2820 C CA . LEU A 1 340 ? -19.487 1.487 22.032 1.00 95.25 340 LEU A CA 1
ATOM 2821 C C . LEU A 1 340 ? -18.425 0.386 21.955 1.00 95.25 340 LEU A C 1
ATOM 2823 O O . LEU A 1 340 ? -18.469 -0.438 21.048 1.00 95.25 340 LEU A O 1
ATOM 2827 N N . THR A 1 341 ? -17.500 0.320 22.914 1.00 95.12 341 THR A N 1
ATOM 2828 C CA . THR A 1 341 ? -16.469 -0.732 22.947 1.00 95.12 341 THR A CA 1
ATOM 2829 C C . THR A 1 341 ? -17.078 -2.113 23.202 1.00 95.12 341 THR A C 1
ATOM 2831 O O . THR A 1 341 ? -16.673 -3.087 22.570 1.00 95.12 341 THR A O 1
ATOM 2834 N N . SER A 1 342 ? -18.094 -2.200 24.065 1.00 94.62 342 SER A N 1
ATOM 2835 C CA . SER A 1 342 ? -18.860 -3.428 24.301 1.00 94.62 342 SER A CA 1
ATOM 2836 C C . SER A 1 342 ? -19.579 -3.877 23.027 1.00 94.62 342 SER A C 1
ATOM 2838 O O . SER A 1 342 ? -19.512 -5.046 22.647 1.00 94.62 342 SER A O 1
ATOM 2840 N N . ASN A 1 343 ? -20.197 -2.939 22.305 1.00 93.31 343 ASN A N 1
ATOM 2841 C CA . ASN A 1 343 ? -20.821 -3.220 21.016 1.00 93.31 343 ASN A CA 1
ATOM 2842 C C . ASN A 1 343 ? -19.785 -3.713 20.000 1.00 93.31 343 ASN A C 1
ATOM 2844 O O . ASN A 1 343 ? -20.048 -4.687 19.309 1.00 93.31 343 ASN A O 1
ATOM 2848 N N . LEU A 1 344 ? -18.588 -3.123 19.941 1.00 92.50 344 LEU A N 1
ATOM 2849 C CA . LEU A 1 344 ? -17.523 -3.571 19.034 1.00 92.50 344 LEU A CA 1
ATOM 2850 C C . LEU A 1 344 ? -17.067 -5.011 19.322 1.00 92.50 344 LEU A C 1
ATOM 2852 O O . LEU A 1 344 ? -16.848 -5.758 18.374 1.00 92.50 344 LEU A O 1
ATOM 2856 N N . LEU A 1 345 ? -16.993 -5.416 20.594 1.00 89.88 345 LEU A N 1
ATOM 2857 C CA . LEU A 1 345 ? -16.641 -6.785 21.002 1.00 89.88 345 LEU A CA 1
ATOM 2858 C C . LEU A 1 345 ? -17.726 -7.822 20.670 1.00 89.88 345 LEU A C 1
ATOM 2860 O O . LEU A 1 345 ? -17.402 -8.970 20.377 1.00 89.88 345 LEU A O 1
ATOM 2864 N N . ASN A 1 346 ? -19.000 -7.425 20.728 1.00 84.94 346 ASN A N 1
ATOM 2865 C CA . ASN A 1 346 ? -20.148 -8.310 20.491 1.00 84.94 346 ASN A CA 1
ATOM 2866 C C . ASN A 1 346 ? -20.677 -8.258 19.047 1.00 84.94 346 ASN A C 1
ATOM 2868 O O . ASN A 1 346 ? -21.465 -9.108 18.635 1.00 84.94 346 ASN A O 1
ATOM 2872 N N . SER A 1 347 ? -20.295 -7.236 18.284 1.00 78.06 347 SER A N 1
ATOM 2873 C CA . SER A 1 347 ? -20.743 -7.032 16.909 1.00 78.06 347 SER A CA 1
ATOM 2874 C C . SER A 1 347 ? -19.940 -7.863 15.917 1.00 78.06 347 SER A C 1
ATOM 2876 O O . SER A 1 347 ? -18.833 -8.329 16.187 1.00 78.06 347 SER A O 1
ATOM 2878 N N . ASN A 1 348 ? -20.477 -7.988 14.704 1.00 79.81 348 ASN A N 1
ATOM 2879 C CA . ASN A 1 348 ? -19.741 -8.552 13.583 1.00 79.81 348 ASN A CA 1
ATOM 2880 C C . ASN A 1 348 ? -18.779 -7.508 12.980 1.00 79.81 348 ASN A C 1
ATOM 2882 O O . ASN A 1 348 ? -18.924 -7.101 11.825 1.00 79.81 348 ASN A O 1
ATOM 2886 N N . LEU A 1 349 ? -17.794 -7.075 13.779 1.00 85.81 349 LEU A N 1
ATOM 2887 C CA . LEU A 1 349 ? -16.728 -6.156 13.362 1.00 85.81 349 LEU A CA 1
ATOM 2888 C C . LEU A 1 349 ? -16.006 -6.674 12.113 1.00 85.81 349 LEU A C 1
ATOM 2890 O O . LEU A 1 349 ? -15.564 -5.887 11.280 1.00 85.81 349 LEU A O 1
ATOM 2894 N N . LYS A 1 350 ? -15.936 -8.001 11.951 1.00 85.62 350 LYS A N 1
ATOM 2895 C CA . LYS A 1 350 ? -15.425 -8.641 10.743 1.00 85.62 350 LYS A CA 1
ATOM 2896 C C . LYS A 1 350 ? -16.156 -8.158 9.492 1.00 85.62 350 LYS A C 1
ATOM 2898 O O . LYS A 1 350 ? -15.489 -7.651 8.601 1.00 85.62 350 LYS A O 1
ATOM 2903 N N . ASN A 1 351 ? -17.481 -8.287 9.423 1.00 88.25 351 ASN A N 1
ATOM 2904 C CA . ASN A 1 351 ? -18.238 -7.904 8.227 1.00 88.25 351 ASN A CA 1
ATOM 2905 C C . ASN A 1 351 ? -18.091 -6.410 7.912 1.00 88.25 351 ASN A C 1
ATOM 2907 O O . ASN A 1 351 ? -17.974 -6.024 6.752 1.00 88.25 351 ASN A O 1
ATOM 2911 N N . GLU A 1 352 ? -18.089 -5.565 8.946 1.00 90.94 352 GLU A N 1
ATOM 2912 C CA . GLU A 1 352 ? -17.905 -4.124 8.778 1.00 90.94 352 GLU A CA 1
ATOM 2913 C C . GLU A 1 352 ? -16.510 -3.797 8.230 1.00 90.94 352 GLU A C 1
ATOM 2915 O O . GLU A 1 352 ? -16.378 -3.030 7.279 1.00 90.94 352 GLU A O 1
ATOM 2920 N N . MET A 1 353 ? -15.469 -4.418 8.781 1.00 91.50 353 MET A N 1
ATOM 2921 C CA . MET A 1 353 ? -14.097 -4.206 8.328 1.00 91.50 353 MET A CA 1
ATOM 2922 C C . MET A 1 353 ? -13.819 -4.821 6.958 1.00 91.50 353 MET A C 1
ATOM 2924 O O . MET A 1 353 ? -13.074 -4.231 6.182 1.00 91.50 353 MET A O 1
ATOM 2928 N N . GLU A 1 354 ? -14.431 -5.958 6.639 1.00 89.25 354 GLU A N 1
ATOM 2929 C CA . GLU A 1 354 ? -14.387 -6.574 5.313 1.00 89.25 354 GLU A CA 1
ATOM 2930 C C . GLU A 1 354 ? -15.023 -5.650 4.268 1.00 89.25 354 GLU A C 1
ATOM 2932 O O . GLU A 1 354 ? -14.405 -5.374 3.241 1.00 89.25 35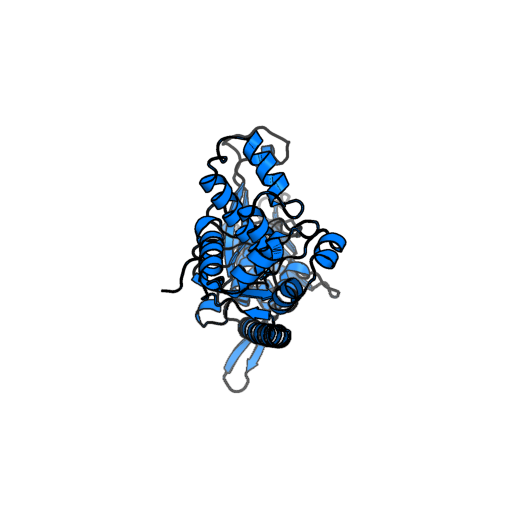4 GLU A O 1
ATOM 2937 N N . TYR A 1 355 ? -16.190 -5.070 4.573 1.00 91.00 355 TYR A N 1
ATOM 2938 C CA . TYR A 1 355 ? -16.828 -4.059 3.729 1.00 91.00 355 TYR A CA 1
ATOM 2939 C C . TYR A 1 355 ? -15.940 -2.822 3.542 1.00 91.00 355 TYR A C 1
ATOM 2941 O O . TYR A 1 355 ? -15.663 -2.435 2.407 1.00 91.00 355 TYR A O 1
ATOM 2949 N N . ILE A 1 356 ? -15.462 -2.215 4.637 1.00 94.69 356 ILE A N 1
ATOM 2950 C CA . ILE A 1 356 ? -14.637 -0.996 4.583 1.00 94.69 356 ILE A CA 1
ATOM 2951 C C . ILE A 1 356 ? -13.373 -1.245 3.765 1.00 94.69 356 ILE A C 1
ATOM 2953 O O . ILE A 1 356 ? -13.026 -0.434 2.909 1.00 94.69 356 ILE A O 1
ATOM 2957 N N . LEU A 1 357 ? -12.684 -2.357 4.023 1.00 93.00 357 LEU A N 1
ATOM 2958 C CA . LEU A 1 357 ? -11.449 -2.681 3.329 1.00 93.00 357 LEU A CA 1
ATOM 2959 C C . LEU A 1 357 ? -11.705 -2.947 1.848 1.00 93.00 357 LEU A C 1
ATOM 2961 O O . LEU A 1 357 ? -10.965 -2.409 1.031 1.00 93.00 357 LEU A O 1
ATOM 2965 N N . LYS A 1 358 ? -12.759 -3.700 1.500 1.00 90.62 358 LYS A N 1
ATOM 2966 C CA . LYS A 1 358 ? -13.149 -3.952 0.108 1.00 90.62 358 LYS A CA 1
ATOM 2967 C C . LYS A 1 358 ? -13.384 -2.638 -0.628 1.00 90.62 358 LYS A C 1
ATOM 2969 O O . LYS A 1 358 ? -12.709 -2.386 -1.613 1.00 90.62 358 LYS A O 1
ATOM 2974 N N . GLN A 1 359 ? -14.233 -1.764 -0.095 1.00 93.19 359 GLN A N 1
ATOM 2975 C CA . GLN A 1 359 ? -14.509 -0.443 -0.674 1.00 93.19 359 GLN A CA 1
ATOM 2976 C C . GLN A 1 359 ? -13.240 0.410 -0.819 1.00 93.19 359 GLN A C 1
ATOM 2978 O O . GLN A 1 359 ? -13.002 1.031 -1.856 1.00 93.19 359 GLN A O 1
ATOM 2983 N N . ALA A 1 360 ? -12.374 0.389 0.196 1.00 94.31 360 ALA A N 1
ATOM 2984 C CA . ALA A 1 360 ? -11.141 1.163 0.203 1.00 94.31 360 ALA A CA 1
ATOM 2985 C C . ALA A 1 360 ? -10.191 0.782 -0.938 1.00 94.31 360 ALA A C 1
ATOM 2987 O O . ALA A 1 360 ? -9.533 1.645 -1.510 1.00 94.31 360 ALA A O 1
ATOM 2988 N N . ILE A 1 361 ? -10.114 -0.496 -1.289 1.00 91.50 361 ILE A N 1
ATOM 2989 C CA . ILE A 1 361 ? -9.177 -0.975 -2.312 1.00 91.50 361 ILE A CA 1
ATOM 2990 C C . ILE A 1 361 ? -9.831 -1.246 -3.667 1.00 91.50 361 ILE A C 1
ATOM 2992 O O . ILE A 1 361 ? -9.113 -1.228 -4.660 1.00 91.50 361 ILE A O 1
ATOM 2996 N N . SER A 1 362 ? -11.151 -1.435 -3.752 1.00 90.94 362 SER A N 1
ATOM 2997 C CA . SER A 1 362 ? -11.861 -1.622 -5.026 1.00 90.94 362 SER A CA 1
ATOM 2998 C C . SER A 1 362 ? -12.357 -0.322 -5.659 1.00 90.94 362 SER A C 1
ATOM 3000 O O . SER A 1 362 ? -12.488 -0.268 -6.876 1.00 90.94 362 SER A O 1
ATOM 3002 N N . GLU A 1 363 ? -12.642 0.717 -4.866 1.00 90.75 363 GLU A N 1
ATOM 3003 C CA . GLU A 1 363 ? -13.213 1.976 -5.376 1.00 90.75 363 GLU A CA 1
ATOM 3004 C C . GLU A 1 363 ? -12.263 3.164 -5.214 1.00 90.75 363 GLU A C 1
ATOM 3006 O O . GLU A 1 363 ? -12.081 3.948 -6.143 1.00 90.75 363 GLU A O 1
ATOM 3011 N N . PHE A 1 364 ? -11.625 3.294 -4.048 1.00 93.25 364 PHE A N 1
ATOM 3012 C CA . PHE A 1 364 ? -10.706 4.406 -3.777 1.00 93.25 364 PHE A CA 1
ATOM 3013 C C . PHE A 1 364 ? -9.296 4.134 -4.316 1.00 93.25 364 PHE A C 1
ATOM 3015 O O . PHE A 1 364 ? -8.623 5.046 -4.805 1.00 93.25 364 PHE A O 1
ATOM 3022 N N . GLY A 1 365 ? -8.855 2.880 -4.212 1.00 93.00 365 GLY A N 1
ATOM 3023 C CA . GLY A 1 365 ? -7.515 2.441 -4.577 1.00 93.00 365 GLY A CA 1
ATOM 3024 C C . GLY A 1 365 ? -6.441 2.858 -3.572 1.00 93.00 365 GLY A C 1
ATOM 3025 O O . GLY A 1 365 ? -6.641 3.690 -2.684 1.00 93.00 365 GLY A O 1
ATOM 3026 N N . VAL A 1 366 ? -5.258 2.264 -3.711 1.00 93.94 366 VAL A N 1
ATOM 3027 C CA . VAL A 1 366 ? -4.113 2.522 -2.831 1.00 93.94 366 VAL A CA 1
ATOM 3028 C C . VAL A 1 366 ? -2.836 2.789 -3.620 1.00 93.94 366 VAL A C 1
ATOM 3030 O O . VAL A 1 366 ? -2.606 2.230 -4.686 1.00 93.94 366 VAL A O 1
ATOM 3033 N N . GLY A 1 367 ? -1.970 3.642 -3.075 1.00 92.19 367 GLY A N 1
ATOM 3034 C CA . GLY A 1 367 ? -0.723 4.040 -3.720 1.00 92.19 367 GLY A CA 1
ATOM 3035 C C . GLY A 1 367 ? -0.856 5.363 -4.472 1.00 92.19 367 GLY A C 1
ATOM 3036 O O . GLY A 1 367 ? -1.555 6.278 -4.044 1.00 92.19 367 GLY A O 1
ATOM 3037 N N . SER A 1 368 ? -0.101 5.506 -5.552 1.00 91.62 368 SER A N 1
ATOM 3038 C CA . SER A 1 368 ? -0.064 6.698 -6.397 1.00 91.62 368 SER A CA 1
ATOM 3039 C C . SER A 1 368 ? -0.960 6.523 -7.624 1.00 91.62 368 SER A C 1
ATOM 3041 O O . SER A 1 368 ? -1.233 5.405 -8.040 1.00 91.62 368 SER A O 1
ATOM 3043 N N . LYS A 1 369 ? -1.387 7.642 -8.228 1.00 90.50 369 LYS A N 1
ATOM 3044 C CA . LYS A 1 369 ? -2.192 7.669 -9.468 1.00 90.50 369 LYS A CA 1
ATOM 3045 C C . LYS A 1 369 ? -3.569 6.989 -9.377 1.00 90.50 369 LYS A C 1
ATOM 3047 O O . LYS A 1 369 ? -4.128 6.616 -10.404 1.00 90.50 369 LYS A O 1
ATOM 3052 N N . THR A 1 370 ? -4.170 6.906 -8.191 1.00 92.19 370 THR A N 1
ATOM 3053 C CA . THR A 1 370 ? -5.500 6.290 -8.007 1.00 92.19 370 THR A CA 1
ATOM 3054 C C . THR A 1 370 ? -6.602 6.961 -8.835 1.00 92.19 370 THR A C 1
ATOM 3056 O O . THR A 1 370 ? -7.443 6.280 -9.405 1.00 92.19 370 THR A O 1
ATOM 3059 N N . ARG A 1 371 ? -6.537 8.288 -9.038 1.00 89.62 371 ARG A N 1
ATOM 3060 C CA . ARG A 1 371 ? -7.450 9.025 -9.943 1.00 89.62 371 ARG A CA 1
ATOM 3061 C C . ARG A 1 371 ? -7.369 8.600 -11.414 1.00 89.62 371 ARG A C 1
ATOM 3063 O O . ARG A 1 371 ? -8.285 8.891 -12.170 1.00 89.62 371 ARG A O 1
ATOM 3070 N N . LEU A 1 372 ? -6.270 7.964 -11.817 1.00 90.56 372 LEU A N 1
ATOM 3071 C CA . LEU A 1 372 ? -6.082 7.396 -13.155 1.00 90.56 372 LEU A CA 1
ATOM 3072 C C . LEU A 1 372 ? -6.413 5.893 -13.185 1.00 90.56 372 LEU A C 1
ATOM 3074 O O . LEU A 1 372 ? -6.141 5.234 -14.181 1.00 90.56 372 LEU A O 1
ATOM 3078 N N . GLY A 1 373 ? -6.960 5.345 -12.094 1.00 91.81 373 GLY A N 1
ATOM 3079 C CA . GLY A 1 373 ? -7.352 3.943 -11.979 1.00 91.81 373 GLY A CA 1
ATOM 3080 C C . GLY A 1 373 ? -6.266 2.999 -11.463 1.00 91.81 373 GLY A C 1
ATOM 3081 O O . GLY A 1 373 ? -6.493 1.795 -11.472 1.00 91.81 373 GLY A O 1
ATOM 3082 N N . TYR A 1 374 ? -5.107 3.488 -11.005 1.00 95.06 374 TYR A N 1
ATOM 3083 C CA . TYR A 1 374 ? -4.059 2.631 -10.429 1.00 95.06 374 TYR A CA 1
ATOM 3084 C C . TYR A 1 374 ? -4.415 2.149 -9.021 1.00 95.06 374 TYR A C 1
ATOM 3086 O O . TYR A 1 374 ? -5.082 2.846 -8.255 1.00 95.06 374 TYR A O 1
ATOM 3094 N N . GLY A 1 375 ? -3.875 0.988 -8.655 1.00 95.56 375 GLY A N 1
ATOM 3095 C CA . GLY A 1 375 ? -3.917 0.469 -7.292 1.00 95.56 375 GLY A CA 1
ATOM 3096 C C . GLY A 1 375 ? -5.297 0.002 -6.844 1.00 95.56 375 GLY A C 1
ATOM 3097 O O . GLY A 1 375 ? -5.580 0.037 -5.646 1.00 95.56 375 GLY A O 1
ATOM 3098 N N . LEU A 1 376 ? -6.141 -0.407 -7.794 1.00 96.69 376 LEU A N 1
ATOM 3099 C CA . LEU A 1 376 ? -7.429 -1.033 -7.524 1.00 96.69 376 LEU A CA 1
ATOM 3100 C C . LEU A 1 376 ? -7.256 -2.541 -7.329 1.00 96.69 376 LEU A C 1
ATOM 3102 O O . LEU A 1 376 ? -6.361 -3.160 -7.909 1.00 96.69 376 LEU A O 1
ATOM 3106 N N . PHE A 1 377 ? -8.127 -3.134 -6.522 1.00 96.00 377 PHE A N 1
ATOM 3107 C CA . PHE A 1 377 ? -8.137 -4.553 -6.182 1.00 96.00 377 PHE A CA 1
ATOM 3108 C C . PHE A 1 377 ? -9.522 -5.162 -6.378 1.00 96.00 377 PHE A C 1
ATOM 3110 O O . PHE A 1 377 ? -10.543 -4.498 -6.219 1.00 96.00 377 PHE A O 1
ATOM 3117 N N . GLN A 1 378 ? -9.540 -6.460 -6.658 1.00 94.06 378 GLN A N 1
ATOM 3118 C CA . GLN A 1 378 ? -10.747 -7.257 -6.841 1.00 94.06 378 GLN A CA 1
ATOM 3119 C C . GLN A 1 378 ? -10.629 -8.611 -6.133 1.00 94.06 378 GLN A C 1
ATOM 3121 O O . GLN A 1 378 ? -9.532 -9.072 -5.801 1.00 94.06 378 GLN A O 1
ATOM 3126 N N . GLU A 1 379 ? -11.771 -9.256 -5.909 1.00 90.38 379 GLU A N 1
ATOM 3127 C CA . GLU A 1 379 ? -11.833 -10.594 -5.318 1.00 90.38 379 GLU A CA 1
ATOM 3128 C C . GLU A 1 379 ? -11.200 -11.649 -6.230 1.00 90.38 379 GLU A C 1
ATOM 3130 O O . GLU A 1 379 ? -11.187 -11.533 -7.462 1.00 90.38 379 GLU A O 1
ATOM 3135 N N . ILE A 1 380 ? -10.644 -12.686 -5.607 1.00 85.50 380 ILE A N 1
ATOM 3136 C CA . ILE A 1 380 ? -10.155 -13.867 -6.314 1.00 85.50 380 ILE A CA 1
ATOM 3137 C C . ILE A 1 380 ? -11.386 -14.713 -6.654 1.00 85.50 380 ILE A C 1
ATOM 3139 O O . ILE A 1 380 ? -12.130 -15.101 -5.756 1.00 85.50 380 ILE A O 1
ATOM 3143 N N . GLN A 1 381 ? -11.623 -14.911 -7.952 1.00 69.06 381 GLN A N 1
ATOM 3144 C CA . GLN A 1 381 ? -12.730 -15.714 -8.483 1.00 69.06 381 GLN A CA 1
ATOM 3145 C C . GLN A 1 381 ? -12.429 -17.205 -8.413 1.00 69.06 381 GLN A C 1
ATOM 3147 O O . GLN A 1 381 ? -11.246 -17.558 -8.631 1.00 69.06 381 GLN A O 1
#

Radius of gyration: 27.11 Å; chains: 1; bounding box: 62×61×90 Å

pLDDT: mean 86.01, std 12.68, range [44.0, 98.19]

Foldseek 3Di:
DPQKKKKKWKWKWWFDPPTDIDIDIFIDNDPVVRVVVRLVVLLVVLQVVQWDWDQPVVPNDTDTAGDLAPVCCQAGTQMAMWMWMDIPVPPDDTDTPGDDSDDQSNLVSNQVSSLVRQQLHPSLLVLLVVVVVVVVVVVVVVVVLVKAWQDADKWWFQFWAAAPQCPDGPLNGDGDADRPRNFGWFALVQLLVLLLVLLLVVVCVVVVPPPPPVVSVVSVCQLQAAQDQPDPSSNLVCQQSHHPLGDHQKDWHMKGFHSDPVQSNFKDKDWDWDQAVCVVVVNDDRDNPDDTDIRIDITGGTGTIIDTIMIGNVVVLVVVLVDDPVRCVVSVHHPCSNVSSVCCVVDPVSVVSNVSSLCSQAPQATHPPVVVVHRHIDHDD

Sequence (381 aa):
MKEERFKIEGEVWFGGAKNFKRDISVQERKEREAKEKFIDKIKEVFKESFCEKLLNQQKNEEKFVCWSNLILILNKYVPIVYARVSNKKNQGEDSIWLNYAVGEESKKVFLDVLIETFNNSFYFKQSLESLKKRIEVKIQILENQHYEKIPVQPLKTQSCLIIGLGSQHVLETSITLHHIFGVPYIPGSALKGVCRAVVFWKLAEDKRIQNNQNELEEFQKKFYGELAKDDEEILKYQILFGAQNFKGLLLFLDAYPYPTENNSQIFDLDVMNVHYPSYYEGSGTPGDWENPRPIFFLVVKEGVEFQFNVLFDKFRAEEILKMTDEELKKNGLPEKIKELTSNLLNSNLKNEMEYILKQAISEFGVGSKTRLGYGLFQEIQ

InterPro domains:
  IPR005537 CRISPR type III-associated protein [PF03787] (155-377)
  IPR010172 CRISPR-associated protein, TM1791 [PTHR39965] (69-380)
  IPR010172 CRISPR-associated protein, TM1791 [TIGR01898] (155-377)

Organism: NCBI:txid1633643

Secondary structure (DSSP, 8-state):
-PPP-EEEEEEEEE-SSS-EEEEEEEEESSHHHHHHHHHHHHHHHHHHHHEEEEEETTTTEEEEEE-S-HHHHHHH--EEEEEEEEETT-TT--EEEEEETT-HHHHHHHHHHHHHHHTT-HHHHHHHHHHHHHHHHHHHHHHHTTEEEEP---EEESS-B-S-TTS--TTS----B-TTT--B-B-HHHHHHHHHHHHHHHHHHHTT-TT-HHHHHHHHHHHHSSPPSS-HHHHHHHHHH-BTTB--SEEEPPBEE---SGGG--EEEEEEEES-HHHHTTSS---TTSPPEEEEEEEEPTT-EEE--EEEEHHHHHHHHH--HHHHHHTT--TTHHHHHHHHHHS-HHHHHHHHHHHIIIII-SSS-GGGTTT-EEE--